Protein AF-0000000077470209 (afdb_homodimer)

pLDDT: mean 84.23, std 21.74, range [25.66, 98.94]

Sequence (524 aa):
MESKKHAYKPVSSFDDLSSSATDVNERSSDDYALESLHMRTRRLRWIKNPLLASIISLNVLVAALIVVALTRKPTDQQCSTQLSTYSPLLDSIEYIEYDFAAEFNSTNKYRGPPTPEREDAWYNLTYKHAVEIPADKIAELNRTEADNLKRVPEDVGTGYVAIIEVFHQLHCLNMIRMFTWYQAGKYPGIPDGLSDNELKNRMHVDHCLDALRIAIQCYGDVTPLFVRNGGHAGAKADFDTHHKCRNFDKIEAWIDENWTVSMESKKHAYKPVSSFDDLSSSATDVNERSSDDYALESLHMRTRRLRWIKNPLLASIISLNVLVAALIVVALTRKPTDQQCSTQLSTYSPLLDSIEYIEYDFAAEFNSTNKYRGPPTPEREDAWYNLTYKHAVEIPADKIAELNRTEADNLKRVPEDVGTGYVAIIEVFHQLHCLNMIRMFTWYQAGKYPGIPDGLSDNELKNRMHVDHCLDALRIAIQCYGDVTPLFVRNGGHAGAKADFDTHHKCRNFDKIEAWIDENWTVS

Structure (mmCIF, N/CA/C/O backbone):
data_AF-0000000077470209-model_v1
#
loop_
_entity.id
_entity.type
_entity.pdbx_description
1 polymer 'Cyclochlorotine biosynthesis protein O'
#
loop_
_atom_site.group_PDB
_atom_site.id
_atom_site.type_symbol
_atom_site.label_atom_id
_atom_site.label_alt_id
_atom_site.label_comp_id
_atom_site.label_asym_id
_atom_site.label_entity_i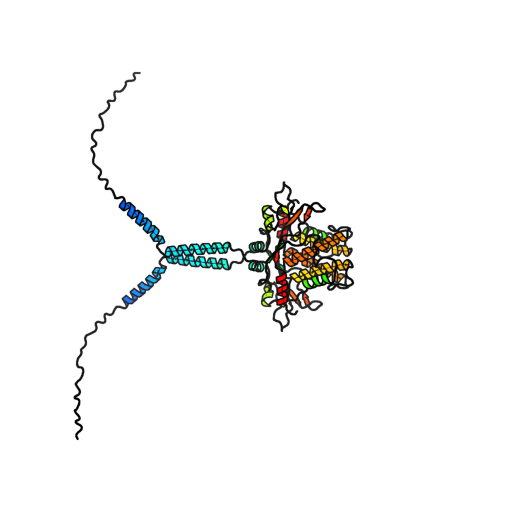d
_atom_site.label_seq_id
_atom_site.pdbx_PDB_ins_code
_atom_site.Cartn_x
_atom_site.Cartn_y
_atom_site.Cartn_z
_atom_site.occupancy
_atom_site.B_iso_or_equiv
_atom_site.auth_seq_id
_atom_site.auth_comp_id
_atom_site.auth_asym_id
_atom_site.auth_atom_id
_atom_site.pdbx_PDB_model_num
ATOM 1 N N . MET A 1 1 ? 64.562 112.438 -16 1 27.78 1 MET A N 1
ATOM 2 C CA . MET A 1 1 ? 63.656 113.25 -15.195 1 27.78 1 MET A CA 1
ATOM 3 C C . MET A 1 1 ? 63.094 112.5 -14.031 1 27.78 1 MET A C 1
ATOM 5 O O . MET A 1 1 ? 62.719 111.312 -14.203 1 27.78 1 MET A O 1
ATOM 9 N N . GLU A 1 2 ? 63.312 112.875 -12.734 1 27.08 2 GLU A N 1
ATOM 10 C CA . GLU A 1 2 ? 63.594 112.438 -11.359 1 27.08 2 GLU A CA 1
ATOM 11 C C . GLU A 1 2 ? 62.312 111.938 -10.703 1 27.08 2 GLU A C 1
ATOM 13 O O . GLU A 1 2 ? 61.25 112.5 -10.852 1 27.08 2 GLU A O 1
ATOM 18 N N . SER A 1 3 ? 62.344 110.562 -10.453 1 28.78 3 SER A N 1
ATOM 19 C CA . SER A 1 3 ? 61.531 109.438 -9.984 1 28.78 3 SER A CA 1
ATOM 20 C C . SER A 1 3 ? 61 109.688 -8.578 1 28.78 3 SER A C 1
ATOM 22 O O . SER A 1 3 ? 61.75 109.688 -7.605 1 28.78 3 SER A O 1
ATOM 24 N N . LYS A 1 4 ? 60.062 110.75 -8.531 1 29.86 4 LYS A N 1
ATOM 25 C CA . LYS A 1 4 ? 59.625 111.375 -7.281 1 29.86 4 LYS A CA 1
ATOM 26 C C . LYS A 1 4 ? 59.031 110.312 -6.32 1 29.86 4 LYS A C 1
ATOM 28 O O . LYS A 1 4 ? 58.031 109.688 -6.625 1 29.86 4 LYS A O 1
ATOM 33 N N . LYS A 1 5 ? 59.938 109.75 -5.527 1 31.31 5 LYS A N 1
ATOM 34 C CA . LYS A 1 5 ? 59.875 108.625 -4.574 1 31.31 5 LYS A CA 1
ATOM 35 C C . LYS A 1 5 ? 58.906 108.938 -3.443 1 31.31 5 LYS A C 1
ATOM 37 O O . LYS A 1 5 ? 59.25 109.625 -2.486 1 31.31 5 LYS A O 1
ATOM 42 N N . HIS A 1 6 ? 57.656 109.438 -3.852 1 29.64 6 HIS A N 1
ATOM 43 C CA . HIS A 1 6 ? 56.875 110 -2.75 1 29.64 6 HIS A CA 1
ATOM 44 C C . HIS A 1 6 ? 56.656 108.938 -1.657 1 29.64 6 HIS A C 1
ATOM 46 O O . HIS A 1 6 ? 56.25 107.812 -1.943 1 29.64 6 HIS A O 1
ATOM 52 N N . ALA A 1 7 ? 57.438 109 -0.637 1 27.88 7 ALA A N 1
ATOM 53 C CA . ALA A 1 7 ? 57.719 108.188 0.536 1 27.88 7 ALA A CA 1
ATOM 54 C C . ALA A 1 7 ? 56.438 108 1.387 1 27.88 7 ALA A C 1
ATOM 56 O O . ALA A 1 7 ? 55.781 109 1.717 1 27.88 7 ALA A O 1
ATOM 57 N N . TYR A 1 8 ? 55.688 106.875 1.164 1 28.45 8 TYR A N 1
ATOM 58 C CA . TYR A 1 8 ? 54.438 106.438 1.684 1 28.45 8 TYR A CA 1
ATOM 59 C C . TYR A 1 8 ? 54.469 106.312 3.203 1 28.45 8 TYR A C 1
ATOM 61 O O . TYR A 1 8 ? 55.344 105.625 3.756 1 28.45 8 TYR A O 1
ATOM 69 N N . LYS A 1 9 ? 54.25 107.438 3.896 1 30.89 9 LYS A N 1
ATOM 70 C CA . LYS A 1 9 ? 54.438 107.5 5.344 1 30.89 9 LYS A CA 1
ATOM 71 C C . LYS A 1 9 ? 53.594 106.438 6.062 1 30.89 9 LYS A C 1
ATOM 73 O O . LYS A 1 9 ? 52.406 106.312 5.762 1 30.89 9 LYS A O 1
ATOM 78 N N . PRO A 1 10 ? 54.281 105.5 6.742 1 29.73 10 PRO A N 1
ATOM 79 C CA . PRO A 1 10 ? 53.781 104.312 7.414 1 29.73 10 PRO A CA 1
ATOM 80 C C . PRO A 1 10 ? 52.812 104.625 8.547 1 29.73 10 PRO A C 1
ATOM 82 O O . PRO A 1 10 ? 53.094 105.438 9.406 1 29.73 10 PRO A O 1
ATOM 85 N N . VAL A 1 11 ? 51.5 104.875 8.289 1 33.47 11 VAL A N 1
ATOM 86 C CA . VAL A 1 11 ? 50.5 105.188 9.258 1 33.47 11 VAL A CA 1
ATOM 87 C C . VAL A 1 11 ? 50.531 104.25 10.445 1 33.47 11 VAL A C 1
ATOM 89 O O . VAL A 1 11 ? 50.531 103 10.273 1 33.47 11 VAL A O 1
ATOM 92 N N . SER A 1 12 ? 51.125 104.688 11.5 1 28.16 12 SER A N 1
ATOM 93 C CA . SER A 1 12 ? 51.469 104.062 12.773 1 28.16 12 SER A CA 1
ATOM 94 C C . SER A 1 12 ? 50.25 103.312 13.336 1 28.16 12 SER A C 1
ATOM 96 O O . SER A 1 12 ? 49.094 103.625 13.008 1 28.16 12 SER A O 1
ATOM 98 N N . SER A 1 13 ? 50.5 102.125 13.969 1 27.16 13 SER A N 1
ATOM 99 C CA . SER A 1 13 ? 49.938 100.875 14.508 1 27.16 13 SER A CA 1
ATOM 100 C C . SER A 1 13 ? 48.875 101.188 15.547 1 27.16 13 SER A C 1
ATOM 102 O O . SER A 1 13 ? 48.781 102.25 16.094 1 27.16 13 SER A O 1
ATOM 104 N N . PHE A 1 14 ? 48 100.062 15.844 1 28.38 14 PHE A N 1
ATOM 105 C CA . PHE A 1 14 ? 46.781 99.5 16.375 1 28.38 14 PHE A CA 1
ATOM 106 C C . PHE A 1 14 ? 46.781 99.562 17.891 1 28.38 14 PHE A C 1
ATOM 108 O O . PHE A 1 14 ? 47.531 98.812 18.547 1 28.38 14 PHE A O 1
ATOM 115 N N . ASP A 1 15 ? 46.812 100.75 18.422 1 25.84 15 ASP A N 1
ATOM 116 C CA . ASP A 1 15 ? 47 100.812 19.875 1 25.84 15 ASP A CA 1
ATOM 117 C C . ASP A 1 15 ? 46.094 99.812 20.578 1 25.84 15 ASP A C 1
ATOM 119 O O . ASP A 1 15 ? 45.188 99.25 19.953 1 25.84 15 ASP A O 1
ATOM 123 N N . ASP A 1 16 ? 45.469 100.188 21.75 1 27.14 16 ASP A N 1
ATOM 124 C CA . ASP A 1 16 ? 45.375 99.75 23.141 1 27.14 16 ASP A CA 1
ATOM 125 C C . ASP A 1 16 ? 44.062 99 23.375 1 27.14 16 ASP A C 1
ATOM 127 O O . ASP A 1 16 ? 43.094 99.562 23.875 1 27.14 16 ASP A O 1
ATOM 131 N N . LEU A 1 17 ? 43.406 98.375 22.453 1 27.88 17 LEU A N 1
ATOM 132 C CA . LEU A 1 17 ? 42.062 97.875 22.781 1 27.88 17 LEU A CA 1
ATOM 133 C C . LEU A 1 17 ? 42.094 97 23.984 1 27.88 17 LEU A C 1
ATOM 135 O O . LEU A 1 17 ? 42.656 95.875 23.922 1 27.88 17 LEU A O 1
ATOM 139 N N . SER A 1 18 ? 42.219 97.5 25.172 1 27.03 18 SER A N 1
ATOM 140 C CA . SER A 1 18 ? 42.312 96.812 26.453 1 27.03 18 SER A CA 1
ATOM 141 C C . SER A 1 18 ? 41.219 95.75 26.578 1 27.03 18 SER A C 1
ATOM 143 O O . SER A 1 18 ? 40.25 95.75 25.797 1 27.03 18 SER A O 1
ATOM 145 N N . SER A 1 19 ? 41.094 94.938 27.781 1 29.58 19 SER A N 1
ATOM 146 C CA . SER A 1 19 ? 40.906 93.688 28.438 1 29.58 19 SER A CA 1
ATOM 147 C C . SER A 1 19 ? 39.406 93.375 28.688 1 29.58 19 SER A C 1
ATOM 149 O O . SER A 1 19 ? 39.062 92.625 29.547 1 29.58 19 SER A O 1
ATOM 151 N N . SER A 1 20 ? 38.469 93.938 27.969 1 30.09 20 SER A N 1
ATOM 152 C CA . SER A 1 20 ? 37.188 93.625 28.562 1 30.09 20 SER A CA 1
ATOM 153 C C . SER A 1 20 ? 36.969 92.125 28.719 1 30.09 20 SER A C 1
ATOM 155 O O . SER A 1 20 ? 37.094 91.375 27.75 1 30.09 20 SER A O 1
ATOM 157 N N . ALA A 1 21 ? 37.062 91.562 29.984 1 32.59 21 ALA A N 1
ATOM 158 C CA . ALA A 1 21 ? 36.938 90.25 30.609 1 32.59 21 ALA A CA 1
ATOM 159 C C . ALA A 1 21 ? 35.562 89.625 30.297 1 32.59 21 ALA A C 1
ATOM 161 O O . ALA A 1 21 ? 34.531 90.25 30.516 1 32.59 21 ALA A O 1
ATOM 162 N N . THR A 1 22 ? 35.469 88.875 29.188 1 34.94 22 THR A N 1
ATOM 163 C CA . THR A 1 22 ? 34.375 88.062 28.75 1 34.94 22 THR A CA 1
ATOM 164 C C . THR A 1 22 ? 33.906 87.125 29.875 1 34.94 22 THR A C 1
ATOM 166 O O . THR A 1 22 ? 34.688 86.375 30.453 1 34.94 22 THR A O 1
ATOM 169 N N . ASP A 1 23 ? 32.875 87.5 30.641 1 33.97 23 ASP A N 1
ATOM 170 C CA . ASP A 1 23 ? 32.125 86.75 31.625 1 33.97 23 ASP A CA 1
ATOM 171 C C . ASP A 1 23 ? 31.641 85.438 31.031 1 33.97 23 ASP A C 1
ATOM 173 O O . ASP A 1 23 ? 30.75 85.438 30.172 1 33.97 23 ASP A O 1
ATOM 177 N N . VAL A 1 24 ? 32.531 84.562 30.531 1 39.88 24 VAL A N 1
ATOM 178 C CA . VAL A 1 24 ? 32.125 83.188 30.141 1 39.88 24 VAL A CA 1
ATOM 179 C C . VAL A 1 24 ? 31.328 82.562 31.25 1 39.88 24 VAL A C 1
ATOM 181 O O . VAL A 1 24 ? 31.812 82.375 32.375 1 39.88 24 VAL A O 1
ATOM 184 N N . ASN A 1 25 ? 30.062 82.938 31.328 1 39.28 25 ASN A N 1
ATOM 185 C CA . ASN A 1 25 ? 29.125 82.188 32.156 1 39.28 25 ASN A CA 1
ATOM 186 C C . ASN A 1 25 ? 29.344 80.688 32 1 39.28 25 ASN A C 1
ATOM 188 O O . ASN A 1 25 ? 29.25 80.125 30.891 1 39.28 25 ASN A O 1
ATOM 192 N N . GLU A 1 26 ? 30.203 80.062 32.781 1 42.53 26 GLU A N 1
ATOM 193 C CA . GLU A 1 26 ? 30.406 78.688 33.062 1 42.53 26 GLU A CA 1
ATOM 194 C C . GLU A 1 26 ? 29.062 77.938 33.219 1 42.53 26 GLU A C 1
ATOM 196 O O . GLU A 1 26 ? 28.391 78.062 34.219 1 42.53 26 GLU A O 1
ATOM 201 N N . ARG A 1 27 ? 28.281 77.875 32.125 1 50.88 27 ARG A N 1
ATOM 202 C CA . ARG A 1 27 ? 27.203 76.875 32.219 1 50.88 27 ARG A CA 1
ATOM 203 C C . ARG A 1 27 ? 27.688 75.562 32.781 1 50.88 27 ARG A C 1
ATOM 205 O O . ARG A 1 27 ? 28.641 75 32.281 1 50.88 27 ARG A O 1
ATOM 212 N N . SER A 1 28 ? 27.516 75.438 34.156 1 53.72 28 SER A N 1
ATOM 213 C CA . SER A 1 28 ? 28 74.312 35 1 53.72 28 SER A CA 1
ATOM 214 C C . SER A 1 28 ? 27.672 73 34.406 1 53.72 28 SER A C 1
ATOM 216 O O . SER A 1 28 ? 26.688 72.812 33.688 1 53.72 28 SER A O 1
ATOM 218 N N . SER A 1 29 ? 28.688 72.062 34.344 1 60.47 29 SER A N 1
ATOM 219 C CA . SER A 1 29 ? 28.734 70.625 34.062 1 60.47 29 SER A CA 1
ATOM 220 C C . SER A 1 29 ? 27.516 69.938 34.625 1 60.47 29 SER A C 1
ATOM 222 O O . SER A 1 29 ? 27.125 68.875 34.156 1 60.47 29 SER A O 1
ATOM 224 N N . ASP A 1 30 ? 26.828 70.562 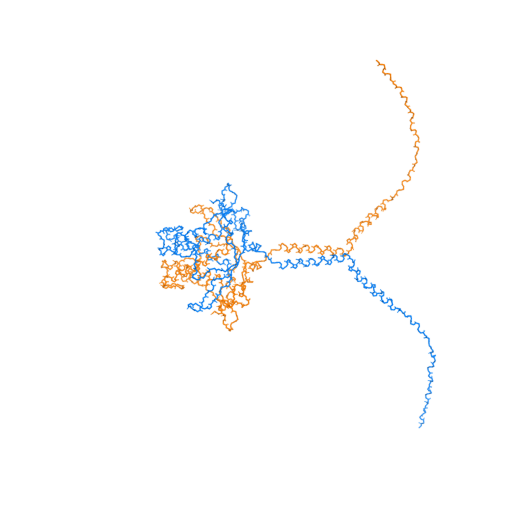35.625 1 62.28 30 ASP A N 1
A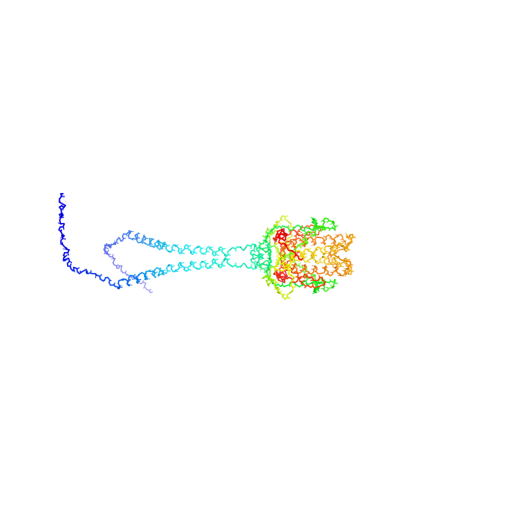TOM 225 C CA . ASP A 1 30 ? 25.719 69.875 36.281 1 62.28 30 ASP A CA 1
ATOM 226 C C . ASP A 1 30 ? 24.453 69.938 35.438 1 62.28 30 ASP A C 1
ATOM 228 O O . ASP A 1 30 ? 23.578 69.125 35.531 1 62.28 30 ASP A O 1
ATOM 232 N N . ASP A 1 31 ? 24.344 71 34.562 1 61.5 31 ASP A N 1
ATOM 233 C CA . ASP A 1 31 ? 23.156 71.125 33.719 1 61.5 31 ASP A CA 1
ATOM 234 C C . ASP A 1 31 ? 23.172 70.062 32.625 1 61.5 31 ASP A C 1
ATOM 236 O O . ASP A 1 31 ? 22.141 69.5 32.25 1 61.5 31 ASP A O 1
ATOM 240 N N . TYR A 1 32 ? 24.344 69.875 32.094 1 61.56 32 TYR A N 1
ATOM 241 C CA . TYR A 1 32 ? 24.453 68.812 31.078 1 61.56 32 TYR A CA 1
ATOM 242 C C . TYR A 1 32 ? 24.172 67.438 31.672 1 61.56 32 TYR A C 1
ATOM 244 O O . TYR A 1 32 ? 23.516 66.625 31.047 1 61.56 32 TYR A O 1
ATOM 252 N N . ALA A 1 33 ? 24.594 67.25 32.938 1 62.22 33 ALA A N 1
ATOM 253 C CA . ALA A 1 33 ? 24.359 66 33.625 1 62.22 33 ALA A CA 1
ATOM 254 C C . ALA A 1 33 ? 22.875 65.812 33.906 1 62.22 33 ALA A C 1
ATOM 256 O O . ALA A 1 33 ? 22.328 64.688 33.781 1 62.22 33 ALA A O 1
ATOM 257 N N . LEU A 1 34 ? 22.125 66.875 34.156 1 62.44 34 LEU A N 1
ATOM 258 C CA . LEU A 1 34 ? 20.688 66.812 34.469 1 62.44 34 LEU A CA 1
ATOM 259 C C . LEU A 1 34 ? 19.875 66.562 33.188 1 62.44 34 LEU A C 1
ATOM 261 O O . LEU A 1 34 ? 18.906 65.812 33.188 1 62.44 34 LEU A O 1
ATOM 265 N N . GLU A 1 35 ? 20.297 67.125 32.094 1 61.59 35 GLU A N 1
ATOM 266 C CA . GLU A 1 35 ? 19.609 66.938 30.828 1 61.59 35 GLU A CA 1
ATOM 267 C C . GLU A 1 35 ? 19.797 65.5 30.312 1 61.59 35 GLU A C 1
ATOM 269 O O . GLU A 1 35 ? 18.875 64.875 29.797 1 61.59 35 GLU A O 1
ATOM 274 N N . SER A 1 36 ? 21.047 65.062 30.5 1 62.12 36 SER A N 1
ATOM 275 C CA . SER A 1 36 ? 21.312 63.656 30.109 1 62.12 36 SER A CA 1
ATOM 276 C C . SER A 1 36 ? 20.531 62.688 30.984 1 62.12 36 SER A C 1
ATOM 278 O O . SER A 1 36 ? 20.016 61.688 30.5 1 62.12 36 SER A O 1
ATOM 280 N N . LEU A 1 37 ? 20.422 63.094 32.281 1 59.5 37 LEU A N 1
ATOM 281 C CA . LEU A 1 37 ? 19.641 62.281 33.188 1 59.5 37 LEU A CA 1
ATOM 282 C C . LEU A 1 37 ? 18.156 62.344 32.844 1 59.5 37 LEU A C 1
ATOM 284 O O . LEU A 1 37 ? 17.438 61.344 32.906 1 59.5 37 LEU A O 1
ATOM 288 N N . HIS A 1 38 ? 17.766 63.469 32.406 1 57.31 38 HIS A N 1
ATOM 289 C CA . HIS A 1 38 ? 16.375 63.656 32.031 1 57.31 38 HIS A CA 1
ATOM 290 C C . HIS A 1 38 ? 16.047 62.906 30.719 1 57.31 38 HIS A C 1
ATOM 292 O O . HIS A 1 38 ? 14.977 62.312 30.578 1 57.31 38 HIS A O 1
ATOM 298 N N . MET A 1 39 ? 17.016 62.969 29.797 1 54.59 39 MET A N 1
ATOM 299 C CA . MET A 1 39 ? 16.812 62.219 28.562 1 54.59 39 MET A CA 1
ATOM 300 C C . MET A 1 39 ? 16.812 60.688 28.828 1 54.59 39 MET A C 1
ATOM 302 O O . MET A 1 39 ? 16.031 59.969 28.234 1 54.59 39 MET A O 1
ATOM 306 N N . ARG A 1 40 ? 17.766 60.312 29.641 1 54.81 40 ARG A N 1
ATOM 307 C CA . ARG A 1 40 ? 17.766 58.906 30.016 1 54.81 40 ARG A CA 1
ATOM 308 C C . ARG A 1 40 ? 16.5 58.531 30.766 1 54.81 40 ARG A C 1
ATOM 310 O O . ARG A 1 40 ? 15.953 57.438 30.562 1 54.81 40 ARG A O 1
ATOM 317 N N . THR A 1 41 ? 16.047 59.469 31.609 1 56.44 41 THR A N 1
ATOM 318 C CA . THR A 1 41 ? 14.82 59.188 32.344 1 56.44 41 THR A CA 1
ATOM 319 C C . THR A 1 41 ? 13.602 59.25 31.438 1 56.44 41 THR A C 1
ATOM 321 O O . THR A 1 41 ? 12.633 58.5 31.625 1 56.44 41 THR A O 1
ATOM 324 N N . ARG A 1 42 ? 13.68 60.031 30.359 1 52.12 42 ARG A N 1
ATOM 325 C CA . ARG A 1 42 ? 12.578 60.094 29.422 1 52.12 42 ARG A CA 1
ATOM 326 C C . ARG A 1 42 ? 12.539 58.875 28.531 1 52.12 42 ARG A C 1
ATOM 328 O O . ARG A 1 42 ? 11.461 58.375 28.203 1 52.12 42 ARG A O 1
ATOM 335 N N . ARG A 1 43 ? 13.703 58.5 28.016 1 48.38 43 ARG A N 1
ATOM 336 C CA . ARG A 1 43 ? 13.734 57.281 27.219 1 48.38 43 ARG A CA 1
ATOM 337 C C . ARG A 1 43 ? 13.281 56.094 28.047 1 48.38 43 ARG A C 1
ATOM 339 O O . ARG A 1 43 ? 12.602 55.188 27.531 1 48.38 43 ARG A O 1
ATOM 346 N N . LEU A 1 44 ? 13.742 56.156 29.25 1 50.28 44 LEU A N 1
ATOM 347 C CA . LEU A 1 44 ? 13.281 55.094 30.125 1 50.28 44 LEU A CA 1
ATOM 348 C C . LEU A 1 44 ? 11.82 55.281 30.516 1 50.28 44 LEU A C 1
ATOM 350 O O . LEU A 1 44 ? 11.156 54.344 30.953 1 50.28 44 LEU A O 1
ATOM 354 N N . ARG A 1 45 ? 11.398 56.5 30.297 1 48.81 45 ARG A N 1
ATOM 355 C CA . ARG A 1 45 ? 10.008 56.75 30.656 1 48.81 45 ARG A CA 1
ATOM 356 C C . ARG A 1 45 ? 9.062 56.188 29.609 1 48.81 45 ARG A C 1
ATOM 358 O O . ARG A 1 45 ? 7.898 55.906 29.906 1 48.81 45 ARG A O 1
ATOM 365 N N . TRP A 1 46 ? 9.492 56.25 28.422 1 50.16 46 TRP A N 1
ATOM 366 C CA . TRP A 1 46 ? 8.57 55.719 27.422 1 50.16 46 TRP A CA 1
ATOM 367 C C . TRP A 1 46 ? 8.344 54.219 27.625 1 50.16 46 TRP A C 1
ATOM 369 O O . TRP A 1 46 ? 7.234 53.719 27.422 1 50.16 46 TRP A O 1
ATOM 379 N N . ILE A 1 47 ? 9.359 53.469 27.891 1 54.41 47 ILE A N 1
ATOM 380 C CA . ILE A 1 47 ? 9.125 52.062 28.234 1 54.41 47 ILE A CA 1
ATOM 381 C C . ILE A 1 47 ? 8.375 51.969 29.562 1 54.41 47 ILE A C 1
ATOM 383 O O . ILE A 1 47 ? 7.859 50.906 29.922 1 54.41 47 ILE A O 1
ATOM 387 N N . LYS A 1 48 ? 8.352 53.125 30.266 1 59.44 48 LYS A N 1
ATOM 388 C CA . LYS A 1 48 ? 7.691 53.188 31.562 1 59.44 48 LYS A CA 1
ATOM 389 C C . LYS A 1 48 ? 6.172 53.219 31.406 1 59.44 48 LYS A C 1
ATOM 391 O O . LYS A 1 48 ? 5.445 53.312 32.406 1 59.44 48 LYS A O 1
ATOM 396 N N . ASN A 1 49 ? 5.824 53.312 30.141 1 66.81 49 ASN A N 1
ATOM 397 C CA . ASN A 1 49 ? 4.375 53.188 30.031 1 66.81 49 ASN A CA 1
ATOM 398 C C . ASN A 1 49 ? 3.924 51.719 30.016 1 66.81 49 ASN A C 1
ATOM 400 O O . ASN A 1 49 ? 4.316 50.969 29.141 1 66.81 49 ASN A O 1
ATOM 404 N N . PRO A 1 50 ? 3.508 51.188 31.109 1 71.62 50 PRO A N 1
ATOM 405 C CA . PRO A 1 50 ? 3.027 49.812 31.203 1 71.62 50 PRO A CA 1
ATOM 406 C C . PRO A 1 50 ? 2.209 49.375 30 1 71.62 50 PRO A C 1
ATOM 408 O O . PRO A 1 50 ? 2.234 48.219 29.625 1 71.62 50 PRO A O 1
ATOM 411 N N . LEU A 1 51 ? 1.746 50.438 29.344 1 70.12 51 LEU A N 1
ATOM 412 C CA . LEU A 1 51 ? 0.949 50.094 28.172 1 70.12 51 LEU A CA 1
ATOM 413 C C . LEU A 1 51 ? 1.843 49.688 27 1 70.12 51 LEU A C 1
ATOM 415 O O . LEU A 1 51 ? 1.551 48.719 26.297 1 70.12 51 LEU A O 1
ATOM 419 N N . LEU A 1 52 ? 2.928 50.5 26.781 1 71.81 52 LEU A N 1
ATOM 420 C CA . LEU A 1 52 ? 3.857 50.156 25.703 1 71.81 52 LEU A CA 1
ATOM 421 C C . LEU A 1 52 ? 4.539 48.812 25.969 1 71.81 52 LEU A C 1
ATOM 423 O O . LEU A 1 52 ? 4.688 48 25.047 1 71.81 52 LEU A O 1
ATOM 427 N N . ALA A 1 53 ? 4.918 48.562 27.234 1 74.31 53 ALA A N 1
ATOM 428 C CA . ALA A 1 53 ? 5.527 47.281 27.609 1 74.31 53 ALA A CA 1
ATOM 429 C C . ALA A 1 53 ? 4.574 46.125 27.359 1 74.31 53 ALA A C 1
ATOM 431 O O . ALA A 1 53 ? 4.984 45.062 26.875 1 74.31 53 ALA A O 1
ATOM 432 N N . SER A 1 54 ? 3.281 46.312 27.609 1 74.31 54 SER A N 1
ATOM 433 C CA . SER A 1 54 ? 2.275 45.281 27.391 1 74.31 54 SER A CA 1
ATOM 434 C C . SER A 1 54 ? 2.08 45 25.906 1 74.31 54 SER A C 1
ATOM 436 O O . SER A 1 54 ? 1.935 43.844 25.5 1 74.31 54 SER A O 1
ATOM 438 N N . ILE A 1 55 ? 2.17 46.031 25.047 1 72.5 55 ILE A N 1
ATOM 439 C CA . ILE A 1 55 ? 1.998 45.875 23.609 1 72.5 55 ILE A CA 1
ATOM 440 C C . ILE A 1 55 ? 3.188 45.125 23.016 1 72.5 55 ILE A C 1
ATOM 442 O O . ILE A 1 55 ? 3.016 44.219 22.203 1 72.5 55 ILE A O 1
ATOM 446 N N . ILE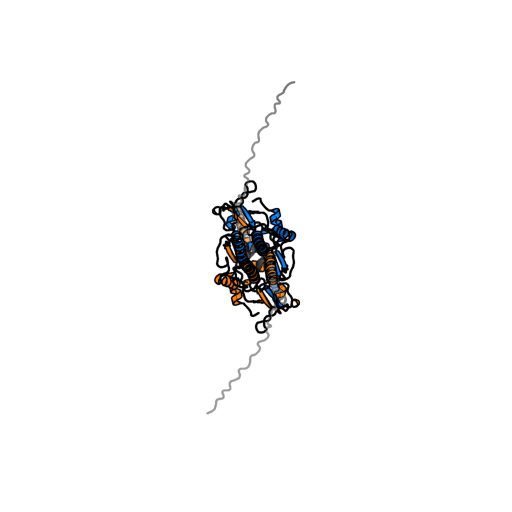 A 1 56 ? 4.359 45.469 23.516 1 75.25 56 ILE A N 1
ATOM 447 C CA . ILE A 1 56 ? 5.559 44.812 23.031 1 75.25 56 ILE A CA 1
ATOM 448 C C . ILE A 1 56 ? 5.527 43.312 23.438 1 75.25 56 ILE A C 1
ATOM 450 O O . ILE A 1 56 ? 5.82 42.438 22.641 1 75.25 56 ILE A O 1
ATOM 454 N N . SER A 1 57 ? 5.137 43.062 24.688 1 77.5 57 SER A N 1
ATOM 455 C CA . SER A 1 57 ? 5.051 41.688 25.172 1 77.5 57 SER A CA 1
ATOM 456 C C . SER A 1 57 ? 4.031 40.875 24.375 1 77.5 57 SER A C 1
ATOM 458 O O . SER A 1 57 ? 4.289 39.719 24.016 1 77.5 57 SER A O 1
ATOM 460 N N . LEU A 1 58 ? 2.955 41.469 24.016 1 75.31 58 LEU A N 1
ATOM 461 C CA . LEU A 1 58 ? 1.925 40.781 23.234 1 75.31 58 LEU A CA 1
ATOM 462 C C . LEU A 1 58 ? 2.42 40.5 21.828 1 75.31 58 LEU A C 1
ATOM 464 O O . LEU A 1 58 ? 2.15 39.438 21.266 1 75.31 58 LEU A O 1
ATOM 468 N N . ASN A 1 59 ? 3.15 41.438 21.25 1 76.69 59 ASN A N 1
ATOM 469 C CA . ASN A 1 59 ? 3.688 41.219 19.906 1 76.69 59 ASN A CA 1
ATOM 470 C C . ASN A 1 59 ? 4.715 40.094 19.875 1 76.69 59 ASN A C 1
ATOM 472 O O . ASN A 1 59 ? 4.754 39.312 18.938 1 76.69 59 ASN A O 1
ATOM 476 N N . VAL A 1 60 ? 5.508 40 20.906 1 78.62 60 VAL A N 1
ATOM 477 C CA . VAL A 1 60 ? 6.504 38.938 21 1 78.62 60 VAL A CA 1
ATOM 478 C C . VAL A 1 60 ? 5.805 37.594 21.156 1 78.62 60 VAL A C 1
ATOM 480 O O . VAL A 1 60 ? 6.188 36.625 20.531 1 78.62 60 VAL A O 1
ATOM 483 N N . LEU A 1 61 ? 4.793 37.594 21.938 1 77.81 61 LEU A N 1
ATOM 484 C CA . LEU A 1 61 ? 4.043 36.344 22.141 1 77.81 61 LEU A CA 1
ATOM 485 C C . LEU A 1 61 ? 3.359 35.906 20.844 1 77.81 61 LEU A C 1
ATOM 487 O O . LEU A 1 61 ? 3.373 34.719 20.516 1 77.81 61 LEU A O 1
ATOM 491 N N . VAL A 1 62 ? 2.805 36.844 20.125 1 75.75 62 VAL A N 1
ATOM 492 C CA . VAL A 1 62 ? 2.143 36.562 18.859 1 75.75 62 VAL A CA 1
ATOM 493 C C . VAL A 1 62 ? 3.168 36.031 17.844 1 75.75 62 VAL A C 1
ATOM 495 O O . VAL A 1 62 ? 2.92 35.062 17.141 1 75.75 62 VAL A O 1
ATOM 498 N N . ALA A 1 63 ? 4.297 36.656 17.844 1 76.5 63 ALA A N 1
ATOM 499 C CA . ALA A 1 63 ? 5.355 36.219 16.953 1 76.5 63 ALA A CA 1
ATOM 500 C C . ALA A 1 63 ? 5.816 34.812 17.281 1 76.5 63 ALA A C 1
ATOM 502 O O . ALA A 1 63 ? 6.023 34 16.391 1 76.5 63 ALA A O 1
ATOM 503 N N . ALA A 1 64 ? 5.895 34.5 18.531 1 79 64 ALA A N 1
ATOM 504 C CA . ALA A 1 64 ? 6.305 33.188 18.969 1 79 64 ALA A CA 1
ATOM 505 C C . ALA A 1 64 ? 5.27 32.125 18.578 1 79 64 ALA A C 1
ATOM 507 O O . ALA A 1 64 ? 5.625 31.047 18.109 1 79 64 ALA A O 1
ATOM 508 N N . LEU A 1 65 ? 4.086 32.5 18.703 1 75.5 65 LEU A N 1
ATOM 509 C CA . LEU A 1 65 ? 3.014 31.578 18.359 1 75.5 65 LEU A CA 1
ATOM 510 C C . LEU A 1 65 ? 2.977 31.328 16.859 1 75.5 65 LEU A C 1
ATOM 512 O O . LEU A 1 65 ? 2.713 30.203 16.406 1 75.5 65 LEU A O 1
ATOM 516 N N . ILE A 1 66 ? 3.23 32.344 16.109 1 74 66 ILE A N 1
ATOM 517 C CA . ILE A 1 66 ? 3.295 32.219 14.664 1 74 66 ILE A CA 1
ATOM 518 C C . ILE A 1 66 ? 4.441 31.281 14.273 1 74 66 ILE A C 1
ATOM 520 O O . ILE A 1 66 ? 4.277 30.406 13.422 1 74 66 ILE A O 1
ATOM 524 N N . VAL A 1 67 ? 5.496 31.438 14.969 1 74.81 67 VAL A N 1
ATOM 525 C CA . VAL A 1 67 ? 6.656 30.594 14.688 1 74.81 67 VAL A CA 1
ATOM 526 C C . VAL A 1 67 ? 6.344 29.141 15.039 1 74.81 67 VAL A C 1
ATOM 528 O O . VAL A 1 67 ? 6.656 28.234 14.273 1 74.81 67 VAL A O 1
ATOM 531 N N . VAL A 1 68 ? 5.699 28.984 16.125 1 75.12 68 VAL A N 1
ATOM 532 C CA . VAL A 1 68 ? 5.348 27.625 16.547 1 75.12 68 VAL A CA 1
ATOM 533 C C . VAL A 1 68 ? 4.367 27.016 15.555 1 75.12 68 VAL A C 1
ATOM 535 O O . VAL A 1 68 ? 4.512 25.844 15.172 1 75.12 68 VAL A O 1
ATOM 538 N N . ALA A 1 69 ? 3.424 27.781 15.078 1 71.94 69 ALA A N 1
ATOM 539 C CA . ALA A 1 69 ? 2.42 27.297 14.133 1 71.94 69 ALA A CA 1
ATOM 540 C C . ALA A 1 69 ? 3.053 26.953 12.789 1 71.94 69 ALA A C 1
ATOM 542 O O . ALA A 1 69 ? 2.662 25.969 12.148 1 71.94 69 ALA A O 1
ATOM 543 N N . LEU A 1 70 ? 4.035 27.703 12.484 1 71.81 70 LEU A N 1
ATOM 544 C CA . LEU A 1 70 ? 4.652 27.516 11.18 1 71.81 70 LEU A CA 1
ATOM 545 C C . LEU A 1 70 ? 5.656 26.375 11.211 1 71.81 70 LEU A C 1
ATOM 547 O O . LEU A 1 70 ? 5.957 25.766 10.18 1 71.81 70 LEU A O 1
ATOM 551 N N . THR A 1 71 ? 6.039 26.078 12.406 1 76 71 THR A N 1
ATOM 552 C CA . THR A 1 71 ? 7.086 25.062 12.453 1 76 71 THR A CA 1
ATOM 553 C C . THR A 1 71 ? 6.539 23.75 13 1 76 71 THR A C 1
ATOM 555 O O . THR A 1 71 ? 7.242 22.734 13.016 1 76 71 THR A O 1
ATOM 558 N N . ARG A 1 72 ? 5.293 23.906 13.359 1 78.44 72 ARG A N 1
ATOM 559 C CA . ARG A 1 72 ? 4.746 22.688 13.953 1 78.44 72 ARG A CA 1
ATOM 560 C C . ARG A 1 72 ? 4.527 21.609 12.891 1 78.44 72 ARG A C 1
ATOM 562 O O . ARG A 1 72 ? 3.988 21.891 11.82 1 78.44 72 ARG A O 1
ATOM 569 N N . LYS A 1 73 ? 5.105 20.422 13.125 1 87.19 73 LYS A N 1
ATOM 570 C CA . LYS A 1 73 ? 4.895 19.25 12.273 1 87.19 73 LYS A CA 1
ATOM 571 C C . LYS A 1 73 ? 3.512 18.641 12.5 1 87.19 73 LYS A C 1
ATOM 573 O O . LYS A 1 73 ? 3.031 18.594 13.633 1 87.19 73 LYS A O 1
ATOM 578 N N . PRO A 1 74 ? 2.891 18.297 11.406 1 91.81 74 PRO A N 1
ATOM 579 C CA . PRO A 1 74 ? 1.599 17.625 11.594 1 91.81 74 PRO A CA 1
ATOM 580 C C . PRO A 1 74 ? 1.727 16.281 12.289 1 91.81 74 PRO A C 1
ATOM 582 O O . PRO A 1 74 ? 2.789 15.656 12.25 1 91.81 74 PRO A O 1
ATOM 585 N N . THR A 1 75 ? 0.669 15.914 12.984 1 92.81 75 THR A N 1
ATOM 586 C CA . THR A 1 75 ? 0.654 14.609 13.648 1 92.81 75 THR A CA 1
ATOM 587 C C . THR A 1 75 ? 0.384 13.492 12.641 1 92.81 75 THR A C 1
ATOM 589 O O . THR A 1 75 ? -0.136 13.75 11.555 1 92.81 75 THR A O 1
ATOM 592 N N . ASP A 1 76 ? 0.739 12.289 13.016 1 96.69 76 ASP A N 1
ATOM 593 C CA . ASP A 1 76 ? 0.454 11.125 12.172 1 96.69 76 ASP A CA 1
ATOM 594 C C . ASP A 1 76 ? -1.042 11 11.898 1 96.69 76 ASP A C 1
ATOM 596 O O . ASP A 1 76 ? -1.445 10.664 10.781 1 96.69 76 ASP A O 1
ATOM 600 N N . GLN A 1 77 ? -1.819 11.305 12.891 1 94.94 77 GLN A N 1
ATOM 601 C CA . GLN A 1 77 ? -3.268 11.195 12.75 1 94.94 77 GLN A CA 1
ATOM 602 C C . GLN A 1 77 ? -3.803 12.211 11.742 1 94.94 77 GLN A C 1
ATOM 604 O O . GLN A 1 77 ? -4.641 11.875 10.906 1 94.94 77 GLN A O 1
ATOM 609 N N . GLN A 1 78 ? -3.32 13.406 11.852 1 93.75 78 GLN A N 1
ATOM 610 C CA . GLN A 1 78 ? -3.719 14.43 10.891 1 93.75 78 GLN A CA 1
ATOM 611 C C . GLN A 1 78 ? -3.322 14.031 9.469 1 93.75 78 GLN A C 1
ATOM 613 O O . GLN A 1 78 ? -4.105 14.195 8.531 1 93.75 78 GLN A O 1
ATOM 618 N N . CYS A 1 79 ? -2.158 13.523 9.391 1 96.94 79 CYS A N 1
ATOM 619 C CA . CYS A 1 79 ? -1.645 13.164 8.078 1 96.94 79 CYS A CA 1
ATOM 620 C C . CYS A 1 79 ? -2.348 11.922 7.539 1 96.94 79 CYS A C 1
ATOM 622 O O . CYS A 1 79 ? -2.572 11.805 6.332 1 96.94 79 CYS A O 1
ATOM 624 N N . SER A 1 80 ? -2.672 10.938 8.43 1 97.25 80 SER A N 1
ATOM 625 C CA . SER A 1 80 ? -3.445 9.773 8.008 1 97.25 80 SER A CA 1
ATOM 626 C C . SER A 1 80 ? -4.785 10.188 7.414 1 97.25 80 SER A C 1
ATOM 628 O O . SER A 1 80 ? -5.203 9.664 6.379 1 97.25 80 SER A O 1
ATOM 630 N N . THR A 1 81 ? -5.418 11.117 8.016 1 96.31 81 THR A N 1
ATOM 631 C CA . THR A 1 81 ? -6.703 11.617 7.543 1 96.31 81 THR A CA 1
ATOM 632 C C . THR A 1 81 ? -6.535 12.391 6.238 1 96.31 81 THR A C 1
ATOM 634 O O . THR A 1 81 ? -7.332 12.234 5.309 1 96.31 81 THR A O 1
ATOM 637 N N . GLN A 1 82 ? -5.496 13.219 6.211 1 96.44 82 GLN A N 1
ATOM 638 C CA . GLN A 1 82 ? -5.258 14.062 5.047 1 96.44 82 GLN A CA 1
ATOM 639 C C . GLN A 1 82 ? -4.98 13.227 3.805 1 96.44 82 GLN A C 1
ATOM 641 O O . GLN A 1 82 ? -5.379 13.594 2.697 1 96.44 82 GLN A O 1
ATOM 646 N N . LEU A 1 83 ? -4.332 12.062 3.973 1 98.06 83 LEU A N 1
ATOM 647 C CA . LEU A 1 83 ? -3.861 11.289 2.826 1 98.06 83 LEU A CA 1
ATOM 648 C C . LEU A 1 83 ? -4.762 10.086 2.572 1 98.06 83 LEU A C 1
ATOM 650 O O . LEU A 1 83 ? -4.383 9.164 1.85 1 98.06 83 LEU A O 1
ATOM 654 N N . SER A 1 84 ? -5.941 10.016 3.168 1 98 84 SER A N 1
ATOM 655 C CA . SER A 1 84 ? -6.867 8.898 2.988 1 98 84 SER A CA 1
ATOM 656 C C . SER A 1 84 ? -8.281 9.398 2.691 1 98 84 SER A C 1
ATOM 658 O O . SER A 1 84 ? -8.617 10.547 3.004 1 98 84 SER A O 1
ATOM 660 N N . THR A 1 85 ? -9.078 8.57 2.021 1 98.06 85 THR A N 1
ATOM 661 C CA . THR A 1 85 ? -10.523 8.781 2.025 1 98.06 85 THR A CA 1
ATOM 662 C C . THR A 1 85 ? -11.125 8.375 3.365 1 98.06 85 THR A C 1
ATOM 664 O O . THR A 1 85 ? -10.438 7.805 4.215 1 98.06 85 THR A O 1
ATOM 667 N N . TYR A 1 86 ? -12.359 8.648 3.5 1 97.88 86 TYR A N 1
ATOM 668 C CA . TYR A 1 86 ? -13 8.375 4.781 1 97.88 86 TYR A CA 1
ATOM 669 C C . TYR A 1 86 ? -12.891 6.898 5.145 1 97.88 86 TYR A C 1
ATOM 671 O O . TYR A 1 86 ? -13.062 6.031 4.285 1 97.88 86 TYR A O 1
ATOM 679 N N . SER A 1 87 ? -12.734 6.648 6.371 1 98.5 87 SER A N 1
ATOM 680 C CA . SER A 1 87 ? -12.844 5.352 7.035 1 98.5 87 SER A CA 1
ATOM 681 C C . SER A 1 87 ? -13.156 5.516 8.516 1 98.5 87 SER A C 1
ATOM 683 O O . SER A 1 87 ? -12.641 6.426 9.172 1 98.5 87 SER A O 1
ATOM 685 N N . PRO A 1 88 ? -13.984 4.637 9.078 1 97.38 88 PRO A N 1
ATOM 686 C CA . PRO A 1 88 ? -14.242 4.711 10.516 1 97.38 88 PRO A CA 1
ATOM 687 C C . PRO A 1 88 ? -13.008 4.375 11.352 1 97.38 88 PRO A C 1
ATOM 689 O O . PRO A 1 88 ? -13 4.613 12.562 1 97.38 88 PRO A O 1
ATOM 692 N N . LEU A 1 89 ? -11.945 3.887 10.719 1 97.44 89 LEU A N 1
ATOM 693 C CA . LEU A 1 89 ? -10.75 3.445 11.422 1 97.44 89 LEU A CA 1
ATOM 694 C C . LEU A 1 89 ? -9.727 4.574 11.523 1 97.44 89 LEU A C 1
ATOM 696 O O . LEU A 1 89 ? -8.727 4.457 12.234 1 97.44 89 LEU A O 1
ATOM 700 N N . LEU A 1 90 ? -9.883 5.629 10.883 1 97.25 90 LEU A N 1
ATOM 701 C CA . LEU A 1 90 ? -8.82 6.617 10.695 1 97.25 90 LEU A CA 1
ATOM 702 C C . LEU A 1 90 ? -8.344 7.16 12.039 1 97.25 90 LEU A C 1
ATOM 704 O O . LEU A 1 90 ? -7.145 7.391 12.227 1 97.25 90 LEU A O 1
ATOM 708 N N . ASP A 1 91 ? -9.242 7.309 12.977 1 94.31 91 ASP A N 1
ATOM 709 C CA . ASP A 1 91 ? -8.867 7.879 14.273 1 94.31 91 ASP A CA 1
ATOM 710 C C . ASP A 1 91 ? -8.086 6.867 15.109 1 94.31 91 ASP A C 1
ATOM 712 O O . ASP A 1 91 ? -7.453 7.234 16.094 1 94.31 91 ASP A O 1
ATOM 716 N N . SER A 1 92 ? -8.133 5.66 14.711 1 95.5 92 SER A N 1
ATOM 717 C CA . SER A 1 92 ? -7.496 4.613 15.5 1 95.5 92 SER A CA 1
ATOM 718 C C . SER A 1 92 ? -6.176 4.172 14.875 1 95.5 92 SER A C 1
ATOM 720 O O . SER A 1 92 ? -5.508 3.273 15.391 1 95.5 92 SER A O 1
ATOM 722 N N . ILE A 1 93 ? -5.781 4.781 13.781 1 97.81 93 ILE A N 1
ATOM 723 C CA . ILE A 1 93 ? -4.562 4.375 13.086 1 97.81 93 ILE A CA 1
ATOM 724 C C . ILE A 1 93 ? -3.34 4.879 13.852 1 97.81 93 ILE A C 1
ATOM 726 O O . ILE A 1 93 ? -3.281 6.051 14.234 1 97.81 93 ILE A O 1
ATOM 730 N N . GLU A 1 94 ? -2.473 4.039 14.141 1 98.19 94 GLU A N 1
ATOM 731 C CA . GLU A 1 94 ? -1.152 4.336 14.688 1 98.19 94 GLU A CA 1
ATOM 732 C C . GLU A 1 94 ? -0.049 3.918 13.719 1 98.19 94 GLU A C 1
ATOM 734 O O . GLU A 1 94 ? -0.201 2.941 12.977 1 98.19 94 GLU A O 1
ATOM 739 N N . TYR A 1 95 ? 1.041 4.656 13.766 1 98.5 95 TYR A N 1
ATOM 740 C CA . TYR A 1 95 ? 2.17 4.332 12.898 1 98.5 95 TYR A CA 1
ATOM 741 C C . TYR A 1 95 ? 3.348 3.805 13.711 1 98.5 95 TYR A C 1
ATOM 743 O O . TYR A 1 95 ? 3.6 4.273 14.82 1 98.5 95 TYR A O 1
ATOM 751 N N . ILE A 1 96 ? 4.023 2.889 13.125 1 98.56 96 ILE A N 1
ATOM 752 C CA . ILE A 1 96 ? 5.223 2.291 13.703 1 98.56 96 ILE A CA 1
ATOM 753 C C . ILE A 1 96 ? 6.309 2.182 12.633 1 98.56 96 ILE A C 1
ATOM 755 O O . ILE A 1 96 ? 6.012 2.16 11.438 1 98.56 96 ILE A O 1
ATOM 759 N N . GLU A 1 97 ? 7.547 2.135 13.055 1 98.19 97 GLU A N 1
ATOM 760 C CA . GLU A 1 97 ? 8.672 1.978 12.141 1 98.19 97 GLU A CA 1
ATOM 761 C C . GLU A 1 97 ? 9.43 0.681 12.414 1 98.19 97 GLU A C 1
ATOM 763 O O . GLU A 1 97 ? 9.688 0.337 13.57 1 98.19 97 GLU A O 1
ATOM 768 N N . TYR A 1 98 ? 9.75 -0.034 11.375 1 98.44 98 TYR A N 1
ATOM 769 C CA . TYR A 1 98 ? 10.531 -1.259 11.508 1 98.44 98 TYR A CA 1
ATOM 770 C C . TYR A 1 98 ? 11.102 -1.687 10.164 1 98.44 98 TYR A C 1
ATOM 772 O O . TYR A 1 98 ? 10.727 -1.152 9.125 1 98.44 98 TYR A O 1
ATOM 780 N N . ASP A 1 99 ? 12.07 -2.578 10.234 1 98.31 99 ASP A N 1
ATOM 781 C CA . ASP A 1 99 ? 12.594 -3.217 9.023 1 98.31 99 ASP A CA 1
ATOM 782 C C . ASP A 1 99 ? 11.719 -4.395 8.609 1 98.31 99 ASP A C 1
ATOM 784 O O . ASP A 1 99 ? 11.312 -5.207 9.445 1 98.31 99 ASP A O 1
ATOM 788 N N . PHE A 1 100 ? 11.461 -4.41 7.297 1 97.94 100 PHE A N 1
ATOM 789 C CA . PHE A 1 100 ? 10.781 -5.602 6.801 1 97.94 100 PHE A CA 1
ATOM 790 C C . PHE A 1 100 ? 11.625 -6.848 7.047 1 97.94 100 PHE A C 1
ATOM 792 O O . PHE A 1 100 ? 12.859 -6.797 6.984 1 97.94 100 PHE A O 1
ATOM 799 N N . ALA A 1 101 ? 11.062 -7.949 7.469 1 95.44 101 ALA A N 1
ATOM 800 C CA . ALA A 1 101 ? 11.727 -9.25 7.508 1 95.44 101 ALA A CA 1
ATOM 801 C C . ALA A 1 101 ? 11.461 -10.039 6.23 1 95.44 101 ALA A C 1
ATOM 803 O O . ALA A 1 101 ? 10.844 -11.109 6.273 1 95.44 101 ALA A O 1
ATOM 804 N N . ALA A 1 102 ? 11.984 -9.508 5.113 1 95.31 102 ALA A N 1
ATOM 805 C CA . ALA A 1 102 ? 11.578 -10.023 3.805 1 95.31 102 ALA A CA 1
ATOM 806 C C . ALA A 1 102 ? 12.773 -10.602 3.053 1 95.31 102 ALA A C 1
ATOM 808 O O . ALA A 1 102 ? 12.781 -10.641 1.82 1 95.31 102 ALA A O 1
ATOM 809 N N . GLU A 1 103 ? 13.773 -11.07 3.797 1 93.25 103 GLU A N 1
ATOM 810 C CA . GLU A 1 103 ? 14.914 -11.68 3.127 1 93.25 103 GLU A CA 1
ATOM 811 C C . GLU A 1 103 ? 14.469 -12.82 2.217 1 93.25 103 GLU A C 1
ATOM 813 O O . GLU A 1 103 ? 13.469 -13.484 2.486 1 93.25 103 GLU A O 1
ATOM 818 N N . PHE A 1 104 ? 15.289 -13.078 1.263 1 90.19 104 PHE A N 1
ATOM 819 C CA . PHE A 1 104 ? 14.93 -14.031 0.217 1 90.19 104 PHE A CA 1
ATOM 820 C C . PHE A 1 104 ? 14.656 -15.406 0.809 1 90.19 104 PHE A C 1
ATOM 822 O O . PHE A 1 104 ? 13.734 -16.094 0.377 1 90.19 104 PHE A O 1
ATOM 829 N N . ASN A 1 105 ? 15.391 -15.773 1.822 1 88.25 105 ASN A N 1
ATOM 830 C CA . ASN A 1 105 ? 15.258 -17.094 2.418 1 88.25 105 ASN A CA 1
ATOM 831 C C . ASN A 1 105 ? 14.57 -17.031 3.779 1 88.25 105 ASN A C 1
ATOM 833 O O . ASN A 1 105 ? 14.68 -17.969 4.578 1 88.25 105 ASN A O 1
ATOM 837 N N . SER A 1 106 ? 13.93 -15.93 4.059 1 91 106 SER A N 1
ATOM 838 C CA . SER A 1 106 ? 13.242 -15.797 5.34 1 91 106 SER A CA 1
ATOM 839 C C . SER A 1 106 ? 12.164 -16.859 5.5 1 91 106 SER A C 1
ATOM 841 O O . SER A 1 106 ? 11.641 -17.391 4.508 1 91 106 SER A O 1
ATOM 843 N N . THR A 1 107 ? 11.93 -17.234 6.789 1 93.62 107 THR A N 1
ATOM 844 C CA . THR A 1 107 ? 10.867 -18.188 7.102 1 93.62 107 THR A CA 1
ATOM 845 C C . THR A 1 107 ? 9.93 -17.625 8.156 1 93.62 107 THR A C 1
ATOM 847 O O . THR A 1 107 ? 10.352 -16.875 9.039 1 93.62 107 THR A O 1
ATOM 850 N N . ASN A 1 108 ? 8.68 -17.891 8 1 97.44 108 ASN A N 1
ATOM 851 C CA . ASN A 1 108 ? 7.637 -17.531 8.953 1 97.44 108 ASN A CA 1
ATOM 852 C C . ASN A 1 108 ? 6.398 -18.391 8.789 1 97.44 108 ASN A C 1
ATOM 854 O O . ASN A 1 108 ? 6.383 -19.312 7.969 1 97.44 108 ASN A O 1
ATOM 858 N N . LYS A 1 109 ? 5.371 -18.188 9.531 1 98 109 LYS A N 1
ATOM 859 C CA . LYS A 1 109 ? 4.207 -19.062 9.578 1 98 109 LYS A CA 1
ATOM 860 C C . LYS A 1 109 ? 3.387 -18.953 8.297 1 98 109 LYS A C 1
ATOM 862 O O . LYS A 1 109 ? 2.502 -19.781 8.047 1 98 109 LYS A O 1
ATOM 867 N N . TYR A 1 110 ? 3.643 -18.031 7.426 1 98.25 110 TYR A N 1
ATOM 868 C CA . TYR A 1 110 ? 2.838 -17.812 6.23 1 98.25 110 TYR A CA 1
ATOM 869 C C . TYR A 1 110 ? 3.521 -18.391 4.996 1 98.25 110 TYR A C 1
ATOM 871 O O . TYR A 1 110 ? 2.904 -18.5 3.934 1 98.25 110 TYR A O 1
ATOM 879 N N . ARG A 1 111 ? 4.73 -18.766 5.078 1 97.25 111 ARG A N 1
ATOM 880 C CA . ARG A 1 111 ? 5.539 -19.125 3.918 1 97.25 111 ARG A CA 1
ATOM 881 C C . ARG A 1 111 ? 5.746 -20.641 3.844 1 97.25 111 ARG A C 1
ATOM 883 O O . ARG A 1 111 ? 6.039 -21.281 4.855 1 97.25 111 ARG A O 1
ATOM 890 N N . GLY A 1 112 ? 5.562 -21.219 2.65 1 96.19 112 GLY A N 1
ATOM 891 C CA . GLY A 1 112 ? 5.809 -22.641 2.439 1 96.19 112 GLY A CA 1
ATOM 892 C C . GLY A 1 112 ? 4.59 -23.391 1.935 1 96.19 112 GLY A C 1
ATOM 893 O O . GLY A 1 112 ? 3.547 -22.781 1.681 1 96.19 112 GLY A O 1
ATOM 894 N N . PRO A 1 113 ? 4.762 -24.672 1.724 1 96.94 113 PRO A N 1
ATOM 895 C CA . PRO A 1 113 ? 3.631 -25.484 1.259 1 96.94 113 PRO A CA 1
ATOM 896 C C . PRO A 1 113 ? 2.461 -25.469 2.24 1 96.94 113 PRO A C 1
ATOM 898 O O . PRO A 1 113 ? 2.648 -25.203 3.43 1 96.94 113 PRO A O 1
ATOM 901 N N . PRO A 1 114 ? 1.3 -25.844 1.707 1 97.56 114 PRO A N 1
ATOM 902 C CA . PRO A 1 114 ? 0.131 -25.844 2.592 1 97.56 114 PRO A CA 1
ATOM 903 C C . PRO A 1 114 ? 0.246 -26.891 3.709 1 97.56 114 PRO A C 1
ATOM 905 O O . PRO A 1 114 ? 0.646 -28.031 3.461 1 97.56 114 PRO A O 1
ATOM 908 N N . THR A 1 115 ? 0.061 -26.547 4.84 1 97.19 115 THR A N 1
ATOM 909 C CA . THR A 1 115 ? -0.151 -27.344 6.043 1 97.19 115 THR A CA 1
ATOM 910 C C . THR A 1 115 ? -1.368 -26.844 6.816 1 97.19 115 THR A C 1
ATOM 912 O O . THR A 1 115 ? -1.8 -25.703 6.637 1 97.19 115 THR A O 1
ATOM 915 N N . PRO A 1 116 ? -2 -27.688 7.625 1 96.75 116 PRO A N 1
ATOM 916 C CA . PRO A 1 116 ? -3.137 -27.188 8.414 1 96.75 116 PRO A CA 1
ATOM 917 C C . PRO A 1 116 ? -2.809 -25.938 9.203 1 96.75 116 PRO A C 1
ATOM 919 O O . PRO A 1 116 ? -3.627 -25.016 9.266 1 96.75 116 PRO A O 1
ATOM 922 N N . GLU A 1 117 ? -1.646 -25.875 9.781 1 98 117 GLU A N 1
ATOM 923 C CA . GLU A 1 117 ? -1.231 -24.719 10.57 1 98 117 GLU A CA 1
ATOM 924 C C . GLU A 1 117 ? -1.103 -23.469 9.703 1 98 117 GLU A C 1
ATOM 926 O O . GLU A 1 117 ? -1.529 -22.375 10.102 1 98 117 GLU A O 1
ATOM 931 N N . ARG A 1 118 ? -0.513 -23.594 8.57 1 98 118 ARG A N 1
ATOM 932 C CA . ARG A 1 118 ? -0.325 -22.469 7.656 1 98 118 ARG A CA 1
ATOM 933 C C . ARG A 1 118 ? -1.659 -22 7.094 1 98 118 ARG A C 1
ATOM 935 O O . ARG A 1 118 ? -1.895 -20.797 6.969 1 98 118 ARG A O 1
ATOM 942 N N . GLU A 1 119 ? -2.535 -22.906 6.742 1 97.5 119 GLU A N 1
ATOM 943 C CA . GLU A 1 119 ? -3.861 -22.547 6.25 1 97.5 119 GLU A CA 1
ATOM 944 C C . GLU A 1 119 ? -4.656 -21.797 7.312 1 97.5 119 GLU A C 1
ATOM 946 O O . GLU A 1 119 ? -5.367 -20.844 7 1 97.5 119 GLU A O 1
ATOM 951 N N . ASP A 1 120 ? -4.504 -22.219 8.547 1 97.75 120 ASP A N 1
ATOM 952 C CA . ASP A 1 120 ? -5.156 -21.516 9.648 1 97.75 120 ASP A CA 1
ATOM 953 C C . ASP A 1 120 ? -4.602 -20.109 9.805 1 97.75 120 ASP A C 1
ATOM 955 O O . ASP A 1 120 ? -5.352 -19.172 10.078 1 97.75 120 ASP A O 1
ATOM 959 N N . ALA A 1 121 ? -3.297 -19.984 9.664 1 98.44 121 ALA A N 1
ATOM 960 C CA . ALA A 1 121 ? -2.668 -18.672 9.773 1 98.44 121 ALA A CA 1
ATOM 961 C C . ALA A 1 121 ? -3.211 -17.703 8.711 1 98.44 121 ALA A C 1
ATOM 963 O O . ALA A 1 121 ? -3.557 -16.562 9.016 1 98.44 121 ALA A O 1
ATOM 964 N N . TRP A 1 122 ? -3.289 -18.188 7.492 1 98.31 122 TRP A N 1
ATOM 965 C CA . TRP A 1 122 ? -3.799 -17.359 6.41 1 98.31 122 TRP A CA 1
ATOM 966 C C . TRP A 1 122 ? -5.289 -17.078 6.59 1 98.31 122 TRP A C 1
ATOM 968 O O . TRP A 1 122 ? -5.762 -15.977 6.312 1 98.31 122 TRP A O 1
ATOM 978 N N . TYR A 1 123 ? -6.047 -18.062 7.02 1 97.19 123 TYR A N 1
ATOM 979 C CA . TYR A 1 123 ? -7.469 -17.875 7.285 1 97.19 123 TYR A CA 1
ATOM 980 C C . TYR A 1 123 ? -7.691 -16.75 8.305 1 97.19 123 TYR A C 1
ATOM 982 O O . TYR A 1 123 ? -8.492 -15.852 8.07 1 97.19 123 TYR A O 1
ATOM 990 N N . ASN A 1 124 ? -6.961 -16.766 9.367 1 97 124 ASN A N 1
ATOM 991 C CA . ASN A 1 124 ? -7.09 -15.766 10.43 1 97 124 ASN A CA 1
ATOM 992 C C . ASN A 1 124 ? -6.656 -14.383 9.945 1 97 124 ASN A C 1
ATOM 994 O O . ASN A 1 124 ? -7.191 -13.375 10.398 1 97 124 ASN A O 1
ATOM 998 N N . LEU A 1 125 ? -5.746 -14.375 9.039 1 97.94 125 LEU A N 1
ATOM 999 C CA . LEU A 1 125 ? -5.211 -13.125 8.508 1 97.94 125 LEU A CA 1
ATOM 1000 C C . LEU A 1 125 ? -6.203 -12.469 7.559 1 97.94 125 LEU A C 1
ATOM 1002 O O . LEU A 1 125 ? -6.289 -11.242 7.496 1 97.94 125 LEU A O 1
ATOM 1006 N N . THR A 1 126 ? -7 -13.211 6.812 1 96.81 126 THR A N 1
ATOM 1007 C CA . THR A 1 126 ? -7.734 -12.688 5.668 1 96.81 126 THR A CA 1
ATOM 1008 C C . THR A 1 126 ? -9.227 -12.594 5.98 1 96.81 126 THR A C 1
ATOM 1010 O O . THR A 1 126 ? -9.922 -11.719 5.453 1 96.81 126 THR A O 1
ATOM 1013 N N . TYR A 1 127 ? -9.75 -13.469 6.746 1 93.5 127 TYR A N 1
ATOM 1014 C CA . TYR A 1 127 ? -11.188 -13.523 6.988 1 93.5 127 TYR A CA 1
ATOM 1015 C C . TYR A 1 127 ? -11.57 -12.656 8.18 1 93.5 127 TYR A C 1
ATOM 1017 O O . TYR A 1 127 ? -11.273 -13 9.328 1 93.5 127 TYR A O 1
ATOM 1025 N N . LYS A 1 128 ? -12.172 -11.586 7.867 1 95.06 128 LYS A N 1
ATOM 1026 C CA . LYS A 1 128 ? -12.648 -10.656 8.891 1 95.06 128 LYS A CA 1
ATOM 1027 C C . LYS A 1 128 ? -14.109 -10.281 8.648 1 95.06 128 LYS A C 1
ATOM 1029 O O . LYS A 1 128 ? -14.609 -10.414 7.531 1 95.06 128 LYS A O 1
ATOM 1034 N N . HIS A 1 129 ? -14.703 -9.82 9.68 1 93.81 129 HIS A N 1
ATOM 1035 C CA . HIS A 1 129 ? -16.109 -9.414 9.609 1 93.81 129 HIS A CA 1
ATOM 1036 C C . HIS A 1 129 ? -16.25 -8.07 8.898 1 93.81 129 HIS A C 1
ATOM 1038 O O . HIS A 1 129 ? -15.297 -7.285 8.852 1 93.81 129 HIS A O 1
ATOM 1044 N N . ALA A 1 130 ? -17.422 -7.887 8.438 1 96.56 130 ALA A N 1
ATOM 1045 C CA . ALA A 1 130 ? -17.766 -6.598 7.848 1 96.56 130 ALA A CA 1
ATOM 1046 C C . ALA A 1 130 ? -18.016 -5.547 8.93 1 96.56 130 ALA A C 1
ATOM 1048 O O . ALA A 1 130 ? -18.141 -5.875 10.109 1 96.56 130 ALA A O 1
ATOM 1049 N N . VAL A 1 131 ? -18.031 -4.301 8.484 1 97.38 131 VAL A N 1
ATOM 1050 C CA . VAL A 1 131 ? -18.328 -3.18 9.375 1 97.38 131 VAL A CA 1
ATOM 1051 C C . VAL A 1 131 ? -19.469 -2.342 8.797 1 97.38 131 VAL A C 1
ATOM 1053 O O . VAL A 1 131 ? -19.828 -2.504 7.625 1 97.38 131 VAL A O 1
ATOM 1056 N N . GLU A 1 132 ? -20.031 -1.528 9.68 1 97.56 132 GLU A N 1
ATOM 1057 C CA . GLU A 1 132 ? -21.078 -0.611 9.25 1 97.56 132 GLU A CA 1
ATOM 1058 C C . GLU A 1 132 ? -20.516 0.768 8.93 1 97.56 132 GLU A C 1
ATOM 1060 O O . GLU A 1 132 ? -19.781 1.347 9.734 1 97.56 132 GLU A O 1
ATOM 1065 N N . ILE A 1 133 ? -20.828 1.266 7.754 1 98.06 133 ILE A N 1
ATOM 1066 C CA . ILE A 1 133 ? -20.5 2.633 7.363 1 98.06 133 ILE A CA 1
ATOM 1067 C C . ILE A 1 133 ? -21.75 3.51 7.473 1 98.06 133 ILE A C 1
ATOM 1069 O O . ILE A 1 133 ? -22.766 3.213 6.863 1 98.06 133 ILE A O 1
ATOM 1073 N N . PRO A 1 134 ? -21.641 4.57 8.242 1 97.5 134 PRO A N 1
ATOM 1074 C CA . PRO A 1 134 ? -22.812 5.441 8.367 1 97.5 134 PRO A CA 1
ATOM 1075 C C . PRO A 1 134 ? -23.281 5.988 7.027 1 97.5 134 PRO A C 1
ATOM 1077 O O . PRO A 1 134 ? -22.469 6.316 6.164 1 97.5 134 PRO A O 1
ATOM 1080 N N . ALA A 1 135 ? -24.562 6.137 6.926 1 97.38 135 ALA A N 1
ATOM 1081 C CA . ALA A 1 135 ? -25.203 6.539 5.668 1 97.38 135 ALA A CA 1
ATOM 1082 C C . ALA A 1 135 ? -24.703 7.914 5.227 1 97.38 135 ALA A C 1
ATOM 1084 O O . ALA A 1 135 ? -24.578 8.18 4.031 1 97.38 135 ALA A O 1
ATOM 1085 N N . ASP A 1 136 ? -24.406 8.75 6.109 1 97.44 136 ASP A N 1
ATOM 1086 C CA . ASP A 1 136 ? -24.031 10.125 5.773 1 97.44 136 ASP A CA 1
ATOM 1087 C C . ASP A 1 136 ? -22.578 10.203 5.324 1 97.44 136 ASP A C 1
ATOM 1089 O O . ASP A 1 136 ? -22.094 11.266 4.938 1 97.44 136 ASP A O 1
ATOM 1093 N N . LYS A 1 137 ? -21.906 9.094 5.281 1 98.06 137 LYS A N 1
ATOM 1094 C CA . LYS A 1 137 ? -20.484 9.117 4.941 1 98.06 137 LYS A CA 1
ATOM 1095 C C . LYS A 1 137 ? -20.25 8.562 3.545 1 98.06 137 LYS A C 1
ATOM 1097 O O . LYS A 1 137 ? -19.141 8.672 3.01 1 98.06 137 LYS A O 1
ATOM 1102 N N . ILE A 1 138 ? -21.203 7.941 2.881 1 98.06 138 ILE A N 1
ATOM 1103 C CA . ILE A 1 138 ? -20.953 7.227 1.634 1 98.06 138 ILE A CA 1
ATOM 1104 C C . ILE A 1 138 ? -20.594 8.219 0.532 1 98.06 138 ILE A C 1
ATOM 1106 O O . ILE A 1 138 ? -19.875 7.883 -0.404 1 98.06 138 ILE A O 1
ATOM 1110 N N . ALA A 1 139 ? -21.047 9.531 0.638 1 97.88 139 ALA A N 1
ATOM 1111 C CA . ALA A 1 139 ? -20.703 10.547 -0.356 1 97.88 139 ALA A CA 1
ATOM 1112 C C . ALA A 1 139 ? -19.203 10.82 -0.376 1 97.88 139 ALA A C 1
ATOM 1114 O O . ALA A 1 139 ? -18.625 11.078 -1.435 1 97.88 139 ALA A O 1
ATOM 1115 N N . GLU A 1 140 ? -18.578 10.766 0.777 1 97.5 140 GLU A N 1
ATOM 1116 C CA . GLU A 1 140 ? -17.141 10.961 0.878 1 97.5 140 GLU A CA 1
ATOM 1117 C C . GLU A 1 140 ? -16.375 9.844 0.179 1 97.5 140 GLU A C 1
ATOM 1119 O O . GLU A 1 140 ? -15.188 9.977 -0.094 1 97.5 140 GLU A O 1
ATOM 1124 N N . LEU A 1 141 ? -17.047 8.805 -0.08 1 98.38 141 LEU A N 1
ATOM 1125 C CA . LEU A 1 141 ? -16.453 7.648 -0.747 1 98.38 141 LEU A CA 1
ATOM 1126 C C . LEU A 1 141 ? -16.938 7.539 -2.186 1 98.38 141 LEU A C 1
ATOM 1128 O O . LEU A 1 141 ? -16.875 6.465 -2.787 1 98.38 141 LEU A O 1
ATOM 1132 N N . ASN A 1 142 ? -17.453 8.656 -2.652 1 98.31 142 ASN A N 1
ATOM 1133 C CA . ASN A 1 142 ? -17.922 8.789 -4.023 1 98.31 142 ASN A CA 1
ATOM 1134 C C . ASN A 1 142 ? -19.031 7.789 -4.328 1 98.31 142 ASN A C 1
ATOM 1136 O O . ASN A 1 142 ? -19.062 7.191 -5.402 1 98.31 142 ASN A O 1
ATOM 1140 N N . ARG A 1 143 ? -19.891 7.547 -3.314 1 98.25 143 ARG A N 1
ATOM 1141 C CA . ARG A 1 143 ? -21.062 6.684 -3.473 1 98.25 143 ARG A CA 1
ATOM 1142 C C . ARG A 1 143 ? -22.344 7.445 -3.162 1 98.25 143 ARG A C 1
ATOM 1144 O O . ARG A 1 143 ? -22.328 8.453 -2.455 1 98.25 143 ARG A O 1
ATOM 1151 N N . THR A 1 144 ? -23.453 6.945 -3.729 1 97 144 THR A N 1
ATOM 1152 C CA . THR A 1 144 ? -24.797 7.473 -3.492 1 97 144 THR A CA 1
ATOM 1153 C C . THR A 1 144 ? -25.797 6.344 -3.291 1 97 144 THR A C 1
ATOM 1155 O O . THR A 1 144 ? -25.453 5.168 -3.445 1 97 144 THR A O 1
ATOM 1158 N N . GLU A 1 145 ? -27 6.699 -2.975 1 93.12 145 GLU A N 1
ATOM 1159 C CA . GLU A 1 145 ? -28.062 5.715 -2.812 1 93.12 145 GLU A CA 1
ATOM 1160 C C . GLU A 1 145 ? -28.344 4.977 -4.121 1 93.12 145 GLU A C 1
ATOM 1162 O O . GLU A 1 145 ? -28.766 3.824 -4.109 1 93.12 145 GLU A O 1
ATOM 1167 N N . ALA A 1 146 ? -28.031 5.59 -5.164 1 95.31 146 ALA A N 1
ATOM 1168 C CA . ALA A 1 146 ? -28.266 5.008 -6.48 1 95.31 146 ALA A CA 1
ATOM 1169 C C . ALA A 1 146 ? -27.344 3.824 -6.738 1 95.31 146 ALA A C 1
ATOM 1171 O O . ALA A 1 146 ? -27.578 3.035 -7.656 1 95.31 146 ALA A O 1
ATOM 1172 N N . ASP A 1 147 ? -26.344 3.627 -5.922 1 96.12 147 ASP A N 1
ATOM 1173 C CA . ASP A 1 147 ? -25.359 2.566 -6.109 1 96.12 147 ASP A CA 1
ATOM 1174 C C . ASP A 1 147 ? -25.859 1.241 -5.543 1 96.12 147 ASP A C 1
ATOM 1176 O O . ASP A 1 147 ? -25.156 0.23 -5.594 1 96.12 147 ASP A O 1
ATOM 1180 N N . ASN A 1 148 ? -27.047 1.201 -5.004 1 96.44 148 ASN A N 1
ATOM 1181 C CA . ASN A 1 148 ? -27.719 0.005 -4.5 1 96.44 148 ASN A CA 1
ATOM 1182 C C . ASN A 1 148 ? -26.844 -0.746 -3.5 1 96.44 148 ASN A C 1
ATOM 1184 O O . ASN A 1 148 ? -26.656 -1.958 -3.617 1 96.44 148 ASN A O 1
ATOM 1188 N N . LEU A 1 149 ? -26.266 -0.026 -2.572 1 97.75 149 LEU A N 1
ATOM 1189 C CA . LEU A 1 149 ? -25.422 -0.612 -1.532 1 97.75 149 LEU A CA 1
ATOM 1190 C C . LEU A 1 149 ? -26.266 -1.394 -0.529 1 97.75 149 LEU A C 1
ATOM 1192 O O . LEU A 1 149 ? -27.375 -0.973 -0.181 1 97.75 149 LEU A O 1
ATOM 1196 N N . LYS A 1 150 ? -25.734 -2.467 -0.066 1 97.19 150 LYS A N 1
ATOM 1197 C CA . LYS A 1 150 ? -26.422 -3.291 0.923 1 97.19 150 LYS A CA 1
ATOM 1198 C C . LYS A 1 150 ? -26.438 -2.615 2.291 1 97.19 150 LYS A C 1
ATOM 1200 O O . LYS A 1 150 ? -25.391 -2.184 2.783 1 97.19 150 LYS A O 1
ATOM 1205 N N . ARG A 1 151 ? -27.578 -2.604 2.904 1 96.44 151 ARG A N 1
ATOM 1206 C CA . ARG A 1 151 ? -27.734 -2.035 4.242 1 96.44 151 ARG A CA 1
ATOM 1207 C C . ARG A 1 151 ? -27.531 -3.1 5.312 1 96.44 151 ARG A C 1
ATOM 1209 O O . ARG A 1 151 ? -27.766 -4.285 5.07 1 96.44 151 ARG A O 1
ATOM 1216 N N . VAL A 1 152 ? -27.031 -2.613 6.461 1 96 152 VAL A N 1
ATOM 1217 C CA . VAL A 1 152 ? -27.031 -3.523 7.602 1 96 152 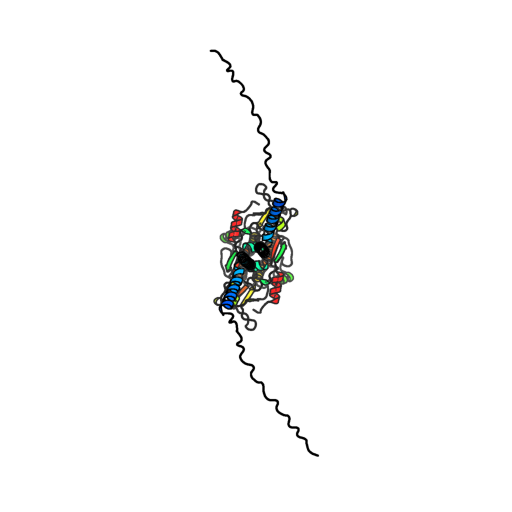VAL A CA 1
ATOM 1218 C C . VAL A 1 152 ? -28.469 -3.846 8.016 1 96 152 VAL A C 1
ATOM 1220 O O . VAL A 1 152 ? -29.391 -3.121 7.664 1 96 152 VAL A O 1
ATOM 1223 N N . PRO A 1 153 ? -28.609 -5.004 8.734 1 94.19 153 PRO A N 1
ATOM 1224 C CA . PRO A 1 153 ? -29.953 -5.301 9.234 1 94.19 153 PRO A CA 1
ATOM 1225 C C . PRO A 1 153 ? -30.531 -4.164 10.078 1 94.19 153 PRO A C 1
ATOM 1227 O O . PRO A 1 153 ? -29.781 -3.461 10.766 1 94.19 153 PRO A O 1
ATOM 1230 N N . GLU A 1 154 ? -31.844 -4.07 10.031 1 93.25 154 GLU A N 1
ATOM 1231 C CA . GLU A 1 154 ? -32.562 -2.967 10.672 1 93.25 154 GLU A CA 1
ATOM 1232 C C . GLU A 1 154 ? -32.281 -2.941 12.18 1 93.25 154 GLU A C 1
ATOM 1234 O O . GLU A 1 154 ? -32.219 -1.871 12.789 1 93.25 154 GLU A O 1
ATOM 1239 N N . ASP A 1 155 ? -32.125 -4.066 12.703 1 93.31 155 ASP A N 1
ATOM 1240 C CA . ASP A 1 155 ? -31.906 -4.156 14.148 1 93.31 155 ASP A CA 1
ATOM 1241 C C . ASP A 1 155 ? -30.484 -3.789 14.531 1 93.31 155 ASP A C 1
ATOM 1243 O O . ASP A 1 155 ? -30.172 -3.623 15.711 1 93.31 155 ASP A O 1
ATOM 1247 N N . VAL A 1 156 ? -29.641 -3.629 13.539 1 91.75 156 VAL A N 1
ATOM 1248 C CA . VAL A 1 156 ? -28.25 -3.297 13.781 1 91.75 156 VAL A CA 1
ATOM 1249 C C . VAL A 1 156 ? -28.031 -1.794 13.609 1 91.75 156 VAL A C 1
ATOM 1251 O O . VAL A 1 156 ? -27.391 -1.149 14.445 1 91.75 156 VAL A O 1
ATOM 1254 N N . GLY A 1 157 ? -28.531 -1.297 12.523 1 93.31 157 GLY A N 1
ATOM 1255 C CA . GLY A 1 157 ? -28.344 0.121 12.266 1 93.31 157 GLY A CA 1
ATOM 1256 C C . GLY A 1 157 ? -28.953 0.573 10.953 1 93.31 157 GLY A C 1
ATOM 1257 O O . GLY A 1 157 ? -29.828 -0.104 10.406 1 93.31 157 GLY A O 1
ATOM 1258 N N . THR A 1 158 ? -28.531 1.82 10.547 1 95.38 158 THR A N 1
ATOM 1259 C CA . THR A 1 158 ? -29.078 2.402 9.336 1 95.38 158 THR A CA 1
ATOM 1260 C C . THR A 1 158 ? -28 2.568 8.266 1 95.38 158 THR A C 1
ATOM 1262 O O . THR A 1 158 ? -28.266 3.131 7.203 1 95.38 158 THR A O 1
ATOM 1265 N N . GLY A 1 159 ? -26.875 2.039 8.555 1 97.31 159 GLY A N 1
ATOM 1266 C CA . GLY A 1 159 ? -25.75 2.244 7.66 1 97.31 159 GLY A CA 1
ATOM 1267 C C . GLY A 1 159 ? -25.594 1.143 6.629 1 97.31 159 GLY A C 1
ATOM 1268 O O . GLY A 1 159 ? -26.562 0.434 6.324 1 97.31 159 GLY A O 1
ATOM 1269 N N . TYR A 1 160 ? -24.438 1.152 6.016 1 97.88 160 TYR A N 1
ATOM 1270 C CA . TYR A 1 160 ? -24.172 0.223 4.926 1 97.88 160 TYR A CA 1
ATOM 1271 C C . TYR A 1 160 ? -23.078 -0.768 5.312 1 97.88 160 TYR A C 1
ATOM 1273 O O . TYR A 1 160 ? -22.203 -0.451 6.117 1 97.88 160 TYR A O 1
ATOM 1281 N N . VAL A 1 161 ? -23.125 -1.98 4.656 1 97.56 161 VAL A N 1
ATOM 1282 C CA . VAL A 1 161 ? -22.172 -3.051 4.914 1 97.56 161 VAL A CA 1
ATOM 1283 C C . VAL A 1 161 ? -20.906 -2.826 4.086 1 97.56 161 VAL A C 1
ATOM 1285 O O . VAL A 1 161 ? -20.984 -2.602 2.877 1 97.56 161 VAL A O 1
ATOM 1288 N N . ALA A 1 162 ? -19.75 -2.898 4.75 1 98 162 ALA A N 1
ATOM 1289 C CA . ALA A 1 162 ? -18.484 -2.799 4.02 1 98 162 ALA A CA 1
ATOM 1290 C C . ALA A 1 162 ? -17.422 -3.691 4.648 1 98 162 ALA A C 1
ATOM 1292 O O . ALA A 1 162 ? -17.438 -3.945 5.855 1 98 162 ALA A O 1
ATOM 1293 N N . ILE A 1 163 ? -16.578 -4.172 3.809 1 97.19 163 ILE A N 1
ATOM 1294 C CA . ILE A 1 163 ? -15.328 -4.785 4.254 1 97.19 163 ILE A CA 1
ATOM 1295 C C . ILE A 1 163 ? -14.188 -3.781 4.133 1 97.19 163 ILE A C 1
ATOM 1297 O O . ILE A 1 163 ? -14.312 -2.77 3.438 1 97.19 163 ILE A O 1
ATOM 1301 N N . ILE A 1 164 ? -13.141 -4.023 4.875 1 98.19 164 ILE A N 1
ATOM 1302 C CA . ILE A 1 164 ? -12 -3.113 4.832 1 98.19 164 ILE A CA 1
ATOM 1303 C C . ILE A 1 164 ? -10.977 -3.619 3.818 1 98.19 164 ILE A C 1
ATOM 1305 O O . ILE A 1 164 ? -10.633 -4.801 3.814 1 98.19 164 ILE A O 1
ATOM 1309 N N . GLU A 1 165 ? -10.445 -2.783 3.025 1 98.56 165 GLU A N 1
ATOM 1310 C CA . GLU A 1 165 ? -9.703 -3.076 1.804 1 98.56 165 GLU A CA 1
ATOM 1311 C C . GLU A 1 165 ? -8.477 -3.932 2.096 1 98.56 165 GLU A C 1
ATOM 1313 O O . GLU A 1 165 ? -8.109 -4.797 1.295 1 98.56 165 GLU A O 1
ATOM 1318 N N . VAL A 1 166 ? -7.77 -3.688 3.191 1 98.75 166 VAL A N 1
ATOM 1319 C CA . VAL A 1 166 ? -6.551 -4.438 3.473 1 98.75 166 VAL A CA 1
ATOM 1320 C C . VAL A 1 166 ? -6.863 -5.93 3.539 1 98.75 166 VAL A C 1
ATOM 1322 O O . VAL A 1 166 ? -6.066 -6.762 3.096 1 98.75 166 VAL A O 1
ATOM 1325 N N . PHE A 1 167 ? -7.992 -6.285 3.996 1 98.38 167 PHE A N 1
ATOM 1326 C CA . PHE A 1 167 ? -8.336 -7.695 4.137 1 98.38 167 PHE A CA 1
ATOM 1327 C C . PHE A 1 167 ? -8.758 -8.289 2.799 1 98.38 167 PHE A C 1
ATOM 1329 O O . PHE A 1 167 ? -8.516 -9.469 2.531 1 98.38 167 PHE A O 1
ATOM 1336 N N . HIS A 1 168 ? -9.398 -7.492 1.979 1 98.38 168 HIS A N 1
ATOM 1337 C CA . HIS A 1 168 ? -9.617 -7.934 0.606 1 98.38 168 HIS A CA 1
ATOM 1338 C C . HIS A 1 168 ? -8.297 -8.203 -0.107 1 98.38 168 HIS A C 1
ATOM 1340 O O . HIS A 1 168 ? -8.148 -9.219 -0.788 1 98.38 168 HIS A O 1
ATOM 1346 N N . GLN A 1 169 ? -7.371 -7.297 0.021 1 98.81 169 GLN A N 1
ATOM 1347 C CA . GLN A 1 169 ? -6.062 -7.441 -0.613 1 98.81 169 GLN A CA 1
ATOM 1348 C C . GLN A 1 169 ? -5.34 -8.688 -0.106 1 98.81 169 GLN A C 1
ATOM 1350 O O . GLN A 1 169 ? -4.754 -9.43 -0.892 1 98.81 169 GLN A O 1
ATOM 1355 N N . LEU A 1 170 ? -5.402 -8.906 1.171 1 98.88 170 LEU A N 1
ATOM 1356 C CA . LEU A 1 170 ? -4.801 -10.102 1.747 1 98.88 170 LEU A CA 1
ATOM 1357 C C . LEU A 1 170 ? -5.527 -11.359 1.275 1 98.88 170 LEU A C 1
ATOM 1359 O O . LEU A 1 170 ? -4.898 -12.391 1.038 1 98.88 170 LEU A O 1
ATOM 1363 N N . HIS A 1 171 ? -6.828 -11.312 1.19 1 98.31 171 HIS A N 1
ATOM 1364 C CA . HIS A 1 171 ? -7.602 -12.406 0.616 1 98.31 171 HIS A CA 1
ATOM 1365 C C . HIS A 1 171 ? -7.137 -12.734 -0.798 1 98.31 171 HIS A C 1
ATOM 1367 O O . HIS A 1 171 ? -6.914 -13.898 -1.132 1 98.31 171 HIS A O 1
ATOM 1373 N N . CYS A 1 172 ? -7.02 -11.68 -1.592 1 98.56 172 CYS A N 1
ATOM 1374 C CA . CYS A 1 172 ? -6.547 -11.867 -2.959 1 98.56 172 CYS A CA 1
ATOM 1375 C C . CYS A 1 172 ? -5.188 -12.547 -2.98 1 98.56 172 CYS A C 1
ATOM 1377 O O . CYS A 1 172 ? -4.965 -13.477 -3.758 1 98.56 172 CYS A O 1
ATOM 1379 N N . LEU A 1 173 ? -4.285 -12.086 -2.15 1 98.88 173 LEU A N 1
ATOM 1380 C CA . LEU A 1 173 ? -2.951 -12.672 -2.1 1 98.88 173 LEU A CA 1
ATOM 1381 C C . LEU A 1 173 ? -3.021 -14.141 -1.697 1 98.88 173 LEU A C 1
ATOM 1383 O O . LEU A 1 173 ? -2.33 -14.984 -2.277 1 98.88 173 LEU A O 1
ATOM 1387 N N . ASN A 1 174 ? -3.82 -14.422 -0.741 1 98.69 174 ASN A N 1
ATOM 1388 C CA . ASN A 1 174 ? -3.99 -15.797 -0.296 1 98.69 174 ASN A CA 1
ATOM 1389 C C . ASN A 1 174 ? -4.574 -16.672 -1.399 1 98.69 174 ASN A C 1
ATOM 1391 O O . ASN A 1 174 ? -4.184 -17.844 -1.547 1 98.69 174 ASN A O 1
ATOM 1395 N N . MET A 1 175 ? -5.562 -16.141 -2.133 1 98.25 175 MET A N 1
ATOM 1396 C CA . MET A 1 175 ? -6.148 -16.891 -3.242 1 98.25 175 MET A CA 1
ATOM 1397 C C . MET A 1 175 ? -5.086 -17.266 -4.273 1 98.25 175 MET A C 1
ATOM 1399 O O . MET A 1 175 ? -5.059 -18.391 -4.77 1 98.25 175 MET A O 1
ATOM 1403 N N . ILE A 1 176 ? -4.234 -16.344 -4.547 1 98.69 176 ILE A N 1
ATOM 1404 C CA . ILE A 1 176 ? -3.148 -16.578 -5.488 1 98.69 176 ILE A CA 1
ATOM 1405 C C . ILE A 1 176 ? -2.207 -17.641 -4.926 1 98.69 176 ILE A C 1
ATOM 1407 O O . ILE A 1 176 ? -1.812 -18.578 -5.637 1 98.69 176 ILE A O 1
ATOM 1411 N N . ARG A 1 177 ? -1.829 -17.484 -3.664 1 98.69 177 ARG A N 1
ATOM 1412 C CA . ARG A 1 177 ? -0.974 -18.469 -2.998 1 98.69 177 ARG A CA 1
ATOM 1413 C C . ARG A 1 177 ? -1.56 -19.875 -3.107 1 98.69 177 ARG A C 1
ATOM 1415 O O . ARG A 1 177 ? -0.886 -20.797 -3.564 1 98.69 177 ARG A O 1
ATOM 1422 N N . MET A 1 178 ? -2.791 -20.031 -2.713 1 98.19 178 MET A N 1
ATOM 1423 C CA . MET A 1 178 ? -3.451 -21.328 -2.74 1 98.19 178 MET A CA 1
ATOM 1424 C C . MET A 1 178 ? -3.494 -21.891 -4.16 1 98.19 178 MET A C 1
ATOM 1426 O O . MET A 1 178 ? -3.248 -23.078 -4.371 1 98.19 178 MET A O 1
ATOM 1430 N N . PHE A 1 179 ? -3.803 -21.031 -5.078 1 98.38 179 PHE A N 1
ATOM 1431 C CA . PHE A 1 179 ? -3.91 -21.438 -6.473 1 98.38 179 PHE A CA 1
ATOM 1432 C C . PHE A 1 179 ? -2.586 -22.016 -6.977 1 98.38 179 PHE A C 1
ATOM 1434 O O . PHE A 1 179 ? -2.562 -23.031 -7.656 1 98.38 179 PHE A O 1
ATOM 1441 N N . THR A 1 180 ? -1.461 -21.359 -6.633 1 98.25 180 THR A N 1
ATOM 1442 C CA . THR A 1 180 ? -0.157 -21.812 -7.102 1 98.25 180 THR A CA 1
ATOM 1443 C C . THR A 1 180 ? 0.185 -23.172 -6.504 1 98.25 180 THR A C 1
ATOM 1445 O O . THR A 1 180 ? 0.767 -24.031 -7.18 1 98.25 180 THR A O 1
ATOM 1448 N N . TRP A 1 181 ? -0.12 -23.422 -5.285 1 97.81 181 TRP A N 1
ATOM 1449 C CA . TRP A 1 181 ? 0.138 -24.703 -4.652 1 97.81 181 TRP A CA 1
ATOM 1450 C C . TRP A 1 181 ? -0.833 -25.766 -5.16 1 97.81 181 TRP A C 1
ATOM 1452 O O . TRP A 1 181 ? -0.474 -26.938 -5.277 1 97.81 181 TRP A O 1
ATOM 1462 N N . TYR A 1 182 ? -2.061 -25.312 -5.406 1 97.31 182 TYR A N 1
ATOM 1463 C CA . TYR A 1 182 ? -3.045 -26.219 -5.992 1 97.31 182 TYR A CA 1
ATOM 1464 C C . TYR A 1 182 ? -2.59 -26.703 -7.359 1 97.31 182 TYR A C 1
ATOM 1466 O O . TYR A 1 182 ? -2.637 -27.906 -7.645 1 97.31 182 TYR A O 1
ATOM 1474 N N . GLN A 1 183 ? -2.156 -25.828 -8.18 1 96 183 GLN A N 1
ATOM 1475 C CA . GLN A 1 183 ? -1.629 -26.188 -9.5 1 96 183 GLN A CA 1
ATOM 1476 C C . GLN A 1 183 ? -0.442 -27.125 -9.375 1 96 183 GLN A C 1
ATOM 1478 O O . GLN A 1 183 ? -0.207 -27.953 -10.258 1 96 183 GLN A O 1
ATOM 1483 N N . ALA A 1 184 ? 0.278 -27.078 -8.273 1 95.56 184 ALA A N 1
ATOM 1484 C CA . ALA A 1 184 ? 1.454 -27.906 -8.039 1 95.56 184 ALA A CA 1
ATOM 1485 C C . ALA A 1 184 ? 1.062 -29.25 -7.426 1 95.56 184 ALA A C 1
ATOM 1487 O O . ALA A 1 184 ? 1.927 -30.078 -7.117 1 95.56 184 ALA A O 1
ATOM 1488 N N . GLY A 1 185 ? -0.217 -29.438 -7.148 1 95.25 185 GLY A N 1
ATOM 1489 C CA . GLY A 1 185 ? -0.698 -30.703 -6.633 1 95.25 185 GLY A CA 1
ATOM 1490 C C . GLY A 1 185 ? -0.419 -30.906 -5.156 1 95.25 185 GLY A C 1
ATOM 1491 O O . GLY A 1 185 ? -0.284 -32.031 -4.684 1 95.25 185 GLY A O 1
ATOM 1492 N N . LYS A 1 186 ? -0.297 -29.797 -4.473 1 96.19 186 LYS A N 1
ATOM 1493 C CA . LYS A 1 186 ? 0.138 -29.906 -3.082 1 96.19 186 LYS A CA 1
ATOM 1494 C C . LYS A 1 186 ? -1.057 -29.922 -2.133 1 96.19 186 LYS A C 1
ATOM 1496 O O . LYS A 1 186 ? -0.886 -30 -0.914 1 96.19 186 LYS A O 1
ATOM 1501 N N . TYR A 1 187 ? -2.264 -29.828 -2.684 1 96.19 187 TYR A N 1
ATOM 1502 C CA . TYR A 1 187 ? -3.475 -29.938 -1.878 1 96.19 187 TYR A CA 1
ATOM 1503 C C . TYR A 1 187 ? -4.129 -31.297 -2.066 1 96.19 187 TYR A C 1
ATOM 1505 O O . TYR A 1 187 ? -4.188 -31.828 -3.184 1 96.19 187 TYR A O 1
ATOM 1513 N N . PRO A 1 188 ? -4.578 -31.984 -1.019 1 93 188 PRO A N 1
ATOM 1514 C CA . PRO A 1 188 ? -5.27 -33.281 -1.157 1 93 188 PRO A CA 1
ATOM 1515 C C . PRO A 1 188 ? -6.617 -33.156 -1.862 1 93 188 PRO A C 1
ATOM 1517 O O . PRO A 1 188 ? -7.121 -34.125 -2.42 1 93 188 PRO A O 1
ATOM 1520 N N . GLY A 1 189 ? -7.227 -32.062 -1.934 1 92.94 189 GLY A N 1
ATOM 1521 C CA . GLY A 1 189 ? -8.484 -31.703 -2.568 1 92.94 189 GLY A CA 1
ATOM 1522 C C . GLY A 1 189 ? -8.562 -30.25 -2.975 1 92.94 189 GLY A C 1
ATOM 1523 O O . GLY A 1 189 ? -7.535 -29.578 -3.088 1 92.94 189 GLY A O 1
ATOM 1524 N N . ILE A 1 190 ? -9.695 -29.844 -3.344 1 93.94 190 ILE A N 1
ATOM 1525 C CA . ILE A 1 190 ? -9.883 -28.453 -3.725 1 93.94 190 ILE A CA 1
ATOM 1526 C C . ILE A 1 190 ? -9.836 -27.562 -2.48 1 93.94 190 ILE A C 1
ATOM 1528 O O . ILE A 1 190 ? -10.656 -27.719 -1.57 1 93.94 190 ILE A O 1
ATOM 1532 N N . PRO A 1 191 ? -8.914 -26.734 -2.438 1 93.56 191 PRO A N 1
ATOM 1533 C CA . PRO A 1 191 ? -8.859 -25.859 -1.264 1 93.56 191 PRO A CA 1
ATOM 1534 C C . PRO A 1 191 ? -10.062 -24.922 -1.169 1 93.56 191 PRO A C 1
ATOM 1536 O O . PRO A 1 191 ? -10.695 -24.625 -2.184 1 93.56 191 PRO A O 1
ATOM 1539 N N . ASP A 1 192 ? -10.258 -24.375 0.089 1 89.31 192 ASP A N 1
ATOM 1540 C CA . ASP A 1 192 ? -11.352 -23.438 0.323 1 89.31 192 ASP A CA 1
ATOM 1541 C C . ASP A 1 192 ? -11.164 -22.156 -0.49 1 89.31 192 ASP A C 1
ATOM 1543 O O . ASP A 1 192 ? -10.086 -21.562 -0.479 1 89.31 192 ASP A O 1
ATOM 1547 N N . GLY A 1 193 ? -12.195 -21.797 -1.207 1 88.62 193 GLY A N 1
ATOM 1548 C CA . GLY A 1 193 ? -12.133 -20.594 -2.023 1 88.62 193 GLY A CA 1
ATOM 1549 C C . GLY A 1 193 ? -11.969 -20.891 -3.504 1 88.62 193 GLY A C 1
ATOM 1550 O O . GLY A 1 193 ? -12.227 -20.031 -4.344 1 88.62 193 GLY A O 1
ATOM 1551 N N . LEU A 1 194 ? -11.43 -22.062 -3.775 1 93.94 194 LEU A N 1
ATOM 1552 C CA . LEU A 1 194 ? -11.344 -22.5 -5.164 1 93.94 194 LEU A CA 1
ATOM 1553 C C . LEU A 1 194 ? -12.453 -23.484 -5.5 1 93.94 194 LEU A C 1
ATOM 1555 O O . LEU A 1 194 ? -13.195 -23.922 -4.613 1 93.94 194 LEU A O 1
ATOM 1559 N N . SER A 1 195 ? -12.641 -23.703 -6.77 1 93.44 195 SER A N 1
ATOM 1560 C CA . SER A 1 195 ? -13.695 -24.609 -7.223 1 93.44 195 SER A CA 1
ATOM 1561 C C . SER A 1 195 ? -13.156 -25.641 -8.203 1 93.44 195 SER A C 1
ATOM 1563 O O . SER A 1 195 ? -11.961 -25.641 -8.516 1 93.44 195 SER A O 1
ATOM 1565 N N . ASP A 1 196 ? -14.031 -26.609 -8.57 1 93 196 ASP A N 1
ATOM 1566 C CA . ASP A 1 196 ? -13.641 -27.641 -9.523 1 93 196 ASP A CA 1
ATOM 1567 C C . ASP A 1 196 ? -13.672 -27.094 -10.953 1 93 196 ASP A C 1
ATOM 1569 O O . ASP A 1 196 ? -13.328 -27.812 -11.898 1 93 196 ASP A O 1
ATOM 1573 N N . ASN A 1 197 ? -13.992 -25.906 -11.039 1 94.75 197 ASN A N 1
ATOM 1574 C CA . ASN A 1 197 ? -14.008 -25.219 -12.328 1 94.75 197 ASN A CA 1
ATOM 1575 C C . ASN A 1 197 ? -12.75 -24.391 -12.539 1 94.75 197 ASN A C 1
ATOM 1577 O O . ASN A 1 197 ? -12.586 -23.344 -11.906 1 94.75 197 ASN A O 1
ATOM 1581 N N . GLU A 1 198 ? -11.969 -24.797 -13.461 1 93.25 198 GLU A N 1
ATOM 1582 C CA . GLU A 1 198 ? -10.672 -24.172 -13.695 1 93.25 198 GLU A CA 1
ATOM 1583 C C . GLU A 1 198 ? -10.844 -22.734 -14.18 1 93.25 198 GLU A C 1
ATOM 1585 O O . GLU A 1 198 ? -10.047 -21.859 -13.82 1 93.25 198 GLU A O 1
ATOM 1590 N N . LEU A 1 199 ? -11.812 -22.5 -14.992 1 94.19 199 LEU A N 1
ATOM 1591 C CA . LEU A 1 199 ? -12.062 -21.156 -15.523 1 94.19 199 LEU A CA 1
ATOM 1592 C C . LEU A 1 199 ? -12.461 -20.203 -14.406 1 94.19 199 LEU A C 1
ATOM 1594 O O . LEU A 1 199 ? -12.016 -19.047 -14.383 1 94.19 199 LEU A O 1
ATOM 1598 N N . LYS A 1 200 ? -13.297 -20.672 -13.523 1 94.62 200 LYS A N 1
ATOM 1599 C CA . LYS A 1 200 ? -13.711 -19.859 -12.391 1 94.62 200 LYS A CA 1
ATOM 1600 C C . LYS A 1 200 ? -12.516 -19.5 -11.508 1 94.62 200 LYS A C 1
ATOM 1602 O O . LYS A 1 200 ? -12.383 -18.359 -11.07 1 94.62 200 LYS A O 1
ATOM 1607 N N . ASN A 1 201 ? -11.68 -20.5 -11.258 1 96.94 201 ASN A N 1
ATOM 1608 C CA . ASN A 1 201 ? -10.477 -20.25 -10.469 1 96.94 201 ASN A CA 1
ATOM 1609 C C . ASN A 1 201 ? -9.57 -19.219 -11.133 1 96.94 201 ASN A C 1
ATOM 1611 O O . ASN A 1 201 ? -9.078 -18.297 -10.477 1 96.94 201 ASN A O 1
ATOM 1615 N N . ARG A 1 202 ? -9.422 -19.375 -12.445 1 96.69 202 ARG A N 1
ATOM 1616 C CA . ARG A 1 202 ? -8.57 -18.453 -13.203 1 96.69 202 ARG A CA 1
ATOM 1617 C C . ARG A 1 202 ? -9.125 -17.031 -13.164 1 96.69 202 ARG A C 1
ATOM 1619 O O . ARG A 1 202 ? -8.367 -16.078 -12.969 1 96.69 202 ARG A O 1
ATOM 1626 N N . MET A 1 203 ? -10.391 -16.891 -13.328 1 95.31 203 MET A N 1
ATOM 1627 C CA . MET A 1 203 ? -11.023 -15.578 -13.297 1 95.31 203 MET A CA 1
ATOM 1628 C C . MET A 1 203 ? -10.812 -14.898 -11.945 1 95.31 203 MET A C 1
ATOM 1630 O O . MET A 1 203 ? -10.523 -13.703 -11.883 1 95.31 203 MET A O 1
ATOM 1634 N N . HIS A 1 204 ? -10.969 -15.688 -10.891 1 96.56 204 HIS A N 1
ATOM 1635 C CA . HIS A 1 204 ? -10.758 -15.156 -9.547 1 96.56 204 HIS A CA 1
ATOM 1636 C C . HIS A 1 204 ? -9.312 -14.711 -9.352 1 96.56 204 HIS A C 1
ATOM 1638 O O . HIS A 1 204 ? -9.055 -13.602 -8.867 1 96.56 204 HIS A O 1
ATOM 1644 N N . VAL A 1 205 ? -8.406 -15.531 -9.758 1 98 205 VAL A N 1
ATOM 1645 C CA . VAL A 1 205 ? -6.988 -15.242 -9.594 1 98 205 VAL A CA 1
ATOM 1646 C C . VAL A 1 205 ? -6.605 -14.023 -10.43 1 98 205 VAL A C 1
ATOM 1648 O O . VAL A 1 205 ? -5.848 -13.164 -9.977 1 98 205 VAL A O 1
ATOM 1651 N N . ASP A 1 206 ? -7.156 -13.93 -11.625 1 97.81 206 ASP A N 1
ATOM 1652 C CA . ASP A 1 206 ? -6.867 -12.773 -12.469 1 97.81 206 ASP A CA 1
ATOM 1653 C C . ASP A 1 206 ? -7.422 -11.492 -11.852 1 97.81 206 ASP A C 1
ATOM 1655 O O . ASP A 1 206 ? -6.797 -10.43 -11.945 1 97.81 206 ASP A O 1
ATOM 1659 N N . HIS A 1 207 ? -8.617 -11.57 -11.312 1 97.62 207 HIS A N 1
ATOM 1660 C CA . HIS A 1 207 ? -9.141 -10.438 -10.547 1 97.62 207 HIS A CA 1
ATOM 1661 C C . HIS A 1 207 ? -8.164 -10.023 -9.453 1 97.62 207 HIS A C 1
ATOM 1663 O O . HIS A 1 207 ? -7.875 -8.836 -9.289 1 97.62 207 HIS A O 1
ATOM 1669 N N . CYS A 1 208 ? -7.676 -11.023 -8.688 1 98.44 208 CYS A N 1
ATOM 1670 C CA . CYS A 1 208 ? -6.777 -10.758 -7.566 1 98.44 208 CYS A CA 1
ATOM 1671 C C . CYS A 1 208 ? -5.484 -10.102 -8.039 1 98.44 208 CYS A C 1
ATOM 1673 O O . CYS A 1 208 ? -5.02 -9.133 -7.445 1 98.44 208 CYS A O 1
ATOM 1675 N N . LEU A 1 209 ? -4.914 -10.625 -9.141 1 98.69 209 LEU A N 1
ATOM 1676 C CA . LEU A 1 209 ? -3.686 -10.07 -9.688 1 98.69 209 LEU A CA 1
ATOM 1677 C C . LEU A 1 209 ? -3.885 -8.609 -10.086 1 98.69 209 LEU A C 1
ATOM 1679 O O . LEU A 1 209 ? -3.057 -7.754 -9.766 1 98.69 209 LEU A O 1
ATOM 1683 N N . ASP A 1 210 ? -4.961 -8.344 -10.695 1 98.5 210 ASP A N 1
ATOM 1684 C CA . ASP A 1 210 ? -5.23 -6.992 -11.164 1 98.5 210 ASP A CA 1
ATOM 1685 C C . ASP A 1 210 ? -5.523 -6.051 -10 1 98.5 210 ASP A C 1
ATOM 1687 O O . ASP A 1 210 ? -5.035 -4.918 -9.977 1 98.5 210 ASP A O 1
ATOM 1691 N N . ALA A 1 211 ? -6.344 -6.473 -9.078 1 98.56 211 ALA A N 1
ATOM 1692 C CA . ALA A 1 211 ? -6.668 -5.66 -7.91 1 98.56 211 ALA A CA 1
ATOM 1693 C C . ALA A 1 211 ? -5.41 -5.301 -7.129 1 98.56 211 ALA A C 1
ATOM 1695 O O . ALA A 1 211 ? -5.246 -4.156 -6.695 1 98.56 211 ALA A O 1
ATOM 1696 N N . LEU A 1 212 ? -4.504 -6.281 -6.984 1 98.88 212 LEU A N 1
ATOM 1697 C CA . LEU A 1 212 ? -3.264 -6.027 -6.258 1 98.88 212 LEU A CA 1
ATOM 1698 C C . LEU A 1 212 ? -2.359 -5.086 -7.047 1 98.88 212 LEU A C 1
ATOM 1700 O O . LEU A 1 212 ? -1.675 -4.242 -6.461 1 98.88 212 LEU A O 1
ATOM 1704 N N . ARG A 1 213 ? -2.316 -5.238 -8.383 1 98.94 213 ARG A N 1
ATOM 1705 C CA . ARG A 1 213 ? -1.548 -4.316 -9.211 1 98.94 213 ARG A CA 1
ATOM 1706 C C . ARG A 1 213 ? -2.004 -2.875 -9 1 98.94 213 ARG A C 1
ATOM 1708 O O . ARG A 1 213 ? -1.183 -1.984 -8.773 1 98.94 213 ARG A O 1
ATOM 1715 N N . ILE A 1 214 ? -3.283 -2.656 -9 1 98.75 214 ILE A N 1
ATOM 1716 C CA . ILE A 1 214 ? -3.871 -1.334 -8.82 1 98.75 214 ILE A CA 1
ATOM 1717 C C . ILE A 1 214 ? -3.523 -0.793 -7.438 1 98.75 214 ILE A C 1
ATOM 1719 O O . ILE A 1 214 ? -3.129 0.367 -7.297 1 98.75 214 ILE A O 1
ATOM 1723 N N . ALA A 1 215 ? -3.666 -1.645 -6.43 1 98.88 215 ALA A N 1
ATOM 1724 C CA . ALA A 1 215 ? -3.381 -1.232 -5.059 1 98.88 215 ALA A CA 1
ATOM 1725 C C . ALA A 1 215 ? -1.915 -0.842 -4.895 1 98.88 215 ALA A C 1
ATOM 1727 O O . ALA A 1 215 ? -1.604 0.18 -4.277 1 98.88 215 ALA A O 1
ATOM 1728 N N . ILE A 1 216 ? -0.972 -1.672 -5.445 1 98.88 216 ILE A N 1
ATOM 1729 C CA . ILE A 1 216 ? 0.46 -1.41 -5.348 1 98.88 216 ILE A CA 1
ATOM 1730 C C . ILE A 1 216 ? 0.787 -0.078 -6.02 1 98.88 216 ILE A C 1
ATOM 1732 O O . ILE A 1 216 ? 1.542 0.73 -5.473 1 98.88 216 ILE A O 1
ATOM 1736 N N . GLN A 1 217 ? 0.204 0.208 -7.145 1 98.81 217 GLN A N 1
ATOM 1737 C CA . GLN A 1 217 ? 0.419 1.468 -7.852 1 98.81 217 GLN A CA 1
ATOM 1738 C C . GLN A 1 217 ? -0.159 2.643 -7.066 1 98.81 217 GLN A C 1
ATOM 1740 O O . GLN A 1 217 ? 0.418 3.732 -7.055 1 98.81 217 GLN A O 1
ATOM 1745 N N . CYS A 1 218 ? -1.319 2.436 -6.438 1 98.81 218 CYS A N 1
ATOM 1746 C CA . CYS A 1 218 ? -1.956 3.475 -5.641 1 98.81 218 CYS A CA 1
ATOM 1747 C C . CYS A 1 218 ? -1.085 3.857 -4.449 1 98.81 218 CYS A C 1
ATOM 1749 O O . CYS A 1 218 ? -0.905 5.043 -4.16 1 98.81 218 CYS A O 1
ATOM 1751 N N . TYR A 1 219 ? -0.583 2.84 -3.734 1 98.31 219 TYR A N 1
ATOM 1752 C CA . TYR A 1 219 ? 0.242 3.111 -2.562 1 98.31 219 TYR A CA 1
ATOM 1753 C C . TYR A 1 219 ? 1.551 3.781 -2.961 1 98.31 219 TYR A C 1
ATOM 1755 O O . TYR A 1 219 ? 2.004 4.715 -2.297 1 98.31 219 TYR A O 1
ATOM 1763 N N . GLY A 1 220 ? 2.143 3.336 -4.055 1 98.56 220 GLY A N 1
ATOM 1764 C CA . GLY A 1 220 ? 3.352 3.951 -4.574 1 98.56 220 GLY A CA 1
ATOM 1765 C C . GLY A 1 220 ? 4.469 4.035 -3.551 1 98.56 220 GLY A C 1
ATOM 1766 O O . GLY A 1 220 ? 4.98 5.121 -3.273 1 98.56 220 GLY A O 1
ATOM 1767 N N . ASP A 1 221 ? 4.852 2.898 -2.994 1 98.75 221 ASP A N 1
ATOM 1768 C CA . ASP A 1 221 ? 5.902 2.842 -1.981 1 98.75 221 ASP A CA 1
ATOM 1769 C C . ASP A 1 221 ? 7.238 3.322 -2.547 1 98.75 221 ASP A C 1
ATOM 1771 O O . ASP A 1 221 ? 7.879 2.615 -3.328 1 98.75 221 ASP A O 1
ATOM 1775 N N . VAL A 1 222 ? 7.746 4.469 -2.066 1 98.69 222 VAL A N 1
ATOM 1776 C CA . VAL A 1 222 ? 8.938 5.059 -2.672 1 98.69 222 VAL A CA 1
ATOM 1777 C C . VAL A 1 222 ? 10.148 4.809 -1.776 1 98.69 222 VAL A C 1
ATOM 1779 O O . VAL A 1 222 ? 11.172 5.492 -1.896 1 98.69 222 VAL A O 1
ATOM 1782 N N . THR A 1 223 ? 10.047 3.898 -0.859 1 98.69 223 THR A N 1
ATOM 1783 C CA . THR A 1 223 ? 11.164 3.551 0.019 1 98.69 223 THR A CA 1
ATOM 1784 C C . THR A 1 223 ? 12.32 2.969 -0.782 1 98.69 223 THR A C 1
ATOM 1786 O O . THR A 1 223 ? 12.117 2.113 -1.646 1 98.69 223 THR A O 1
ATOM 1789 N N . PRO A 1 224 ? 13.531 3.396 -0.516 1 98.44 224 PRO A N 1
ATOM 1790 C CA . PRO A 1 224 ? 14.695 2.803 -1.185 1 98.44 224 PRO A CA 1
ATOM 1791 C C . PRO A 1 224 ? 14.961 1.369 -0.732 1 98.44 224 PRO A C 1
ATOM 1793 O O . PRO A 1 224 ? 14.898 1.074 0.464 1 98.44 224 PRO A O 1
ATOM 1796 N N . LEU A 1 225 ? 15.18 0.553 -1.667 1 98.19 225 LEU A N 1
ATOM 1797 C CA . LEU A 1 225 ? 15.656 -0.813 -1.482 1 98.19 225 LEU A CA 1
ATOM 1798 C C . LEU A 1 225 ? 17.094 -0.957 -1.963 1 98.19 225 LEU A C 1
ATOM 1800 O O . LEU A 1 225 ? 17.344 -1 -3.168 1 98.19 225 LEU A O 1
ATOM 1804 N N . PHE A 1 226 ? 18.031 -1.07 -1.032 1 98.12 226 PHE A N 1
ATOM 1805 C CA . PHE A 1 226 ? 19.453 -1.017 -1.353 1 98.12 226 PHE A CA 1
ATOM 1806 C C . PHE A 1 226 ? 19.906 -2.33 -1.97 1 98.12 226 PHE A C 1
ATOM 1808 O O . PHE A 1 226 ? 19.25 -3.361 -1.816 1 98.12 226 PHE A O 1
ATOM 1815 N N . VAL A 1 227 ? 20.984 -2.23 -2.689 1 97.12 227 VAL A N 1
ATOM 1816 C CA . VAL A 1 227 ? 21.75 -3.389 -3.139 1 97.12 227 VAL A CA 1
ATOM 1817 C C . VAL A 1 227 ? 22.969 -3.578 -2.242 1 97.12 227 VAL A C 1
ATOM 1819 O O . VAL A 1 227 ? 23.688 -2.615 -1.94 1 97.12 227 VAL A O 1
ATOM 1822 N N . ARG A 1 228 ? 23.203 -4.754 -1.795 1 96.25 228 ARG A N 1
ATOM 1823 C CA . ARG A 1 228 ? 24.359 -5.098 -0.972 1 96.25 228 ARG A CA 1
ATOM 1824 C C . ARG A 1 228 ? 25.406 -5.848 -1.788 1 96.25 228 ARG A C 1
ATOM 1826 O O . ARG A 1 228 ? 25.062 -6.609 -2.697 1 96.25 228 ARG A O 1
ATOM 1833 N N . ASN A 1 229 ? 26.594 -5.586 -1.39 1 95.38 229 ASN A N 1
ATOM 1834 C CA . ASN A 1 229 ? 27.656 -6.402 -1.96 1 95.38 229 ASN A CA 1
ATOM 1835 C C . ASN A 1 229 ? 27.656 -7.809 -1.365 1 95.38 229 ASN A C 1
ATOM 1837 O O . ASN A 1 229 ? 27.328 -7.992 -0.191 1 95.38 229 ASN A O 1
ATOM 1841 N N . GLY A 1 230 ? 27.938 -8.695 -2.299 1 88.75 230 GLY A N 1
ATOM 1842 C CA . GLY A 1 230 ? 28.047 -10.07 -1.841 1 88.75 230 GLY A CA 1
ATOM 1843 C C . GLY A 1 230 ? 26.953 -10.969 -2.383 1 88.75 230 GLY A C 1
ATOM 1844 O O . GLY A 1 230 ? 26.297 -10.625 -3.363 1 88.75 230 GLY A O 1
ATOM 1845 N N . GLY A 1 231 ? 26.906 -12.219 -1.831 1 81.25 231 GLY A N 1
ATOM 1846 C CA . GLY A 1 231 ? 25.969 -13.211 -2.33 1 81.25 231 GLY A CA 1
ATOM 1847 C C . GLY A 1 231 ? 26.531 -14.031 -3.479 1 81.25 231 GLY A C 1
ATOM 1848 O O . GLY A 1 231 ? 27.656 -13.812 -3.916 1 81.25 231 GLY A O 1
ATOM 1849 N N . HIS A 1 232 ? 25.688 -14.906 -3.967 1 81.5 232 HIS A N 1
ATOM 1850 C CA . HIS A 1 232 ? 26.109 -15.859 -4.984 1 81.5 232 HIS A CA 1
ATOM 1851 C C . HIS A 1 232 ? 26.453 -15.156 -6.293 1 81.5 232 HIS A C 1
ATOM 1853 O O . HIS A 1 232 ? 27.406 -15.539 -6.98 1 81.5 232 HIS A O 1
ATOM 1859 N N . ALA A 1 233 ? 25.781 -14.055 -6.586 1 81.88 233 ALA A N 1
ATOM 1860 C CA . ALA A 1 233 ? 25.969 -13.336 -7.844 1 81.88 233 ALA A CA 1
ATOM 1861 C C . ALA A 1 233 ? 26.812 -12.086 -7.637 1 81.88 233 ALA A C 1
ATOM 1863 O O . ALA A 1 233 ? 26.906 -11.227 -8.523 1 81.88 233 ALA A O 1
ATOM 1864 N N . GLY A 1 234 ? 27.375 -11.875 -6.414 1 89.06 234 GLY A N 1
ATOM 1865 C CA . GLY A 1 234 ? 28.203 -10.727 -6.129 1 89.06 234 GLY A CA 1
ATOM 1866 C C . GLY A 1 234 ? 27.422 -9.547 -5.578 1 89.06 234 GLY A C 1
ATOM 1867 O O . GLY A 1 234 ? 28.016 -8.594 -5.047 1 89.06 234 GLY A O 1
ATOM 1868 N N . ALA A 1 235 ? 26.141 -9.594 -5.828 1 92 235 ALA A N 1
ATOM 1869 C CA . ALA A 1 235 ? 25.25 -8.57 -5.293 1 92 235 ALA A CA 1
ATOM 1870 C C . ALA A 1 235 ? 23.875 -9.148 -4.973 1 92 235 ALA A C 1
ATOM 1872 O O . ALA A 1 235 ? 23.438 -10.102 -5.617 1 92 235 ALA A O 1
ATOM 1873 N N . LYS A 1 236 ? 23.281 -8.57 -3.932 1 93.5 236 LYS A N 1
ATOM 1874 C CA . LYS A 1 236 ? 21.938 -9.016 -3.551 1 93.5 236 LYS A CA 1
ATOM 1875 C C . LYS A 1 236 ? 21.094 -7.84 -3.076 1 93.5 236 LYS A C 1
ATOM 1877 O O . LYS A 1 236 ? 21.609 -6.883 -2.5 1 93.5 236 LYS A O 1
ATOM 1882 N N . ALA A 1 237 ? 19.891 -7.98 -3.295 1 94.94 237 ALA A N 1
ATOM 1883 C CA . ALA A 1 237 ? 18.969 -6.941 -2.842 1 94.94 237 ALA A CA 1
ATOM 1884 C C . ALA A 1 237 ? 18.797 -6.984 -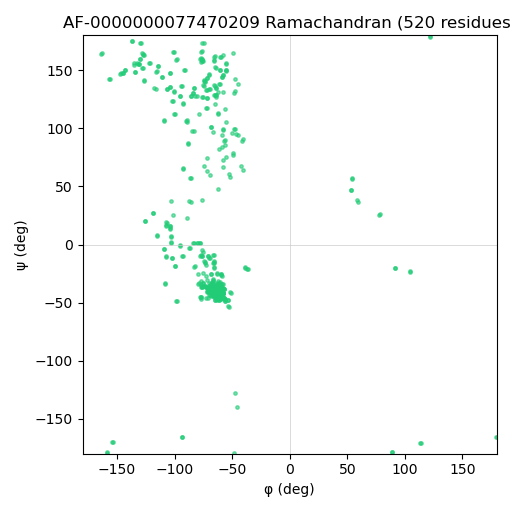1.326 1 94.94 237 ALA A C 1
ATOM 1886 O O . ALA A 1 237 ? 18.734 -8.062 -0.731 1 94.94 237 ALA A O 1
ATOM 1887 N N . ASP A 1 238 ? 18.719 -5.816 -0.693 1 96.62 238 ASP A N 1
ATOM 1888 C CA . ASP A 1 238 ? 18.406 -5.684 0.725 1 96.62 238 ASP A CA 1
ATOM 1889 C C . ASP A 1 238 ? 16.906 -5.59 0.944 1 96.62 238 ASP A C 1
ATOM 1891 O O . ASP A 1 238 ? 16.359 -4.496 1.125 1 96.62 238 ASP A O 1
ATOM 1895 N N . PHE A 1 239 ? 16.297 -6.719 1.049 1 97.38 239 PHE A N 1
ATOM 1896 C CA . PHE A 1 239 ? 14.836 -6.777 1.099 1 97.38 239 PHE A CA 1
ATOM 1897 C C . PHE A 1 239 ? 14.328 -6.352 2.469 1 97.38 239 PHE A C 1
ATOM 1899 O O . PHE A 1 239 ? 13.125 -6.145 2.65 1 97.38 239 PHE A O 1
ATOM 1906 N N . ASP A 1 240 ? 15.211 -6.203 3.438 1 97.12 240 ASP A N 1
ATOM 1907 C CA . ASP A 1 240 ? 14.812 -5.793 4.781 1 97.12 240 ASP A CA 1
ATOM 1908 C C . ASP A 1 240 ? 14.742 -4.27 4.891 1 97.12 240 ASP A C 1
ATOM 1910 O O . ASP A 1 240 ? 15.336 -3.682 5.797 1 97.12 240 ASP A O 1
ATOM 1914 N N . THR A 1 241 ? 13.938 -3.713 4.047 1 98.12 241 THR A N 1
ATOM 1915 C CA . THR A 1 241 ? 13.844 -2.26 3.957 1 98.12 241 THR A CA 1
ATOM 1916 C C . THR A 1 241 ? 13.172 -1.685 5.199 1 98.12 241 THR A C 1
ATOM 1918 O O . THR A 1 241 ? 12.266 -2.305 5.766 1 98.12 241 THR A O 1
ATOM 1921 N N . HIS A 1 242 ? 13.609 -0.496 5.602 1 98.44 242 HIS A N 1
ATOM 1922 C CA . HIS A 1 242 ? 13.047 0.214 6.742 1 98.44 242 HIS A CA 1
ATOM 1923 C C . HIS A 1 242 ? 11.828 1.03 6.332 1 98.44 242 HIS A C 1
ATOM 1925 O O . HIS A 1 242 ? 11.883 1.809 5.379 1 98.44 242 HIS A O 1
ATOM 1931 N N . HIS A 1 243 ? 10.727 0.819 7.059 1 98.69 243 HIS A N 1
ATOM 1932 C CA . HIS A 1 243 ? 9.477 1.461 6.676 1 98.69 243 HIS A CA 1
ATOM 1933 C C . HIS A 1 243 ? 8.781 2.076 7.883 1 98.69 243 HIS A C 1
ATOM 1935 O O . HIS A 1 243 ? 8.992 1.635 9.016 1 98.69 243 HIS A O 1
ATOM 1941 N N . LYS A 1 244 ? 8.094 3.133 7.637 1 98.56 244 LYS A N 1
ATOM 1942 C CA . LYS A 1 244 ? 7.023 3.594 8.516 1 98.56 244 LYS A CA 1
ATOM 1943 C C . LYS A 1 244 ? 5.672 3.047 8.078 1 98.56 244 LYS A C 1
ATOM 1945 O O . LYS A 1 244 ? 5.242 3.283 6.945 1 98.56 244 LYS A O 1
ATOM 1950 N N . CYS A 1 245 ? 5.016 2.303 8.977 1 98.75 245 CYS A N 1
ATOM 1951 C CA . CYS A 1 245 ? 3.838 1.528 8.602 1 98.75 245 CYS A CA 1
ATOM 1952 C C . CYS A 1 245 ? 2.668 1.83 9.531 1 98.75 245 CYS A C 1
ATOM 1954 O O . CYS A 1 245 ? 2.869 2.244 10.672 1 98.75 245 CYS A O 1
ATOM 1956 N N . ARG A 1 246 ? 1.466 1.661 8.961 1 98.75 246 ARG A N 1
ATOM 1957 C CA . ARG A 1 246 ? 0.318 1.572 9.859 1 98.75 246 ARG A CA 1
ATOM 1958 C C . ARG A 1 246 ? 0.397 0.322 10.727 1 98.75 246 ARG A C 1
ATOM 1960 O O . ARG A 1 246 ? 0.767 -0.751 10.242 1 98.75 246 ARG A O 1
ATOM 1967 N N . ASN A 1 247 ? 0.095 0.484 11.984 1 98.75 247 ASN A N 1
ATOM 1968 C CA . ASN A 1 247 ? 0.099 -0.652 12.898 1 98.75 247 ASN A CA 1
ATOM 1969 C C . ASN A 1 247 ? -1.028 -1.63 12.586 1 98.75 247 ASN A C 1
ATOM 1971 O O . ASN A 1 247 ? -2.172 -1.416 12.992 1 98.75 247 ASN A O 1
ATOM 1975 N N . PHE A 1 248 ? -0.737 -2.686 11.938 1 98.69 248 PHE A N 1
ATOM 1976 C CA . PHE A 1 248 ? -1.722 -3.637 11.438 1 98.69 248 PHE A CA 1
ATOM 1977 C C . PHE A 1 248 ? -2.469 -4.301 12.586 1 98.69 248 PHE A C 1
ATOM 1979 O O . PHE A 1 248 ? -3.668 -4.57 12.484 1 98.69 248 PHE A O 1
ATOM 1986 N N . ASP A 1 249 ? -1.771 -4.609 13.664 1 97.94 249 ASP A N 1
ATOM 1987 C CA . ASP A 1 249 ? -2.406 -5.23 14.82 1 97.94 249 ASP A CA 1
ATOM 1988 C C . ASP A 1 249 ? -3.553 -4.371 15.344 1 97.94 249 ASP A C 1
ATOM 1990 O O . ASP A 1 249 ? -4.582 -4.895 15.773 1 97.94 249 ASP A O 1
ATOM 1994 N N . LYS A 1 250 ? -3.352 -3.104 15.32 1 98.06 250 LYS A N 1
ATOM 1995 C CA . LYS A 1 250 ? -4.391 -2.191 15.789 1 98.06 250 LYS A CA 1
ATOM 1996 C C . LYS A 1 250 ? -5.582 -2.176 14.828 1 98.06 250 LYS A C 1
ATOM 1998 O O . LYS A 1 250 ? -6.727 -2.023 15.258 1 98.06 250 LYS A O 1
ATOM 2003 N N . ILE A 1 251 ? -5.344 -2.289 13.57 1 98.12 251 ILE A N 1
ATOM 2004 C CA . ILE A 1 251 ? -6.41 -2.365 12.578 1 98.12 251 ILE A CA 1
ATOM 2005 C C . ILE A 1 251 ? -7.25 -3.619 12.812 1 98.12 251 ILE A C 1
ATOM 2007 O O . ILE A 1 251 ? -8.477 -3.553 12.859 1 98.12 251 ILE A O 1
ATOM 2011 N N . GLU A 1 252 ? -6.566 -4.77 13.016 1 97.31 252 GLU A N 1
ATOM 2012 C CA . GLU A 1 252 ? -7.266 -6.023 13.273 1 97.31 252 GLU A CA 1
ATOM 2013 C C . GLU A 1 252 ? -8.094 -5.938 14.555 1 97.31 252 GLU A C 1
ATOM 2015 O O . GLU A 1 252 ? -9.242 -6.379 14.586 1 97.31 252 GLU A O 1
ATOM 2020 N N . ALA A 1 253 ? -7.488 -5.371 15.562 1 96.75 253 ALA A N 1
ATOM 2021 C CA . ALA A 1 253 ? -8.18 -5.242 16.844 1 96.75 253 ALA A CA 1
ATOM 2022 C C . ALA A 1 253 ? -9.43 -4.379 16.703 1 96.75 253 ALA A C 1
ATOM 2024 O O . ALA A 1 253 ? -10.453 -4.664 17.328 1 96.75 253 ALA A O 1
ATOM 2025 N N . TRP A 1 254 ? -9.297 -3.344 15.992 1 97.44 254 TRP A N 1
ATOM 2026 C CA . TRP A 1 254 ? -10.438 -2.463 15.789 1 97.44 254 TRP A CA 1
ATOM 2027 C C . TRP A 1 254 ? -11.602 -3.219 15.156 1 97.44 254 TRP A C 1
ATOM 2029 O O . TRP A 1 254 ? -12.75 -3.062 15.57 1 97.44 254 TRP A O 1
ATOM 2039 N N . ILE A 1 255 ? -11.344 -4.016 14.133 1 96.06 255 ILE A N 1
ATOM 2040 C CA . ILE A 1 255 ? -12.391 -4.766 13.453 1 96.06 255 ILE A CA 1
ATOM 2041 C C . ILE A 1 255 ? -13.062 -5.73 14.422 1 96.06 255 ILE A C 1
ATOM 2043 O O . ILE A 1 255 ? -14.281 -5.891 14.414 1 96.06 255 ILE A O 1
ATOM 2047 N N . ASP A 1 256 ? -12.297 -6.391 15.227 1 92.75 256 ASP A N 1
ATOM 2048 C CA . ASP A 1 256 ? -12.812 -7.355 16.188 1 92.75 256 ASP A CA 1
ATOM 2049 C C . ASP A 1 256 ? -13.781 -6.688 17.172 1 92.75 256 ASP A C 1
ATOM 2051 O O . ASP A 1 256 ? -14.695 -7.332 17.672 1 92.75 256 ASP A O 1
ATOM 2055 N N . GLU A 1 257 ? -13.648 -5.418 17.375 1 93.81 257 GLU A N 1
ATOM 2056 C CA . GLU A 1 257 ? -14.445 -4.707 18.375 1 93.81 257 GLU A CA 1
ATOM 2057 C C . GLU A 1 257 ? -15.617 -3.977 17.719 1 93.81 257 GLU A C 1
ATOM 2059 O O . GLU A 1 257 ? -16.578 -3.588 18.391 1 93.81 257 GLU A O 1
ATOM 2064 N N . ASN A 1 258 ? -15.516 -3.779 16.406 1 91.5 258 ASN A N 1
ATOM 2065 C CA . ASN A 1 258 ? -16.484 -2.895 15.781 1 91.5 258 ASN A CA 1
ATOM 2066 C C . ASN A 1 258 ? -17.188 -3.58 14.609 1 91.5 258 ASN A C 1
ATOM 2068 O O . ASN A 1 258 ? -17.797 -2.914 13.766 1 91.5 258 ASN A O 1
ATOM 2072 N N . TRP A 1 259 ? -17.188 -4.867 14.547 1 88.44 259 TRP A N 1
ATOM 2073 C CA . TRP A 1 259 ? -17.75 -5.586 13.406 1 88.44 259 TRP A CA 1
ATOM 2074 C C . TRP A 1 259 ? -19.281 -5.582 13.453 1 88.44 259 TRP A C 1
ATOM 2076 O O . TRP A 1 259 ? -19.875 -5.227 14.477 1 88.44 259 TRP A O 1
ATOM 2086 N N . THR A 1 260 ? -19.875 -5.805 12.352 1 85.75 260 THR A N 1
ATOM 2087 C CA . THR A 1 260 ? -21.328 -5.934 12.234 1 85.75 260 THR A CA 1
ATOM 2088 C C . THR A 1 260 ? -21.688 -7.219 11.492 1 85.75 260 THR A C 1
ATOM 2090 O O . THR A 1 260 ? -20.828 -7.852 10.875 1 85.75 260 THR A O 1
ATOM 2093 N N . VAL A 1 261 ? -22.938 -7.578 11.609 1 78.62 261 VAL A N 1
ATOM 2094 C CA . VAL A 1 261 ? -23.438 -8.734 10.883 1 78.62 261 VAL A CA 1
ATOM 2095 C C . VAL A 1 261 ? -23.781 -8.336 9.445 1 78.62 261 VAL A C 1
ATOM 2097 O O . VAL A 1 261 ? -24.25 -7.23 9.203 1 78.62 261 VAL A O 1
ATOM 2100 N N . SER A 1 262 ? -23.25 -9.078 8.492 1 69.44 262 SER A N 1
ATOM 2101 C CA . SER A 1 262 ? -23.547 -8.797 7.09 1 69.44 262 SER A CA 1
ATOM 2102 C C . SER A 1 262 ? -24.641 -9.711 6.559 1 69.44 262 SER A C 1
ATOM 2104 O O . SER A 1 262 ? -24.844 -10.812 7.07 1 69.44 262 SER A O 1
ATOM 2106 N N . MET B 1 1 ? -72.812 41.156 82.062 1 26.72 1 MET B N 1
ATOM 2107 C CA . MET B 1 1 ? -71.812 42.188 82.375 1 26.72 1 MET B CA 1
ATOM 2108 C C . MET B 1 1 ? -71.688 43.188 81.25 1 26.72 1 MET B C 1
ATOM 2110 O O . MET B 1 1 ? -71.562 42.812 80.062 1 26.72 1 MET B O 1
ATOM 2114 N N . GLU B 1 2 ? -71.875 44.562 81.438 1 26.77 2 GLU B N 1
ATOM 2115 C CA . GLU B 1 2 ? -72.375 45.844 80.938 1 26.77 2 GLU B CA 1
ATOM 2116 C C . GLU B 1 2 ? -71.312 46.562 80.125 1 26.77 2 GLU B C 1
ATOM 2118 O O . GLU B 1 2 ? -70.188 46.781 80.562 1 26.77 2 GLU B O 1
ATOM 2123 N N . SER B 1 3 ? -71.375 46.625 78.75 1 28.86 3 SER B N 1
ATOM 2124 C CA . SER B 1 3 ? -70.625 46.812 77.5 1 28.86 3 SER B CA 1
ATOM 2125 C C . SER B 1 3 ? -70.25 48.312 77.25 1 28.86 3 SER B C 1
ATOM 2127 O O . SER B 1 3 ? -70.062 48.719 76.125 1 28.86 3 SER B O 1
ATOM 2129 N N . LYS B 1 4 ? -69.875 49.062 78.438 1 28.58 4 LYS B N 1
ATOM 2130 C CA . LYS B 1 4 ? -70 50.5 78.312 1 28.58 4 LYS B CA 1
ATOM 2131 C C . LYS B 1 4 ? -69.062 51.062 77.312 1 28.58 4 LYS B C 1
ATOM 2133 O O . LYS B 1 4 ? -67.875 50.719 77.312 1 28.58 4 LYS B O 1
ATOM 2138 N N . LYS B 1 5 ? -69.562 51.719 76.312 1 33.78 5 LYS B N 1
ATOM 2139 C CA . LYS B 1 5 ? -69.312 52.312 75 1 33.78 5 LYS B CA 1
ATOM 2140 C C . LYS B 1 5 ? -68.5 53.594 75.125 1 33.78 5 LYS B C 1
ATOM 2142 O O . LYS B 1 5 ? -69 54.594 75.625 1 33.78 5 LYS B O 1
ATOM 2147 N N . HIS B 1 6 ? -67.188 53.406 75.562 1 27.98 6 HIS B N 1
ATOM 2148 C CA . HIS B 1 6 ? -66.312 54.5 76.062 1 27.98 6 HIS B CA 1
ATOM 2149 C C . HIS B 1 6 ? -66.188 55.562 74.938 1 27.98 6 HIS B C 1
ATOM 2151 O O . HIS B 1 6 ? -66.125 55.25 73.75 1 27.98 6 HIS B O 1
ATOM 2157 N N . ALA B 1 7 ? -66.375 56.812 75.25 1 27.86 7 ALA B N 1
ATOM 2158 C CA . ALA B 1 7 ? -66.75 58.125 74.688 1 27.86 7 ALA B CA 1
ATOM 2159 C C . ALA B 1 7 ? -65.5 58.812 74.125 1 27.86 7 ALA B C 1
ATOM 2161 O O . ALA B 1 7 ? -65.562 60 73.75 1 27.86 7 ALA B O 1
ATOM 2162 N N . TYR B 1 8 ? -64.5 58.125 73.5 1 29.61 8 TYR B N 1
ATOM 2163 C CA . TYR B 1 8 ? -63.219 58.75 73.375 1 29.61 8 TYR B CA 1
ATOM 2164 C C . TYR B 1 8 ? -63.281 59.969 72.438 1 29.61 8 TYR B C 1
ATOM 2166 O O . TYR B 1 8 ? -63.75 59.844 71.312 1 29.61 8 TYR B O 1
ATOM 2174 N N . LYS B 1 9 ? -63.406 61.125 73 1 30.42 9 LYS B N 1
ATOM 2175 C CA . LYS B 1 9 ? -63.688 62.375 72.312 1 30.42 9 LYS B CA 1
ATOM 2176 C C . LYS B 1 9 ? -62.562 62.75 71.312 1 30.42 9 LYS B C 1
ATOM 2178 O O . LYS B 1 9 ? -61.375 62.594 71.688 1 30.42 9 LYS B O 1
ATOM 2183 N N . PRO B 1 10 ? -62.906 63.094 70.062 1 30 10 PRO B N 1
ATOM 2184 C CA . PRO B 1 10 ? -62.156 63.25 68.812 1 30 10 PRO B CA 1
ATOM 2185 C C . PRO B 1 10 ? -61.25 64.5 68.812 1 30 10 PRO B C 1
ATOM 2187 O O . PRO B 1 10 ? -61.719 65.625 69.062 1 30 10 PRO B O 1
ATOM 2190 N N . VAL B 1 11 ? -60.125 64.438 69.562 1 33.16 11 VAL B N 1
ATOM 2191 C CA . VAL B 1 11 ? -59.219 65.562 69.688 1 33.16 11 VAL B CA 1
ATOM 2192 C C . VAL B 1 11 ? -58.969 66.188 68.312 1 33.16 11 VAL B C 1
ATOM 2194 O O . VAL B 1 11 ? -58.906 65.5 67.312 1 33.16 11 VAL B O 1
ATOM 2197 N N . SER B 1 12 ? -58.969 67.5 68.312 1 28.84 12 SER B N 1
ATOM 2198 C CA . SER B 1 12 ? -59.062 68.625 67.438 1 28.84 12 SER B CA 1
ATOM 2199 C C . SER B 1 12 ? -57.844 68.625 66.5 1 28.84 12 SER B C 1
ATOM 2201 O O . SER B 1 12 ? -56.719 68.312 66.938 1 28.84 12 SER B O 1
ATOM 2203 N N . SER B 1 13 ? -58.031 68.688 65.188 1 26.69 13 SER B N 1
ATOM 2204 C CA . SER B 1 13 ? -57.375 68.625 63.875 1 26.69 13 SER B CA 1
ATOM 2205 C C . SER B 1 13 ? -56.25 69.625 63.75 1 26.69 13 SER B C 1
ATOM 2207 O O . SER B 1 13 ? -56.219 70.625 64.438 1 26.69 13 SER B O 1
ATOM 2209 N N . PHE B 1 14 ? -55.156 69.25 62.906 1 27.53 14 PHE B N 1
ATOM 2210 C CA . PHE B 1 14 ? -53.781 69.375 62.406 1 27.53 14 PHE B CA 1
ATOM 2211 C C . PHE B 1 14 ? -53.625 70.688 61.625 1 27.53 14 PHE B C 1
ATOM 2213 O O . PHE B 1 14 ? -54.062 70.75 60.469 1 27.53 14 PHE B O 1
ATOM 2220 N N . ASP B 1 15 ? -53.875 71.812 62.344 1 25.66 15 ASP B N 1
ATOM 2221 C CA . ASP B 1 15 ? -53.938 73.062 61.531 1 25.66 15 ASP B CA 1
ATOM 2222 C C . ASP B 1 15 ? -52.75 73.125 60.594 1 25.66 15 ASP B C 1
ATOM 2224 O O . ASP B 1 15 ? -52.312 72.125 60.031 1 25.66 15 ASP B O 1
ATOM 2228 N N . ASP B 1 16 ? -51.969 74.312 60.625 1 27.52 16 ASP B N 1
ATOM 2229 C CA . ASP B 1 16 ? -51.594 75.375 59.688 1 27.52 16 ASP B CA 1
ATOM 2230 C C . ASP B 1 16 ? -50.156 75.188 59.188 1 27.52 16 ASP B C 1
ATOM 2232 O O . ASP B 1 16 ? -49.188 75.625 59.812 1 27.52 16 ASP B O 1
ATOM 2236 N N . LEU B 1 17 ? -49.656 74 58.938 1 27.7 17 LEU B N 1
ATOM 2237 C CA . LEU B 1 17 ? -48.25 73.875 58.562 1 27.7 17 LEU B CA 1
ATOM 2238 C C . LEU B 1 17 ? -47.906 74.688 57.312 1 27.7 17 LEU B C 1
ATOM 2240 O O . LEU B 1 17 ? -48.375 74.375 56.219 1 27.7 17 LEU B O 1
ATOM 2244 N N . SER B 1 18 ? -47.844 76 57.438 1 27.47 18 SER B N 1
ATOM 2245 C CA . SER B 1 18 ? -47.562 76.938 56.344 1 27.47 18 SER B CA 1
ATOM 2246 C C . SER B 1 18 ? -46.344 76.5 55.562 1 27.47 18 SER B C 1
ATOM 2248 O O . SER B 1 18 ? -45.5 75.75 56.062 1 27.47 18 SER B O 1
ATOM 2250 N N . SER B 1 19 ? -46.094 77.125 54.219 1 29.34 19 SER B N 1
ATOM 2251 C CA . SER B 1 19 ? -45.562 76.938 52.875 1 29.34 19 SER B CA 1
ATOM 2252 C C . SER B 1 19 ? -44.062 77.25 52.812 1 29.34 19 SER B C 1
ATOM 2254 O O . SER B 1 19 ? -43.594 78 52 1 29.34 19 SER B O 1
ATOM 2256 N N . SER B 1 20 ? -43.25 76.938 53.781 1 30.23 20 SER B N 1
ATOM 2257 C CA . SER B 1 20 ? -41.875 77.375 53.531 1 30.23 20 SER B CA 1
ATOM 2258 C C . SER B 1 20 ? -41.375 76.75 52.219 1 30.23 20 SER B C 1
ATOM 2260 O O . SER B 1 20 ? -41.312 75.562 52.094 1 30.23 20 SER B O 1
ATOM 2262 N N . ALA B 1 21 ? -41.406 77.5 51.062 1 32.66 21 ALA B N 1
ATOM 2263 C CA . ALA B 1 21 ? -41 77.312 49.688 1 32.66 21 ALA B CA 1
ATOM 2264 C C . ALA B 1 21 ? -39.5 76.938 49.625 1 32.66 21 ALA B C 1
ATOM 2266 O O . ALA B 1 21 ? -38.688 77.75 50.125 1 32.66 21 ALA B O 1
ATOM 2267 N N . THR B 1 22 ? -39.125 75.688 49.75 1 34.78 22 THR B N 1
ATOM 2268 C CA . THR B 1 22 ? -37.844 75.062 49.562 1 34.78 22 THR B CA 1
ATOM 2269 C C . THR B 1 22 ? -37.219 75.5 48.219 1 34.78 22 THR B C 1
ATOM 2271 O O . THR B 1 22 ? -37.875 75.375 47.188 1 34.78 22 THR B O 1
ATOM 2274 N N . ASP B 1 23 ? -36.312 76.438 48.188 1 33.84 23 ASP B N 1
ATOM 2275 C CA . ASP B 1 23 ? -35.469 76.875 47.094 1 33.84 23 ASP B CA 1
ATOM 2276 C C . ASP B 1 23 ? -34.719 75.75 46.469 1 33.84 23 ASP B C 1
ATOM 2278 O O . ASP B 1 23 ? -33.844 75.125 47.094 1 33.84 23 ASP B O 1
ATOM 2282 N N . VAL B 1 24 ? -35.406 74.688 45.875 1 39.5 24 VAL B N 1
ATOM 2283 C CA . VAL B 1 24 ? -34.781 73.625 45.062 1 39.5 24 VAL B CA 1
ATOM 2284 C C . VAL B 1 24 ? -33.875 74.25 44 1 39.5 24 VAL B C 1
ATOM 2286 O O . VAL B 1 24 ? -34.344 75 43.125 1 39.5 24 VAL B O 1
ATOM 2289 N N . ASN B 1 25 ? -32.719 74.688 44.406 1 39.47 25 ASN B N 1
ATOM 2290 C CA . ASN B 1 25 ? -31.672 75.062 43.438 1 39.47 25 ASN B CA 1
ATOM 2291 C C . ASN B 1 25 ? -31.625 74.062 42.281 1 39.47 25 ASN B C 1
ATOM 2293 O O . ASN B 1 25 ? -31.453 72.875 42.531 1 39.47 25 ASN B O 1
ATOM 2297 N N . GLU B 1 26 ? -32.344 74.25 41.188 1 41.53 26 GLU B N 1
ATOM 2298 C CA . GLU B 1 26 ? -32.312 73.625 39.875 1 41.53 26 GLU B CA 1
ATOM 2299 C C . GLU B 1 26 ? -30.891 73.438 39.375 1 41.53 26 GLU B C 1
ATOM 2301 O O . GLU B 1 26 ? -30.203 74.375 39 1 41.53 26 GLU B O 1
ATOM 2306 N N . ARG B 1 27 ? -30.109 72.562 40.031 1 51.09 27 ARG B N 1
ATOM 2307 C CA . ARG B 1 27 ? -28.906 72.125 39.344 1 51.09 27 ARG B CA 1
ATOM 2308 C C . ARG B 1 27 ? -29.203 71.75 37.906 1 51.09 27 ARG B C 1
ATOM 2310 O O . ARG B 1 27 ? -30.094 70.938 37.625 1 51.09 27 ARG B O 1
ATOM 2317 N N . SER B 1 28 ? -29 72.75 36.938 1 52.94 28 SER B N 1
ATOM 2318 C CA . SER B 1 28 ? -29.344 72.812 35.531 1 52.94 28 SER B CA 1
ATOM 2319 C C . SER B 1 28 ? -28.891 71.5 34.812 1 52.94 28 SER B C 1
ATOM 2321 O O . SER B 1 28 ? -27.906 70.875 35.25 1 52.94 28 SER B O 1
ATOM 2323 N N . SER B 1 29 ? -29.797 70.875 34.031 1 59.75 29 SER B N 1
ATOM 2324 C CA . SER B 1 29 ? -29.719 69.75 33.062 1 59.75 29 SER B CA 1
ATOM 2325 C C . SER B 1 29 ? -28.438 69.812 32.25 1 59.75 29 SER B C 1
ATOM 2327 O O . SER B 1 29 ? -27.969 68.812 31.734 1 59.75 29 SER B O 1
ATOM 2329 N N . ASP B 1 30 ? -27.797 71.062 32.219 1 61.69 30 ASP B N 1
ATOM 2330 C CA . ASP B 1 30 ? -26.625 71.25 31.391 1 61.69 30 ASP B CA 1
ATOM 2331 C C . ASP B 1 30 ? -25.375 70.625 32.062 1 61.69 30 ASP B C 1
ATOM 2333 O O . ASP B 1 30 ? -24.453 70.188 31.359 1 61.69 30 ASP B O 1
ATOM 2337 N N . ASP B 1 31 ? -25.359 70.625 33.406 1 61.31 31 ASP B N 1
ATOM 2338 C CA . ASP B 1 31 ? -24.188 70.062 34.062 1 61.31 31 ASP B CA 1
ATOM 2339 C C . ASP B 1 31 ? -24.156 68.5 33.938 1 61.31 31 ASP B C 1
ATOM 2341 O O . ASP B 1 31 ? -23.078 67.938 33.75 1 61.31 31 ASP B O 1
ATOM 2345 N N . TYR B 1 32 ? -25.328 67.938 34 1 60.97 32 TYR B N 1
ATOM 2346 C CA . TYR B 1 32 ? -25.375 66.5 33.781 1 60.97 32 TYR B CA 1
ATOM 2347 C C . TYR B 1 32 ? -25.016 66.125 32.344 1 60.97 32 TYR B C 1
ATOM 2349 O O . TYR B 1 32 ? -24.312 65.125 32.125 1 60.97 32 TYR B O 1
ATOM 2357 N N . ALA B 1 33 ? -25.391 67 31.422 1 62.47 33 ALA B N 1
ATOM 2358 C CA . ALA B 1 33 ? -25.078 66.75 30.031 1 62.47 33 ALA B CA 1
ATOM 2359 C C . ALA B 1 33 ? -23.578 66.938 29.766 1 62.47 33 ALA B C 1
ATOM 2361 O O . ALA B 1 33 ? -22.969 66.188 29.031 1 62.47 33 ALA B O 1
ATOM 2362 N N . LEU B 1 34 ? -22.891 67.812 30.484 1 62.31 34 LEU B N 1
ATOM 2363 C CA . LEU B 1 34 ? -21.469 68.062 30.328 1 62.31 34 LEU B CA 1
ATOM 2364 C C . LEU B 1 34 ? -20.641 66.938 30.984 1 62.31 34 LEU B C 1
ATOM 2366 O O . LEU B 1 34 ? -19.641 66.5 30.438 1 62.31 34 LEU B O 1
ATOM 2370 N N . GLU B 1 35 ? -21.109 66.438 32.094 1 61.28 35 GLU B N 1
ATOM 2371 C CA . GLU B 1 35 ? -20.422 65.312 32.75 1 61.28 35 GLU B CA 1
ATOM 2372 C C . GLU B 1 35 ? -20.547 64.062 31.938 1 61.28 35 GLU B C 1
ATOM 2374 O O . GLU B 1 35 ? -19.594 63.281 31.828 1 61.28 35 GLU B O 1
ATOM 2379 N N . SER B 1 36 ? -21.75 63.875 31.391 1 61.69 36 SER B N 1
ATOM 2380 C CA . SER B 1 36 ? -21.953 62.719 30.531 1 61.69 36 SER B CA 1
ATOM 2381 C C . SER B 1 36 ? -21.109 62.844 29.266 1 61.69 36 SER B C 1
ATOM 2383 O O . SER B 1 36 ? -20.562 61.844 28.797 1 61.69 36 SER B O 1
ATOM 2385 N N . LEU B 1 37 ? -21.016 64.125 28.797 1 59.56 37 LEU B N 1
ATOM 2386 C CA . LEU B 1 37 ? -20.188 64.312 27.625 1 59.56 37 LEU B CA 1
ATOM 2387 C C . LEU B 1 37 ? -18.703 64.125 27.953 1 59.56 37 LEU B C 1
ATOM 2389 O O . LEU B 1 37 ? -17.938 63.594 27.156 1 59.56 37 LEU B O 1
ATOM 2393 N N . HIS B 1 38 ? -18.391 64.5 29.141 1 57.5 38 HIS B N 1
ATOM 2394 C CA . HIS B 1 38 ? -17 64.312 29.578 1 57.5 38 HIS B CA 1
ATOM 2395 C C . HIS B 1 38 ? -16.656 62.844 29.812 1 57.5 38 HIS B C 1
ATOM 2397 O O . HIS B 1 38 ? -15.562 62.406 29.484 1 57.5 38 HIS B O 1
ATOM 2403 N N . MET B 1 39 ? -17.656 62.156 30.375 1 54.78 39 MET B N 1
ATOM 2404 C CA . MET B 1 39 ? -17.422 60.719 30.562 1 54.78 39 MET B CA 1
ATOM 2405 C C . MET B 1 39 ? -17.359 60 29.219 1 54.78 39 MET B C 1
ATOM 2407 O O . MET B 1 39 ? -16.562 59.062 29.047 1 54.78 39 MET B O 1
ATOM 2411 N N . ARG B 1 40 ? -18.297 60.375 28.375 1 54.69 40 ARG B N 1
ATOM 2412 C CA . ARG B 1 40 ? -18.25 59.781 27.047 1 54.69 40 ARG B CA 1
ATOM 2413 C C . ARG B 1 40 ? -16.953 60.188 26.328 1 54.69 40 ARG B C 1
ATOM 2415 O O . ARG B 1 40 ? -16.359 59.344 25.625 1 54.69 40 ARG B O 1
ATOM 2422 N N . THR B 1 41 ? -16.516 61.438 26.578 1 56.97 41 THR B N 1
ATOM 2423 C CA . THR B 1 41 ? -15.289 61.844 25.938 1 56.97 41 THR B CA 1
ATOM 2424 C C . THR B 1 41 ? -14.078 61.219 26.609 1 56.97 41 THR B C 1
ATOM 2426 O O . THR B 1 41 ? -13.078 60.906 25.938 1 56.97 41 THR B O 1
ATOM 2429 N N . ARG B 1 42 ? -14.203 60.844 27.875 1 52.28 42 ARG B N 1
ATOM 2430 C CA . ARG B 1 42 ? -13.117 60.156 28.562 1 52.28 42 ARG B CA 1
ATOM 2431 C C . ARG B 1 42 ? -13.031 58.688 28.141 1 52.28 42 ARG B C 1
ATOM 2433 O O . ARG B 1 42 ? -1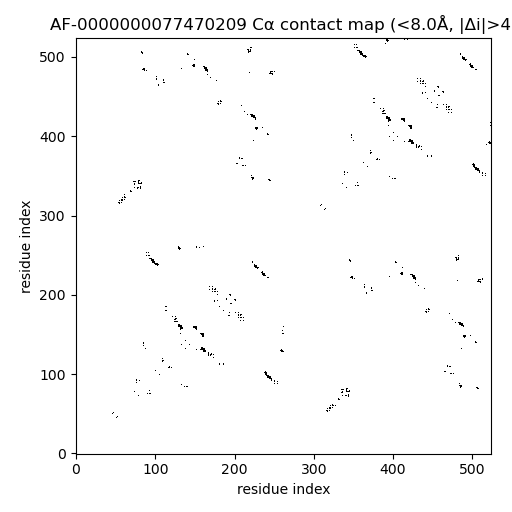1.938 58.156 28 1 52.28 42 ARG B O 1
ATOM 2440 N N . ARG B 1 43 ? -14.195 58.062 28.141 1 48.66 43 ARG B N 1
ATOM 2441 C CA . ARG B 1 43 ? -14.188 56.688 27.688 1 48.66 43 ARG B CA 1
ATOM 2442 C C . ARG B 1 43 ? -13.688 56.594 26.25 1 48.66 43 ARG B C 1
ATOM 2444 O O . ARG B 1 43 ? -12.977 55.656 25.891 1 48.66 43 ARG B O 1
ATOM 2451 N N . LEU B 1 44 ? -14.141 57.562 25.547 1 50.28 44 LEU B N 1
ATOM 2452 C CA . LEU B 1 44 ? -13.633 57.594 24.188 1 50.28 44 LEU B CA 1
ATOM 2453 C C . LEU B 1 44 ? -12.18 58.062 24.156 1 50.28 44 LEU B C 1
ATOM 2455 O O . LEU B 1 44 ? -11.469 57.812 23.172 1 50.28 44 LEU B O 1
ATOM 2459 N N . ARG B 1 45 ? -11.805 58.625 25.25 1 49.16 45 ARG B N 1
ATOM 2460 C CA . ARG B 1 45 ? -10.422 59.094 25.297 1 49.16 45 ARG B CA 1
ATOM 2461 C C . ARG B 1 45 ? -9.461 57.938 25.484 1 49.16 45 ARG B C 1
ATOM 2463 O O . ARG B 1 45 ? -8.281 58.031 25.125 1 49.16 45 ARG B O 1
ATOM 2470 N N . TRP B 1 46 ? -9.906 57.031 26.25 1 50.28 46 TRP B N 1
ATOM 2471 C CA . TRP B 1 46 ? -8.977 55.906 26.453 1 50.28 46 TRP B CA 1
ATOM 2472 C C . TRP B 1 46 ? -8.68 55.188 25.141 1 50.28 46 TRP B C 1
ATOM 2474 O O . TRP B 1 46 ? -7.555 54.75 24.922 1 50.28 46 TRP B O 1
ATOM 2484 N N . ILE B 1 47 ? -9.664 54.938 24.328 1 54.75 47 ILE B N 1
ATOM 2485 C CA . ILE B 1 47 ? -9.383 54.406 23 1 54.75 47 ILE B CA 1
ATOM 2486 C C . ILE B 1 47 ? -8.625 55.438 22.172 1 54.75 47 ILE B C 1
ATOM 2488 O O . ILE B 1 47 ? -8.086 55.125 21.109 1 54.75 47 ILE B O 1
ATOM 2492 N N . LYS B 1 48 ? -8.648 56.688 22.688 1 59.09 48 LYS B N 1
ATOM 2493 C CA . LYS B 1 48 ? -7.988 57.75 21.969 1 59.09 48 LYS B CA 1
ATOM 2494 C C . LYS B 1 48 ? -6.473 57.688 22.125 1 59.09 48 LYS B C 1
ATOM 2496 O O . LYS B 1 48 ? -5.75 58.531 21.609 1 59.09 48 LYS B O 1
ATOM 2501 N N . ASN B 1 49 ? -6.133 56.719 22.969 1 67.38 49 ASN B N 1
ATOM 2502 C CA . ASN B 1 49 ? -4.68 56.594 22.969 1 67.38 49 ASN B CA 1
ATOM 2503 C C . ASN B 1 49 ? -4.195 55.688 21.828 1 67.38 49 ASN B C 1
ATOM 2505 O O . ASN B 1 49 ? -4.57 54.531 21.75 1 67.38 49 ASN B O 1
ATOM 2509 N N . PRO B 1 50 ? -3.787 56.219 20.734 1 72 50 PRO B N 1
ATOM 2510 C CA . PRO B 1 50 ? -3.279 55.469 19.594 1 72 50 PRO B CA 1
ATOM 2511 C C . PRO B 1 50 ? -2.439 54.25 20 1 72 50 PRO B C 1
ATOM 2513 O O . PRO B 1 50 ? -2.439 53.219 19.312 1 72 50 PRO B O 1
ATOM 2516 N N . LEU B 1 51 ? -1.996 54.406 21.219 1 70.38 51 LEU B N 1
ATOM 2517 C CA . LEU B 1 51 ? -1.182 53.281 21.703 1 70.38 51 LEU B CA 1
ATOM 2518 C C . LEU B 1 51 ? -2.059 52.094 22.094 1 70.38 51 LEU B C 1
ATOM 2520 O O . LEU B 1 51 ? -1.745 50.969 21.766 1 70.38 51 LEU B O 1
ATOM 2524 N N . LEU B 1 52 ? -3.146 52.406 22.828 1 72.06 52 LEU B N 1
ATOM 2525 C CA . LEU B 1 52 ? -4.059 51.344 23.234 1 72.06 52 LEU B CA 1
ATOM 2526 C C . LEU B 1 52 ? -4.727 50.719 22.016 1 72.06 52 LEU B C 1
ATOM 2528 O O . LEU B 1 52 ? -4.859 49.5 21.953 1 72.06 52 LEU B O 1
ATOM 2532 N N . ALA B 1 53 ? -5.113 51.531 21.031 1 74.69 53 ALA B N 1
ATOM 2533 C CA . ALA B 1 53 ? -5.707 51.031 19.797 1 74.69 53 ALA B CA 1
ATOM 2534 C C . ALA B 1 53 ? -4.734 50.156 19.047 1 74.69 53 ALA B C 1
ATOM 2536 O O . ALA B 1 53 ? -5.125 49.094 18.516 1 74.69 53 ALA B O 1
ATOM 2537 N N . SER B 1 54 ? -3.441 50.469 19.031 1 74.44 54 SER B N 1
ATOM 2538 C CA . SER B 1 54 ? -2.42 49.656 18.375 1 74.44 54 SER B CA 1
ATOM 2539 C C . SER B 1 54 ? -2.213 48.344 19.078 1 74.44 54 SER B C 1
ATOM 2541 O O . SER B 1 54 ? -2.049 47.281 18.438 1 74.44 54 SER B O 1
ATOM 2543 N N . ILE B 1 55 ? -2.314 48.281 20.406 1 72.56 55 ILE B N 1
ATOM 2544 C CA . ILE B 1 55 ? -2.131 47.062 21.188 1 72.56 55 ILE B CA 1
ATOM 2545 C C . ILE B 1 55 ? -3.307 46.125 20.953 1 72.56 55 ILE B C 1
ATOM 2547 O O . ILE B 1 55 ? -3.113 44.906 20.766 1 72.56 55 ILE B O 1
ATOM 2551 N N . ILE B 1 56 ? -4.48 46.719 20.906 1 75.5 56 ILE B N 1
ATOM 2552 C CA . ILE B 1 56 ? -5.672 45.906 20.672 1 75.5 56 ILE B CA 1
ATOM 2553 C C . ILE B 1 56 ? -5.621 45.312 19.25 1 75.5 56 ILE B C 1
ATOM 2555 O O . ILE B 1 56 ? -5.895 44.125 19.062 1 75.5 56 ILE B O 1
ATOM 2559 N N . SER B 1 57 ? -5.23 46.125 18.266 1 77.75 57 SER B N 1
ATOM 2560 C CA . SER B 1 57 ? -5.129 45.656 16.891 1 77.75 57 SER B CA 1
ATOM 2561 C C . SER B 1 57 ? -4.098 44.531 16.766 1 77.75 57 SER B C 1
ATOM 2563 O O . SER B 1 57 ? -4.34 43.531 16.078 1 77.75 57 SER B O 1
ATOM 2565 N N . LEU B 1 58 ? -3.029 44.625 17.453 1 75.44 58 LEU B N 1
ATOM 2566 C CA . LEU B 1 58 ? -1.984 43.625 17.422 1 75.44 58 LEU B CA 1
ATOM 2567 C C . LEU B 1 58 ? -2.465 42.312 18.078 1 75.44 58 LEU B C 1
ATOM 2569 O O . LEU B 1 58 ? -2.178 41.219 17.578 1 75.44 58 LEU B O 1
ATOM 2573 N N . ASN B 1 59 ? -3.207 42.438 19.156 1 76.62 59 ASN B N 1
ATOM 2574 C CA . ASN B 1 59 ? -3.732 41.25 19.828 1 76.62 59 ASN B CA 1
ATOM 2575 C C . ASN B 1 59 ? -4.746 40.531 18.953 1 76.62 59 ASN B C 1
ATOM 2577 O O . ASN B 1 59 ? -4.766 39.281 18.922 1 76.62 59 ASN B O 1
ATOM 2581 N N . VAL B 1 60 ? -5.535 41.25 18.25 1 78.69 60 VAL B N 1
ATOM 2582 C CA . VAL B 1 60 ? -6.52 40.656 17.344 1 78.69 60 VAL B CA 1
ATOM 2583 C C . VAL B 1 60 ? -5.809 39.938 16.188 1 78.69 60 VAL B C 1
ATOM 2585 O O . VAL B 1 60 ? -6.176 38.844 15.812 1 78.69 60 VAL B O 1
ATOM 2588 N N . LEU B 1 61 ? -4.801 40.562 15.711 1 77.88 61 LEU B N 1
ATOM 2589 C CA . LEU B 1 61 ? -4.039 39.938 14.617 1 77.88 61 LEU B CA 1
ATOM 2590 C C . LEU B 1 61 ? -3.34 38.688 15.07 1 77.88 61 LEU B C 1
ATOM 2592 O O . LEU B 1 61 ? -3.336 37.688 14.352 1 77.88 61 LEU B O 1
ATOM 2596 N N . VAL B 1 62 ? -2.783 38.719 16.281 1 75.81 62 VAL B N 1
ATOM 2597 C CA . VAL B 1 62 ? -2.107 37.562 16.828 1 75.81 62 VAL B CA 1
ATOM 2598 C C . VAL B 1 62 ? -3.117 36.438 17.062 1 75.81 62 VAL B C 1
ATOM 2600 O O . VAL B 1 62 ? -2.852 35.281 16.75 1 75.81 62 VAL B O 1
ATOM 2603 N N . ALA B 1 63 ? -4.266 36.812 17.516 1 76.5 63 ALA B N 1
ATOM 2604 C CA . ALA B 1 63 ? -5.312 35.812 17.734 1 76.5 63 ALA B CA 1
ATOM 2605 C C . ALA B 1 63 ? -5.762 35.188 16.422 1 76.5 63 ALA B C 1
ATOM 2607 O O . ALA B 1 63 ? -5.953 33.969 16.344 1 76.5 63 ALA B O 1
ATOM 2608 N N . ALA B 1 64 ? -5.848 35.969 15.414 1 79.12 64 ALA B N 1
ATOM 2609 C CA . ALA B 1 64 ? -6.246 35.469 14.094 1 79.12 64 ALA B CA 1
ATOM 2610 C C . ALA B 1 64 ? -5.195 34.531 13.523 1 79.12 64 ALA B C 1
ATOM 2612 O O . ALA B 1 64 ? -5.531 33.469 12.969 1 79.12 64 ALA B O 1
ATOM 2613 N N . LEU B 1 65 ? -4.016 34.875 13.742 1 75.38 65 LEU B N 1
ATOM 2614 C CA . LEU B 1 65 ? -2.93 34.031 13.234 1 75.38 65 LEU B CA 1
ATOM 2615 C C . LEU B 1 65 ? -2.877 32.719 13.977 1 75.38 65 LEU B C 1
ATOM 2617 O O . LEU B 1 65 ? -2.598 31.672 13.375 1 75.38 65 LEU B O 1
ATOM 2621 N N . ILE B 1 66 ? -3.135 32.75 15.219 1 73.88 66 ILE B N 1
ATOM 2622 C CA . ILE B 1 66 ? -3.182 31.531 16.016 1 73.88 66 ILE B CA 1
ATOM 2623 C C . ILE B 1 66 ? -4.312 30.641 15.523 1 73.88 66 ILE B C 1
ATOM 2625 O O . ILE B 1 66 ? -4.133 29.422 15.383 1 73.88 66 ILE B O 1
ATOM 2629 N N . VAL B 1 67 ? -5.383 31.25 15.219 1 74.81 67 VAL B N 1
ATOM 2630 C CA . VAL B 1 67 ? -6.527 30.484 14.734 1 74.81 67 VAL B CA 1
ATOM 2631 C C . VAL B 1 67 ? -6.199 29.859 13.383 1 74.81 67 VAL B C 1
ATOM 2633 O O . VAL B 1 67 ? -6.488 28.688 13.141 1 74.81 67 VAL B O 1
ATOM 2636 N N . VAL B 1 68 ? -5.562 30.625 12.578 1 75.12 68 VAL B N 1
ATOM 2637 C CA . VAL B 1 68 ? -5.199 30.109 11.258 1 75.12 68 VAL B CA 1
ATOM 2638 C C . VAL B 1 68 ? -4.199 28.969 11.398 1 75.12 68 VAL B C 1
ATOM 2640 O O . VAL B 1 68 ? -4.324 27.938 10.727 1 75.12 68 VAL B O 1
ATOM 2643 N N . ALA B 1 69 ? -3.256 29.109 12.297 1 72 69 ALA B N 1
ATOM 2644 C CA . ALA B 1 69 ? -2.234 28.094 12.508 1 72 69 ALA B CA 1
ATOM 2645 C C . ALA B 1 69 ? -2.846 26.812 13.062 1 72 69 ALA B C 1
ATOM 2647 O O . ALA B 1 69 ? -2.436 25.703 12.695 1 72 69 ALA B O 1
ATOM 2648 N N . LEU B 1 70 ? -3.846 27 13.844 1 71.75 70 LEU B N 1
ATOM 2649 C CA . LEU B 1 70 ? -4.441 25.844 14.508 1 71.75 70 LEU B CA 1
ATOM 2650 C C . LEU B 1 70 ? -5.434 25.141 13.586 1 71.75 70 LEU B C 1
ATOM 2652 O O . LEU B 1 70 ? -5.715 23.953 13.758 1 71.75 70 LEU B O 1
ATOM 2656 N N . THR B 1 71 ? -5.824 25.891 12.625 1 75.94 71 THR B N 1
ATOM 2657 C CA . THR B 1 71 ? -6.863 25.281 11.797 1 75.94 71 THR B CA 1
ATOM 2658 C C . THR B 1 71 ? -6.305 24.906 10.43 1 75.94 71 THR B C 1
ATOM 2660 O O . THR B 1 71 ? -6.992 24.266 9.625 1 75.94 71 THR B O 1
ATOM 2663 N N . ARG B 1 72 ? -5.055 25.297 10.328 1 78.38 72 ARG B N 1
ATOM 2664 C CA . ARG B 1 72 ? -4.5 25.016 9.008 1 78.38 72 ARG B CA 1
ATOM 2665 C C . ARG B 1 72 ? -4.27 23.516 8.828 1 78.38 72 ARG B C 1
ATOM 2667 O O . ARG B 1 72 ? -3.729 22.859 9.711 1 78.38 72 ARG B O 1
ATOM 2674 N N . LYS B 1 73 ? -4.832 22.938 7.746 1 87.06 73 LYS B N 1
ATOM 2675 C CA . LYS B 1 73 ? -4.609 21.547 7.367 1 87.06 73 LYS B CA 1
ATOM 2676 C C . LYS B 1 73 ? -3.227 21.359 6.754 1 87.06 73 LYS B C 1
ATOM 2678 O O . LYS B 1 73 ? -2.752 22.219 6.004 1 87.06 73 LYS B O 1
ATOM 2683 N N . PRO B 1 74 ? -2.598 20.297 7.164 1 91.88 74 PRO B N 1
ATOM 2684 C CA . PRO B 1 74 ? -1.302 20.047 6.527 1 91.88 74 PRO B CA 1
ATOM 2685 C C . PRO B 1 74 ? -1.423 19.75 5.035 1 91.88 74 PRO B C 1
ATOM 2687 O O . PRO B 1 74 ? -2.48 19.312 4.574 1 91.88 74 PRO B O 1
ATOM 2690 N N . THR B 1 75 ? -0.364 20.062 4.316 1 92.81 75 THR B N 1
ATOM 2691 C CA . THR B 1 75 ? -0.344 19.766 2.891 1 92.81 75 THR B CA 1
ATOM 2692 C C . THR B 1 75 ? -0.067 18.281 2.652 1 92.81 75 THR B C 1
ATOM 2694 O O . THR B 1 75 ? 0.453 17.594 3.533 1 92.81 75 THR B O 1
ATOM 2697 N N . ASP B 1 76 ? -0.42 17.812 1.474 1 96.69 76 ASP B N 1
ATOM 2698 C CA . ASP B 1 76 ? -0.128 16.438 1.095 1 96.69 76 ASP B CA 1
ATOM 2699 C C . ASP B 1 76 ? 1.369 16.141 1.175 1 96.69 76 ASP B C 1
ATOM 2701 O O . ASP B 1 76 ? 1.777 15.062 1.604 1 96.69 76 ASP B O 1
ATOM 2705 N N . GLN B 1 77 ? 2.148 17.109 0.788 1 94.94 77 GLN B N 1
ATOM 2706 C CA . GLN B 1 77 ? 3.598 16.938 0.79 1 94.94 77 GLN B CA 1
ATOM 2707 C C . GLN B 1 77 ? 4.129 16.781 2.211 1 94.94 77 GLN B C 1
ATOM 2709 O O . GLN B 1 77 ? 4.977 15.93 2.475 1 94.94 77 GLN B O 1
ATOM 2714 N N . GLN B 1 78 ? 3.641 17.625 3.072 1 93.81 78 GLN B N 1
ATOM 2715 C CA . GLN B 1 78 ? 4.035 17.516 4.473 1 93.81 78 GLN B CA 1
ATOM 2716 C C . GLN B 1 78 ? 3.648 16.156 5.055 1 93.81 78 GLN B C 1
ATOM 2718 O O . GLN B 1 78 ? 4.434 15.539 5.773 1 93.81 78 GLN B O 1
ATOM 2723 N N . CYS B 1 79 ? 2.488 15.773 4.699 1 96.94 79 CYS B N 1
ATOM 2724 C CA . CYS B 1 79 ? 1.983 14.523 5.242 1 96.94 79 CYS B CA 1
ATOM 2725 C C . CYS B 1 79 ? 2.695 13.328 4.617 1 96.94 79 CYS B C 1
ATOM 2727 O O . CYS B 1 79 ? 2.922 12.312 5.277 1 96.94 79 CYS B O 1
ATOM 2729 N N . SER B 1 80 ? 3.023 13.406 3.295 1 97.31 80 SER B N 1
ATOM 2730 C CA . SER B 1 80 ? 3.807 12.352 2.656 1 97.31 80 SER B CA 1
ATOM 2731 C C . SER B 1 80 ? 5.148 12.156 3.359 1 97.31 80 SER B C 1
ATOM 2733 O O . SER B 1 80 ? 5.57 11.023 3.596 1 97.31 80 SER B O 1
ATOM 2735 N N . THR B 1 81 ? 5.766 13.219 3.711 1 96.31 81 THR B N 1
ATOM 2736 C CA . THR B 1 81 ? 7.051 13.172 4.402 1 96.31 81 THR B CA 1
ATOM 2737 C C . THR B 1 81 ? 6.879 12.641 5.82 1 96.31 81 THR B C 1
ATOM 2739 O O . THR B 1 81 ? 7.68 11.82 6.281 1 96.31 81 THR B O 1
ATOM 2742 N N . GLN B 1 82 ? 5.836 13.125 6.473 1 96.5 82 GLN B N 1
ATOM 2743 C CA . GLN B 1 82 ? 5.594 12.742 7.859 1 96.5 82 GLN B CA 1
ATOM 2744 C C . GLN B 1 82 ? 5.324 11.242 7.98 1 96.5 82 GLN B C 1
ATOM 2746 O O . GLN B 1 82 ? 5.719 10.617 8.969 1 96.5 82 GLN B O 1
ATOM 2751 N N . LEU B 1 83 ? 4.68 10.648 6.969 1 98.06 83 LEU B N 1
ATOM 2752 C CA . LEU B 1 83 ? 4.215 9.273 7.082 1 98.06 83 LEU B CA 1
ATOM 2753 C C . LEU B 1 83 ? 5.121 8.328 6.305 1 98.06 83 LEU B C 1
ATOM 2755 O O . LEU B 1 83 ? 4.746 7.184 6.031 1 98.06 83 LEU B O 1
ATOM 2759 N N . SER B 1 84 ? 6.301 8.742 5.887 1 98 84 SER B N 1
ATOM 2760 C CA . SER B 1 84 ? 7.234 7.91 5.137 1 98 84 SER B CA 1
ATOM 2761 C C . SER B 1 84 ? 8.641 8.008 5.715 1 98 84 SER B C 1
ATOM 2763 O O . SER B 1 84 ? 8.969 8.969 6.41 1 98 84 SER B O 1
ATOM 2765 N N . THR B 1 85 ? 9.453 6.977 5.469 1 98.06 85 THR B N 1
ATOM 2766 C CA . THR B 1 85 ? 10.891 7.125 5.641 1 98.06 85 THR B CA 1
ATOM 2767 C C . THR B 1 85 ? 11.492 7.918 4.484 1 98.06 85 THR B C 1
ATOM 2769 O O . THR B 1 85 ? 10.805 8.219 3.504 1 98.06 85 THR B O 1
ATOM 2772 N N . TYR B 1 86 ? 12.727 8.203 4.621 1 97.88 86 TYR B N 1
ATOM 2773 C CA . TYR B 1 86 ? 13.359 9.031 3.607 1 97.88 86 TYR B CA 1
ATOM 2774 C C . TYR B 1 86 ? 13.266 8.391 2.229 1 97.88 86 TYR B C 1
ATOM 2776 O O . TYR B 1 86 ? 13.438 7.176 2.09 1 97.88 86 TYR B O 1
ATOM 2784 N N . SER B 1 87 ? 13.102 9.188 1.267 1 98.44 87 SER B N 1
ATOM 2785 C CA . SER B 1 87 ? 13.219 8.891 -0.158 1 98.44 87 SER B CA 1
ATOM 2786 C C . SER B 1 87 ? 13.516 10.148 -0.962 1 98.44 87 SER B C 1
ATOM 2788 O O . SER B 1 87 ? 12.992 11.227 -0.664 1 98.44 87 SER B O 1
ATOM 2790 N N . PRO B 1 88 ? 14.367 10.039 -1.999 1 97.38 88 PRO B N 1
ATOM 2791 C CA . PRO B 1 88 ? 14.617 11.211 -2.846 1 97.38 88 PRO B CA 1
ATOM 2792 C C . PRO B 1 88 ? 13.383 11.641 -3.633 1 97.38 88 PRO B C 1
ATOM 2794 O O . PRO B 1 88 ? 13.367 12.734 -4.207 1 97.38 88 PRO B O 1
ATOM 2797 N N . LEU B 1 89 ? 12.32 10.836 -3.617 1 97.44 89 LEU B N 1
ATOM 2798 C CA . LEU B 1 89 ? 11.125 11.102 -4.406 1 97.44 89 LEU B CA 1
ATOM 2799 C C . LEU B 1 89 ? 10.094 11.875 -3.592 1 97.44 89 LEU B C 1
ATOM 2801 O O . LEU B 1 89 ? 9.094 12.352 -4.137 1 97.44 89 LEU B O 1
ATOM 2805 N N . LEU B 1 90 ? 10.242 12.039 -2.369 1 97.25 90 LEU B N 1
ATOM 2806 C CA . LEU B 1 90 ? 9.18 12.5 -1.486 1 97.25 90 LEU B CA 1
ATOM 2807 C C . LEU B 1 90 ? 8.688 13.883 -1.906 1 97.25 90 LEU B C 1
ATOM 2809 O O . LEU B 1 90 ? 7.492 14.164 -1.856 1 97.25 90 LEU B O 1
ATOM 2813 N N . ASP B 1 91 ? 9.586 14.719 -2.361 1 94.38 91 ASP B N 1
ATOM 2814 C CA . ASP B 1 91 ? 9.203 16.078 -2.727 1 94.38 91 ASP B CA 1
ATOM 2815 C C . ASP B 1 91 ? 8.422 16.094 -4.039 1 94.38 91 ASP B C 1
ATOM 2817 O O . ASP B 1 91 ? 7.781 17.094 -4.375 1 94.38 91 ASP B O 1
ATOM 2821 N N . SER B 1 92 ? 8.477 15.031 -4.738 1 95.5 92 SER B N 1
ATOM 2822 C CA . SER B 1 92 ? 7.84 14.992 -6.051 1 95.5 92 SER B CA 1
ATOM 2823 C C . SER B 1 92 ? 6.523 14.219 -6.004 1 95.5 92 SER B C 1
ATOM 2825 O O . SER B 1 92 ? 5.852 14.062 -7.027 1 95.5 92 SER B O 1
ATOM 2827 N N . ILE B 1 93 ? 6.129 13.742 -4.84 1 97.81 93 ILE B N 1
ATOM 2828 C CA . ILE B 1 93 ? 4.914 12.938 -4.727 1 97.81 93 ILE B CA 1
ATOM 2829 C C . ILE B 1 93 ? 3.689 13.844 -4.812 1 97.81 93 ILE B C 1
ATOM 2831 O O . ILE B 1 93 ? 3.623 14.875 -4.141 1 97.81 93 ILE B O 1
ATOM 2835 N N . GLU B 1 94 ? 2.83 13.539 -5.656 1 98.19 94 GLU B N 1
ATOM 2836 C CA . GLU B 1 94 ? 1.506 14.148 -5.773 1 98.19 94 GLU B CA 1
ATOM 2837 C C . GLU B 1 94 ? 0.407 13.125 -5.492 1 98.19 94 GLU B C 1
ATOM 2839 O O . GLU B 1 94 ? 0.567 11.938 -5.785 1 98.19 94 GLU B O 1
ATOM 2844 N N . TYR B 1 95 ? -0.69 13.617 -4.953 1 98.5 95 TYR B N 1
ATOM 2845 C CA . TYR B 1 95 ? -1.815 12.734 -4.664 1 98.5 95 TYR B CA 1
ATOM 2846 C C . TYR B 1 95 ? -2.99 13.031 -5.59 1 98.5 95 TYR B C 1
ATOM 2848 O O . TYR B 1 95 ? -3.25 14.188 -5.926 1 98.5 95 TYR B O 1
ATOM 2856 N N . ILE B 1 96 ? -3.664 11.992 -5.945 1 98.56 96 ILE B N 1
ATOM 2857 C CA . ILE B 1 96 ? -4.863 12.055 -6.773 1 98.56 96 ILE B CA 1
ATOM 2858 C C . ILE B 1 96 ? -5.945 11.148 -6.191 1 98.56 96 ILE B C 1
ATOM 2860 O O . ILE B 1 96 ? -5.641 10.203 -5.465 1 98.56 96 ILE B O 1
ATOM 2864 N N . GLU B 1 97 ? -7.184 11.453 -6.477 1 98.19 97 GLU B N 1
ATOM 2865 C CA . GLU B 1 97 ? -8.305 10.641 -6.027 1 98.19 97 GLU B CA 1
ATOM 2866 C C . GLU B 1 97 ? -9.062 10.031 -7.211 1 98.19 97 GLU B C 1
ATOM 2868 O O . GLU B 1 97 ? -9.32 10.719 -8.203 1 98.19 97 GLU B O 1
ATOM 2873 N N . TYR B 1 98 ? -9.367 8.773 -7.129 1 98.44 98 TYR B N 1
ATOM 2874 C CA . TYR B 1 98 ? -10.148 8.102 -8.172 1 98.44 98 TYR B CA 1
ATOM 2875 C C . TYR B 1 98 ? -10.719 6.785 -7.66 1 98.44 98 TYR B C 1
ATOM 2877 O O . TYR B 1 98 ? -10.336 6.309 -6.586 1 98.44 98 TYR B O 1
ATOM 2885 N N . ASP B 1 99 ? -11.68 6.27 -8.406 1 98.31 99 ASP B N 1
ATOM 2886 C CA . ASP B 1 99 ? -12.188 4.926 -8.148 1 98.31 99 ASP B CA 1
ATOM 2887 C C . ASP B 1 99 ? -11.305 3.867 -8.805 1 98.31 99 ASP B C 1
ATOM 2889 O O . ASP B 1 99 ? -10.898 4.016 -9.961 1 98.31 99 ASP B O 1
ATOM 2893 N N . PHE B 1 100 ? -11.047 2.836 -7.984 1 97.94 100 PHE B N 1
ATOM 2894 C CA . PHE B 1 100 ? -10.359 1.709 -8.602 1 97.94 100 PHE B CA 1
ATOM 2895 C C . PHE B 1 100 ? -11.195 1.115 -9.727 1 97.94 100 PHE B C 1
ATOM 2897 O O . PHE B 1 100 ? -12.43 1.1 -9.656 1 97.94 100 PHE B O 1
ATOM 2904 N N . ALA B 1 101 ? -10.625 0.752 -10.859 1 95.56 101 ALA B N 1
ATOM 2905 C CA . ALA B 1 101 ? -11.281 -0.03 -11.898 1 95.56 101 ALA B CA 1
ATOM 2906 C C . ALA B 1 101 ? -11.008 -1.521 -11.719 1 95.56 101 ALA B C 1
ATOM 2908 O O . ALA B 1 101 ? -10.391 -2.154 -12.578 1 95.56 101 ALA B O 1
ATOM 2909 N N . ALA B 1 102 ? -11.523 -2.066 -10.602 1 95.38 102 ALA B N 1
ATOM 2910 C CA . ALA B 1 102 ? -11.117 -3.408 -10.188 1 95.38 102 ALA B CA 1
ATOM 2911 C C . ALA B 1 102 ? -12.312 -4.359 -10.164 1 95.38 102 ALA B C 1
ATOM 2913 O O . ALA B 1 102 ? -12.312 -5.348 -9.43 1 95.38 102 ALA B O 1
ATOM 2914 N N . GLU B 1 103 ? -13.305 -4.062 -11 1 93.38 103 GLU B N 1
ATOM 2915 C CA . GLU B 1 103 ? -14.445 -4.977 -11.062 1 93.38 103 GLU B CA 1
ATOM 2916 C C . GLU B 1 103 ? -13.992 -6.398 -11.375 1 93.38 103 GLU B C 1
ATOM 2918 O O . GLU B 1 103 ? -12.984 -6.602 -12.055 1 93.38 103 GLU B O 1
ATOM 2923 N N . PHE B 1 104 ? -14.797 -7.305 -10.969 1 90.19 104 PHE B N 1
ATOM 2924 C CA . PHE B 1 104 ? -14.43 -8.711 -11.055 1 90.19 104 PHE B CA 1
ATOM 2925 C C . PHE B 1 104 ? -14.148 -9.109 -12.492 1 90.19 104 PHE B C 1
ATOM 2927 O O . PHE B 1 104 ? -13.219 -9.883 -12.758 1 90.19 104 PHE B O 1
ATOM 2934 N N . ASN B 1 105 ? -14.883 -8.562 -13.43 1 88.38 105 ASN B N 1
ATOM 2935 C CA . ASN B 1 105 ? -14.734 -8.93 -14.828 1 88.38 105 ASN B CA 1
ATOM 2936 C C . ASN B 1 105 ? -14.055 -7.824 -15.633 1 88.38 105 ASN B C 1
ATOM 2938 O O . ASN B 1 105 ? -14.156 -7.785 -16.859 1 88.38 105 ASN B O 1
ATOM 2942 N N . SER B 1 106 ? -13.422 -6.914 -14.938 1 91.06 106 SER B N 1
ATOM 2943 C CA . SER B 1 106 ? -12.742 -5.828 -15.633 1 91.06 106 SER B CA 1
ATOM 2944 C C . SER B 1 106 ? -11.656 -6.363 -16.562 1 91.06 106 SER B C 1
ATOM 2946 O O . SER B 1 106 ? -11.133 -7.461 -16.359 1 91.06 106 SER B O 1
ATOM 2948 N N . THR B 1 107 ? -11.43 -5.582 -17.656 1 93.75 107 THR B N 1
ATOM 2949 C CA . THR B 1 107 ? -10.375 -5.93 -18.609 1 93.75 107 THR B CA 1
ATOM 2950 C C . THR B 1 107 ? -9.43 -4.75 -18.828 1 93.75 107 THR B C 1
ATOM 2952 O O . THR B 1 107 ? -9.859 -3.594 -18.797 1 93.75 107 THR B O 1
ATOM 2955 N N . ASN B 1 108 ? -8.18 -5.043 -18.938 1 97.44 108 ASN B N 1
ATOM 2956 C CA . ASN B 1 108 ? -7.141 -4.066 -19.234 1 97.44 108 ASN B CA 1
ATOM 2957 C C . ASN B 1 108 ? -5.895 -4.734 -19.812 1 97.44 108 ASN B C 1
ATOM 2959 O O . ASN B 1 108 ? -5.875 -5.949 -20.016 1 97.44 108 ASN B O 1
ATOM 2963 N N . LYS B 1 109 ? -4.867 -4.02 -20.125 1 98 109 LYS B N 1
ATOM 2964 C CA . LYS B 1 109 ? -3.699 -4.531 -20.828 1 98 109 LYS B CA 1
ATOM 2965 C C . LYS B 1 109 ? -2.879 -5.457 -19.938 1 98 109 LYS B C 1
ATOM 2967 O O . LYS B 1 109 ? -1.989 -6.164 -20.422 1 98 109 LYS B O 1
ATOM 2972 N N . TYR B 1 110 ? -3.137 -5.562 -18.672 1 98.25 110 TYR B N 1
ATOM 2973 C CA . TYR B 1 110 ? -2.332 -6.348 -17.75 1 98.25 110 TYR B CA 1
ATOM 2974 C C . TYR B 1 110 ? -3.01 -7.672 -17.422 1 98.25 110 TYR B C 1
ATOM 2976 O O . TYR B 1 110 ? -2.391 -8.57 -16.844 1 98.25 110 TYR B O 1
ATOM 2984 N N . ARG B 1 111 ? -4.219 -7.855 -17.766 1 97.31 111 ARG B N 1
ATOM 2985 C CA . ARG B 1 111 ? -5.02 -8.992 -17.328 1 97.31 111 ARG B CA 1
ATOM 2986 C C . ARG B 1 111 ? -5.227 -9.992 -18.469 1 97.31 111 ARG B C 1
ATOM 2988 O O . ARG B 1 111 ? -5.52 -9.602 -19.594 1 97.31 111 ARG B O 1
ATOM 2995 N N . GLY B 1 112 ? -5.035 -11.289 -18.172 1 96.12 112 GLY B N 1
ATOM 2996 C CA . GLY B 1 112 ? -5.273 -12.336 -19.156 1 96.12 112 GLY B CA 1
ATOM 2997 C C . GLY B 1 112 ? -4.051 -13.195 -19.422 1 96.12 112 GLY B C 1
ATOM 2998 O O . GLY B 1 112 ? -3.01 -13.016 -18.781 1 96.12 112 GLY B O 1
ATOM 2999 N N . PRO B 1 113 ? -4.215 -14.172 -20.281 1 96.94 113 PRO B N 1
ATOM 3000 C CA . PRO B 1 113 ? -3.076 -15.031 -20.609 1 96.94 113 PRO B CA 1
ATOM 3001 C C . PRO B 1 113 ? -1.907 -14.258 -21.219 1 96.94 113 PRO B C 1
ATOM 3003 O O . PRO B 1 113 ? -2.1 -13.156 -21.75 1 96.94 113 PRO B O 1
ATOM 3006 N N . PRO B 1 114 ? -0.744 -14.898 -21.172 1 97.56 114 PRO B N 1
ATOM 3007 C CA . PRO B 1 114 ? 0.423 -14.203 -21.734 1 97.56 114 PRO B CA 1
ATOM 3008 C C . PRO B 1 114 ? 0.314 -13.977 -23.234 1 97.56 114 PRO B C 1
ATOM 3010 O O . PRO B 1 114 ? -0.079 -14.891 -23.969 1 97.56 114 PRO B O 1
ATOM 3013 N N . THR B 1 115 ? 0.497 -12.875 -23.672 1 97.19 115 THR B N 1
ATOM 3014 C CA . THR B 1 115 ? 0.711 -12.438 -25.047 1 97.19 115 THR B CA 1
ATOM 3015 C C . THR B 1 115 ? 1.925 -11.516 -25.141 1 97.19 115 THR B C 1
ATOM 3017 O O . THR B 1 115 ? 2.352 -10.945 -24.125 1 97.19 115 THR B O 1
ATOM 3020 N N . PRO B 1 116 ? 2.557 -11.414 -26.297 1 96.75 116 PRO B N 1
ATOM 3021 C CA . PRO B 1 116 ? 3.691 -10.492 -26.406 1 96.75 116 PRO B CA 1
ATOM 3022 C C . PRO B 1 116 ? 3.355 -9.086 -25.906 1 96.75 116 PRO B C 1
ATOM 3024 O O . PRO B 1 116 ? 4.168 -8.453 -25.234 1 96.75 116 PRO B O 1
ATOM 3027 N N . GLU B 1 117 ? 2.193 -8.602 -26.234 1 98 117 GLU B N 1
ATOM 3028 C CA . GLU B 1 117 ? 1.771 -7.266 -25.828 1 98 117 GLU B CA 1
ATOM 3029 C C . GLU B 1 117 ? 1.637 -7.164 -24.312 1 98 117 GLU B C 1
ATOM 3031 O O . GLU B 1 117 ? 2.059 -6.172 -23.719 1 98 117 GLU B O 1
ATOM 3036 N N . ARG B 1 118 ? 1.042 -8.125 -23.719 1 98 118 ARG B N 1
ATOM 3037 C CA . ARG B 1 118 ? 0.85 -8.141 -22.266 1 98 118 ARG B CA 1
ATOM 3038 C C . ARG B 1 118 ? 2.184 -8.273 -21.531 1 98 118 ARG B C 1
ATOM 3040 O O . ARG B 1 118 ? 2.412 -7.617 -20.516 1 98 118 ARG B O 1
ATOM 3047 N N . GLU B 1 119 ? 3.061 -9.117 -22.016 1 97.56 119 GLU B N 1
ATOM 3048 C CA . GLU B 1 119 ? 4.387 -9.266 -21.422 1 97.56 119 GLU B CA 1
ATOM 3049 C C . GLU B 1 119 ? 5.176 -7.961 -21.5 1 97.56 119 GLU B C 1
ATOM 3051 O O . GLU B 1 119 ? 5.879 -7.602 -20.547 1 97.56 119 GLU B O 1
ATOM 3056 N N . ASP B 1 120 ? 5.031 -7.266 -22.609 1 97.75 120 ASP B N 1
ATOM 3057 C CA . ASP B 1 120 ? 5.68 -5.965 -22.734 1 97.75 120 ASP B CA 1
ATOM 3058 C C . ASP B 1 120 ? 5.113 -4.965 -21.734 1 97.75 120 ASP B C 1
ATOM 3060 O O . ASP B 1 120 ? 5.855 -4.156 -21.172 1 97.75 120 ASP B O 1
ATOM 3064 N N . ALA B 1 121 ? 3.805 -4.992 -21.562 1 98.5 121 ALA B N 1
ATOM 3065 C CA . ALA B 1 121 ? 3.166 -4.09 -20.609 1 98.5 121 ALA B CA 1
ATOM 3066 C C . ALA B 1 121 ? 3.705 -4.312 -19.188 1 98.5 121 ALA B C 1
ATOM 3068 O O . ALA B 1 121 ? 4.047 -3.357 -18.484 1 98.5 121 ALA B O 1
ATOM 3069 N N . TRP B 1 122 ? 3.789 -5.566 -18.812 1 98.31 122 TRP B N 1
ATOM 3070 C CA . TRP B 1 122 ? 4.297 -5.891 -17.484 1 98.31 122 TRP B CA 1
ATOM 3071 C C . TRP B 1 122 ? 5.785 -5.57 -17.375 1 98.31 122 TRP B C 1
ATOM 3073 O O . TRP B 1 122 ? 6.25 -5.094 -16.328 1 98.31 122 TRP B O 1
ATOM 3083 N N . TYR B 1 123 ? 6.551 -5.844 -18.391 1 97.19 123 TYR B N 1
ATOM 3084 C CA . TYR B 1 123 ? 7.973 -5.512 -18.406 1 97.19 123 TYR B CA 1
ATOM 3085 C C . TYR B 1 123 ? 8.188 -4.023 -18.172 1 97.19 123 TYR B C 1
ATOM 3087 O O . TYR B 1 123 ? 8.984 -3.629 -17.328 1 97.19 123 TYR B O 1
ATOM 3095 N N . ASN B 1 124 ? 7.457 -3.201 -18.859 1 97.06 124 ASN B N 1
ATOM 3096 C CA . ASN B 1 124 ? 7.582 -1.752 -18.75 1 97.06 124 ASN B CA 1
ATOM 3097 C C . ASN B 1 124 ? 7.137 -1.257 -17.375 1 97.06 124 ASN B C 1
ATOM 3099 O O . ASN B 1 124 ? 7.664 -0.263 -16.875 1 97.06 124 ASN B O 1
ATOM 3103 N N . LEU B 1 125 ? 6.227 -1.963 -16.797 1 97.94 125 LEU B N 1
ATOM 3104 C CA . LEU B 1 125 ? 5.684 -1.596 -15.492 1 97.94 125 LEU B CA 1
ATOM 3105 C C . LEU B 1 125 ? 6.676 -1.917 -14.375 1 97.94 125 LEU B C 1
ATOM 3107 O O . LEU B 1 125 ? 6.75 -1.196 -13.375 1 97.94 125 LEU B O 1
ATOM 3111 N N . THR B 1 126 ? 7.477 -2.951 -14.484 1 96.88 126 THR B N 1
ATOM 3112 C CA . THR B 1 126 ? 8.211 -3.508 -13.352 1 96.88 126 THR B CA 1
ATOM 3113 C C . THR B 1 126 ? 9.703 -3.203 -13.469 1 96.88 126 THR B C 1
ATOM 3115 O O . THR B 1 126 ? 10.398 -3.066 -12.461 1 96.88 126 THR B O 1
ATOM 3118 N N . TYR B 1 127 ? 10.227 -3.148 -14.633 1 93.69 127 TYR B N 1
ATOM 3119 C CA . TYR B 1 127 ? 11.664 -2.992 -14.828 1 93.69 127 TYR B CA 1
ATOM 3120 C C . TYR B 1 127 ? 12.047 -1.52 -14.898 1 93.69 127 TYR B C 1
ATOM 3122 O O . TYR B 1 127 ? 11.758 -0.844 -15.891 1 93.69 127 TYR B O 1
ATOM 3130 N N . LYS B 1 128 ? 12.633 -1.084 -13.859 1 95.12 128 LYS B N 1
ATOM 3131 C CA . LYS B 1 128 ? 13.109 0.296 -13.781 1 95.12 128 LYS B CA 1
ATOM 3132 C C . LYS B 1 128 ? 14.562 0.354 -13.328 1 95.12 128 LYS B C 1
ATOM 3134 O O . LYS B 1 128 ? 15.062 -0.59 -12.719 1 95.12 128 LYS B O 1
ATOM 3139 N N . HIS B 1 129 ? 15.156 1.447 -13.633 1 93.81 129 HIS B N 1
ATOM 3140 C CA . HIS B 1 129 ? 16.547 1.653 -13.258 1 93.81 129 HIS B CA 1
ATOM 3141 C C . HIS B 1 129 ? 16.688 1.949 -11.773 1 93.81 129 HIS B C 1
ATOM 3143 O O . HIS B 1 129 ? 15.734 2.406 -11.133 1 93.81 129 HIS B O 1
ATOM 3149 N N . ALA B 1 130 ? 17.875 1.692 -11.336 1 96.62 130 ALA B N 1
ATOM 3150 C CA . ALA B 1 130 ? 18.203 2.045 -9.953 1 96.62 130 ALA B CA 1
ATOM 3151 C C . ALA B 1 130 ? 18.438 3.547 -9.812 1 96.62 130 ALA B C 1
ATOM 3153 O O . ALA B 1 130 ? 18.578 4.258 -10.812 1 96.62 130 ALA B O 1
ATOM 3154 N N . VAL B 1 131 ? 18.469 3.994 -8.57 1 97.31 131 VAL B N 1
ATOM 3155 C CA . VAL B 1 131 ? 18.75 5.391 -8.258 1 97.31 131 VAL B CA 1
ATOM 3156 C C . VAL B 1 131 ? 19.875 5.469 -7.238 1 97.31 131 VAL B C 1
ATOM 3158 O O . VAL B 1 131 ? 20.25 4.461 -6.629 1 97.31 131 VAL B O 1
ATOM 3161 N N . GLU B 1 132 ? 20.438 6.68 -7.152 1 97.5 132 GLU B N 1
ATOM 3162 C CA . GLU B 1 132 ? 21.484 6.926 -6.168 1 97.5 132 GLU B CA 1
ATOM 3163 C C . GLU B 1 132 ? 20.906 7.535 -4.891 1 97.5 132 GLU B C 1
ATOM 3165 O O . GLU B 1 132 ? 20.172 8.523 -4.945 1 97.5 132 GLU B O 1
ATOM 3170 N N . ILE B 1 133 ? 21.219 6.926 -3.768 1 98.06 133 ILE B N 1
ATOM 3171 C CA . ILE B 1 133 ? 20.891 7.477 -2.457 1 98.06 133 ILE B CA 1
ATOM 3172 C C . ILE B 1 133 ? 22.125 8.117 -1.838 1 98.06 133 ILE B C 1
ATOM 3174 O O . ILE B 1 133 ? 23.172 7.457 -1.688 1 98.06 133 ILE B O 1
ATOM 3178 N N . PRO B 1 134 ? 22.031 9.383 -1.489 1 97.5 134 PRO B N 1
ATOM 3179 C CA . PRO B 1 134 ? 23.188 10.031 -0.887 1 97.5 134 PRO B CA 1
ATOM 3180 C C . PRO B 1 134 ? 23.672 9.328 0.38 1 97.5 134 PRO B C 1
ATOM 3182 O O . PRO B 1 134 ? 22.859 8.852 1.174 1 97.5 134 PRO B O 1
ATOM 3185 N N . ALA B 1 135 ? 24.938 9.352 0.557 1 97.38 135 ALA B N 1
ATOM 3186 C CA . ALA B 1 135 ? 25.562 8.625 1.66 1 97.38 135 ALA B CA 1
ATOM 3187 C C . ALA B 1 135 ? 25.078 9.141 3.008 1 97.38 135 ALA B C 1
ATOM 3189 O O . ALA B 1 135 ? 24.938 8.375 3.963 1 97.38 135 ALA B O 1
ATOM 3190 N N . ASP B 1 136 ? 24.766 10.344 3.111 1 97.5 136 ASP B N 1
ATOM 3191 C CA . ASP B 1 136 ? 24.391 10.938 4.391 1 97.5 136 ASP B CA 1
ATOM 3192 C C . ASP B 1 136 ? 22.938 10.633 4.73 1 97.5 136 ASP B C 1
ATOM 3194 O O . ASP B 1 136 ? 22.453 11 5.805 1 97.5 136 ASP B O 1
ATOM 3198 N N . LYS B 1 137 ? 22.266 9.906 3.887 1 98.06 137 LYS B N 1
ATOM 3199 C CA . LYS B 1 137 ? 20.844 9.656 4.117 1 98.06 137 LYS B CA 1
ATOM 3200 C C . LYS B 1 137 ? 20.609 8.211 4.555 1 98.06 137 LYS B C 1
ATOM 3202 O O . LYS B 1 137 ? 19.5 7.859 4.969 1 98.06 137 LYS B O 1
ATOM 3207 N N . ILE B 1 138 ? 21.578 7.312 4.492 1 98.06 138 ILE B N 1
ATOM 3208 C CA . ILE B 1 138 ? 21.328 5.891 4.715 1 98.06 138 ILE B CA 1
ATOM 3209 C C . ILE B 1 138 ? 20.969 5.652 6.18 1 98.06 138 ILE B C 1
ATOM 3211 O O . ILE B 1 138 ? 20.25 4.707 6.5 1 98.06 138 ILE B O 1
ATOM 3215 N N . ALA B 1 139 ? 21.422 6.566 7.141 1 97.88 139 ALA B N 1
ATOM 3216 C CA . ALA B 1 139 ? 21.078 6.426 8.555 1 97.88 139 ALA B CA 1
ATOM 3217 C C . ALA B 1 139 ? 19.578 6.574 8.773 1 97.88 139 ALA B C 1
ATOM 3219 O O . ALA B 1 139 ? 19 5.914 9.641 1 97.88 139 ALA B O 1
ATOM 3220 N N . GLU B 1 140 ? 18.953 7.422 8 1 97.44 140 GLU B N 1
ATOM 3221 C CA . GLU B 1 140 ? 17.5 7.621 8.094 1 97.44 140 GLU B CA 1
ATOM 3222 C C . GLU B 1 140 ? 16.75 6.371 7.656 1 97.44 140 GLU B C 1
ATOM 3224 O O . GLU B 1 140 ? 15.555 6.238 7.926 1 97.44 140 GLU B O 1
ATOM 3229 N N . LEU B 1 141 ? 17.406 5.52 7.016 1 98.38 141 LEU B N 1
ATOM 3230 C CA . LEU B 1 141 ? 16.828 4.273 6.535 1 98.38 141 LEU B CA 1
ATOM 3231 C C . LEU B 1 141 ? 17.328 3.084 7.352 1 98.38 141 LEU B C 1
ATOM 3233 O O . LEU B 1 141 ? 17.266 1.943 6.887 1 98.38 141 LEU B O 1
ATOM 3237 N N . ASN B 1 142 ? 17.812 3.426 8.508 1 98.38 142 ASN B N 1
ATOM 3238 C CA . ASN B 1 142 ? 18.297 2.438 9.469 1 98.38 142 ASN B CA 1
ATOM 3239 C C . ASN B 1 142 ? 19.406 1.581 8.883 1 98.38 142 ASN B C 1
ATOM 3241 O O . ASN B 1 142 ? 19.438 0.366 9.086 1 98.38 142 ASN B O 1
ATOM 3245 N N . ARG B 1 143 ? 20.281 2.229 8.078 1 98.25 143 ARG B N 1
ATOM 3246 C CA . ARG B 1 143 ? 21.453 1.572 7.5 1 98.25 143 ARG B CA 1
ATOM 3247 C C . ARG B 1 143 ? 22.734 2.295 7.898 1 98.25 143 ARG B C 1
ATOM 3249 O O . ARG B 1 143 ? 22.703 3.477 8.25 1 98.25 143 ARG B O 1
ATOM 3256 N N . THR B 1 144 ? 23.844 1.544 7.855 1 97 144 THR B N 1
ATOM 3257 C CA . THR B 1 144 ? 25.172 2.064 8.125 1 97 144 THR B CA 1
ATOM 3258 C C . THR B 1 144 ? 26.188 1.521 7.117 1 97 144 THR B C 1
ATOM 3260 O O . THR B 1 144 ? 25.844 0.663 6.297 1 97 144 THR B O 1
ATOM 3263 N N . GLU B 1 145 ? 27.375 1.995 7.207 1 93.25 145 GLU B N 1
ATOM 3264 C CA . GLU B 1 145 ? 28.453 1.512 6.34 1 93.25 145 GLU B CA 1
ATOM 3265 C C . GLU B 1 145 ? 28.734 0.033 6.582 1 93.25 145 GLU B C 1
ATOM 3267 O O . GLU B 1 145 ? 29.172 -0.68 5.676 1 93.25 145 GLU B O 1
ATOM 3272 N N . ALA B 1 146 ? 28.422 -0.4 7.707 1 95.38 146 ALA B N 1
ATOM 3273 C CA . ALA B 1 146 ? 28.672 -1.789 8.078 1 95.38 146 ALA B CA 1
ATOM 3274 C C . ALA B 1 146 ? 27.75 -2.738 7.32 1 95.38 146 ALA B C 1
ATOM 3276 O O . ALA B 1 146 ? 27.984 -3.947 7.281 1 95.38 146 ALA B O 1
ATOM 3277 N N . ASP B 1 147 ? 26.75 -2.225 6.656 1 96.12 147 ASP B N 1
ATOM 3278 C CA . ASP B 1 147 ? 25.781 -3.043 5.945 1 96.12 147 ASP B CA 1
ATOM 3279 C C . ASP B 1 147 ? 26.297 -3.426 4.559 1 96.12 147 ASP B C 1
ATOM 3281 O O . ASP B 1 147 ? 25.594 -4.109 3.801 1 96.12 147 ASP B O 1
ATOM 3285 N N . ASN B 1 148 ? 27.469 -3.029 4.188 1 96.56 148 ASN B N 1
ATOM 3286 C CA . ASN B 1 148 ? 28.141 -3.379 2.941 1 96.56 148 ASN B CA 1
ATOM 3287 C C . ASN B 1 148 ? 27.266 -3.076 1.729 1 96.56 148 ASN B C 1
ATOM 3289 O O . ASN B 1 148 ? 27.094 -3.928 0.855 1 96.56 148 ASN B O 1
ATOM 3293 N N . LEU B 1 149 ? 26.688 -1.896 1.715 1 97.75 149 LEU B N 1
ATOM 3294 C CA . LEU B 1 149 ? 25.844 -1.457 0.605 1 97.75 149 LEU B CA 1
ATOM 3295 C C . LEU B 1 149 ? 26.688 -1.161 -0.63 1 97.75 149 LEU B C 1
ATOM 3297 O O . LEU B 1 149 ? 27.797 -0.621 -0.519 1 97.75 149 LEU B O 1
ATOM 3301 N N . LYS B 1 150 ? 26.156 -1.483 -1.768 1 97.19 150 LYS B N 1
ATOM 3302 C CA . LYS B 1 150 ? 26.844 -1.226 -3.027 1 97.19 150 LYS B CA 1
ATOM 3303 C C . LYS B 1 150 ? 26.859 0.264 -3.357 1 97.19 150 LYS B C 1
ATOM 3305 O O . LYS B 1 150 ? 25.812 0.914 -3.332 1 97.19 150 LYS B O 1
ATOM 3310 N N . ARG B 1 151 ? 28 0.762 -3.727 1 96.5 151 ARG B N 1
ATOM 3311 C CA . ARG B 1 151 ? 28.141 2.16 -4.121 1 96.5 151 ARG B CA 1
ATOM 3312 C C . ARG B 1 151 ? 27.938 2.328 -5.625 1 96.5 151 ARG B C 1
ATOM 3314 O O . ARG B 1 151 ? 28.188 1.396 -6.398 1 96.5 151 ARG B O 1
ATOM 3321 N N . VAL B 1 152 ? 27.438 3.525 -5.965 1 96 152 VAL B N 1
ATOM 3322 C CA . VAL B 1 152 ? 27.438 3.844 -7.391 1 96 152 VAL B CA 1
ATOM 3323 C C . VAL B 1 152 ? 28.875 3.971 -7.898 1 96 152 VAL B C 1
ATOM 3325 O O . VAL B 1 152 ? 29.797 4.156 -7.109 1 96 152 VAL B O 1
ATOM 3328 N N . PRO B 1 153 ? 29.031 3.801 -9.242 1 94.19 153 PRO B N 1
ATOM 3329 C CA . PRO B 1 153 ? 30.375 4.012 -9.781 1 94.19 153 PRO B CA 1
ATOM 3330 C C . PRO B 1 153 ? 30.938 5.383 -9.422 1 94.19 153 PRO B C 1
ATOM 3332 O O . PRO B 1 153 ? 30.203 6.359 -9.312 1 94.19 153 PRO B O 1
ATOM 3335 N N . GLU B 1 154 ? 32.25 5.414 -9.312 1 93.25 154 GLU B N 1
ATOM 3336 C CA . GLU B 1 154 ? 32.938 6.613 -8.852 1 93.25 154 GLU B CA 1
ATOM 3337 C C . GLU B 1 154 ? 32.688 7.797 -9.773 1 93.25 154 GLU B C 1
ATOM 3339 O O . GLU B 1 154 ? 32.625 8.945 -9.328 1 93.25 154 GLU B O 1
ATOM 3344 N N . ASP B 1 155 ? 32.531 7.5 -10.977 1 93.31 155 ASP B N 1
ATOM 3345 C CA . ASP B 1 155 ? 32.312 8.57 -11.953 1 93.31 155 ASP B CA 1
ATOM 3346 C C . ASP B 1 155 ? 30.891 9.094 -11.914 1 93.31 155 ASP B C 1
ATOM 3348 O O . ASP B 1 155 ? 30.594 10.133 -12.508 1 93.31 155 ASP B O 1
ATOM 3352 N N . VAL B 1 156 ? 30.047 8.406 -11.188 1 91.81 156 VAL B N 1
ATOM 3353 C CA . VAL B 1 156 ? 28.656 8.805 -11.086 1 91.81 156 VAL B CA 1
ATOM 3354 C C . VAL B 1 156 ? 28.438 9.609 -9.805 1 91.81 156 VAL B C 1
ATOM 3356 O O . VAL B 1 156 ? 27.781 10.656 -9.828 1 91.81 156 VAL B O 1
ATOM 3359 N N . GLY B 1 157 ? 28.922 9.078 -8.734 1 93.38 157 GLY B N 1
ATOM 3360 C CA . GLY B 1 157 ? 28.734 9.766 -7.469 1 93.38 157 GLY B CA 1
ATOM 3361 C C . GLY B 1 157 ? 29.344 9.031 -6.293 1 93.38 157 GLY B C 1
ATOM 3362 O O . GLY B 1 157 ? 30.219 8.18 -6.473 1 93.38 157 GLY B O 1
ATOM 3363 N N . THR B 1 158 ? 28.906 9.5 -5.066 1 95.38 158 THR B N 1
ATOM 3364 C CA . THR B 1 158 ? 29.453 8.922 -3.852 1 95.38 158 THR B CA 1
ATOM 3365 C C . THR B 1 158 ? 28.375 8.188 -3.057 1 95.38 158 THR B C 1
ATOM 3367 O O . THR B 1 158 ? 28.641 7.711 -1.946 1 95.38 158 THR B O 1
ATOM 3370 N N . GLY B 1 159 ? 27.25 8.062 -3.654 1 97.31 159 GLY B N 1
ATOM 3371 C CA . GLY B 1 159 ? 26.125 7.484 -2.939 1 97.31 159 GLY B CA 1
ATOM 3372 C C . GLY B 1 159 ? 25.984 5.988 -3.15 1 97.31 159 GLY B C 1
ATOM 3373 O O . GLY B 1 159 ? 26.953 5.316 -3.512 1 97.31 159 GLY B O 1
ATOM 3374 N N . TYR B 1 160 ? 24.828 5.516 -2.76 1 97.88 160 TYR B N 1
ATOM 3375 C CA . TYR B 1 160 ? 24.578 4.082 -2.803 1 97.88 160 TYR B CA 1
ATOM 3376 C C . TYR B 1 160 ? 23.484 3.76 -3.818 1 97.88 160 TYR B C 1
ATOM 3378 O O . TYR B 1 160 ? 22.609 4.586 -4.086 1 97.88 160 TYR B O 1
ATOM 3386 N N . VAL B 1 161 ? 23.547 2.49 -4.348 1 97.56 161 VAL B N 1
ATOM 3387 C CA . VAL B 1 161 ? 22.594 2.018 -5.348 1 97.56 161 VAL B CA 1
ATOM 3388 C C . VAL B 1 161 ? 21.328 1.506 -4.656 1 97.56 161 VAL B C 1
ATOM 3390 O O . VAL B 1 161 ? 21.406 0.706 -3.723 1 97.56 161 VAL B O 1
ATOM 3393 N N . ALA B 1 162 ? 20.172 1.967 -5.129 1 98 162 ALA B N 1
ATOM 3394 C CA . ALA B 1 162 ? 18.906 1.455 -4.598 1 98 162 ALA B CA 1
ATOM 3395 C C . ALA B 1 162 ? 17.844 1.382 -5.691 1 98 162 ALA B C 1
ATOM 3397 O O . ALA B 1 162 ? 17.875 2.164 -6.645 1 98 162 ALA B O 1
ATOM 3398 N N . ILE B 1 163 ? 17.016 0.419 -5.547 1 97.25 163 ILE B N 1
ATOM 3399 C CA . ILE B 1 163 ? 15.766 0.377 -6.309 1 97.25 163 ILE B CA 1
ATOM 3400 C C . ILE B 1 163 ? 14.617 0.905 -5.449 1 97.25 163 ILE B C 1
ATOM 3402 O O . ILE B 1 163 ? 14.75 1.01 -4.23 1 97.25 163 ILE B O 1
ATOM 3406 N N . ILE B 1 164 ? 13.57 1.312 -6.113 1 98.19 164 ILE B N 1
ATOM 3407 C CA . ILE B 1 164 ? 12.43 1.844 -5.379 1 98.19 164 ILE B CA 1
ATOM 3408 C C . ILE B 1 164 ? 11.406 0.732 -5.137 1 98.19 164 ILE B C 1
ATOM 3410 O O . ILE B 1 164 ? 11.07 -0.018 -6.055 1 98.19 164 ILE B O 1
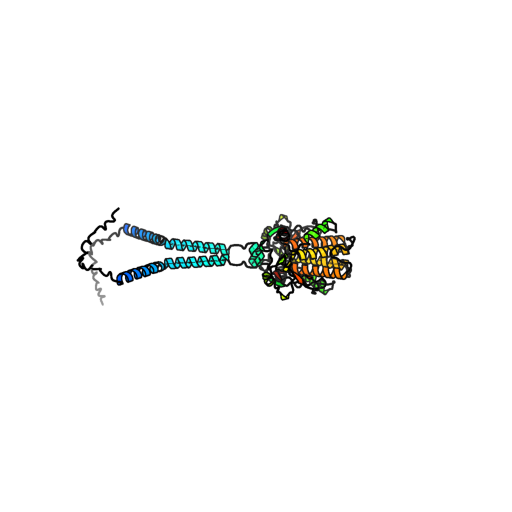ATOM 3414 N N . GLU B 1 165 ? 10.867 0.645 -3.984 1 98.56 165 GLU B N 1
ATOM 3415 C CA . GLU B 1 165 ? 10.133 -0.491 -3.445 1 98.56 165 GLU B CA 1
ATOM 3416 C C . GLU B 1 165 ? 8.906 -0.808 -4.297 1 98.56 165 GLU B C 1
ATOM 3418 O O . GLU B 1 165 ? 8.547 -1.974 -4.469 1 98.56 165 GLU B O 1
ATOM 3423 N N . VAL B 1 166 ? 8.195 0.202 -4.809 1 98.75 166 VAL B N 1
ATOM 3424 C CA . VAL B 1 166 ? 6.98 -0.057 -5.57 1 98.75 166 VAL B CA 1
ATOM 3425 C C . VAL B 1 166 ? 7.305 -0.938 -6.773 1 98.75 166 VAL B C 1
ATOM 3427 O O . VAL B 1 166 ? 6.512 -1.81 -7.145 1 98.75 166 VAL B O 1
ATOM 3430 N N . PHE B 1 167 ? 8.43 -0.797 -7.344 1 98.44 167 PHE B N 1
ATOM 3431 C CA . PHE B 1 167 ? 8.781 -1.568 -8.531 1 98.44 167 PHE B CA 1
ATOM 3432 C C . PHE B 1 167 ? 9.211 -2.98 -8.148 1 98.44 167 PHE B C 1
ATOM 3434 O O . PHE B 1 167 ? 8.969 -3.93 -8.898 1 98.44 167 PHE B O 1
ATOM 3441 N N . HIS B 1 168 ? 9.836 -3.117 -7.012 1 98.38 168 HIS B N 1
ATOM 3442 C CA . HIS B 1 168 ? 10.07 -4.461 -6.492 1 98.38 168 HIS B CA 1
ATOM 3443 C C . HIS B 1 168 ? 8.75 -5.191 -6.258 1 98.38 168 HIS B C 1
ATOM 3445 O O . HIS B 1 168 ? 8.617 -6.363 -6.621 1 98.38 168 HIS B O 1
ATOM 3451 N N . GLN B 1 169 ? 7.824 -4.527 -5.637 1 98.81 169 GLN B N 1
ATOM 3452 C CA . GLN B 1 169 ? 6.52 -5.117 -5.352 1 98.81 169 GLN B CA 1
ATOM 3453 C C . GLN B 1 169 ? 5.801 -5.508 -6.641 1 98.81 169 GLN B C 1
ATOM 3455 O O . GLN B 1 169 ? 5.223 -6.594 -6.73 1 98.81 169 GLN B O 1
ATOM 3460 N N . LEU B 1 170 ? 5.863 -4.656 -7.613 1 98.88 170 LEU B N 1
ATOM 3461 C CA . LEU B 1 170 ? 5.266 -4.965 -8.906 1 98.88 170 LEU B CA 1
ATOM 3462 C C . LEU B 1 170 ? 6 -6.117 -9.586 1 98.88 170 LEU B C 1
ATOM 3464 O O . LEU B 1 170 ? 5.375 -6.953 -10.242 1 98.88 170 LEU B O 1
ATOM 3468 N N . HIS B 1 171 ? 7.305 -6.145 -9.484 1 98.38 171 HIS B N 1
ATOM 3469 C CA . HIS B 1 171 ? 8.086 -7.273 -9.977 1 98.38 171 HIS B CA 1
ATOM 3470 C C . HIS B 1 171 ? 7.625 -8.578 -9.344 1 98.38 171 HIS B C 1
ATOM 3472 O O . HIS B 1 171 ? 7.414 -9.57 -10.039 1 98.38 171 HIS B O 1
ATOM 3478 N N . CYS B 1 172 ? 7.504 -8.547 -8.023 1 98.56 172 CYS B N 1
ATOM 3479 C CA . CYS B 1 172 ? 7.035 -9.727 -7.312 1 98.56 172 CYS B CA 1
ATOM 3480 C C . CYS B 1 172 ? 5.676 -10.18 -7.836 1 98.56 172 CYS B C 1
ATOM 3482 O O . CYS B 1 172 ? 5.465 -11.367 -8.078 1 98.56 172 CYS B O 1
ATOM 3484 N N . LEU B 1 173 ? 4.77 -9.25 -7.996 1 98.88 173 LEU B N 1
ATOM 3485 C CA . LEU B 1 173 ? 3.441 -9.586 -8.492 1 98.88 173 LEU B CA 1
ATOM 3486 C C . LEU B 1 173 ? 3.52 -10.195 -9.891 1 98.88 173 LEU B C 1
ATOM 3488 O O . LEU B 1 173 ? 2.838 -11.18 -10.18 1 98.88 173 LEU B O 1
ATOM 3492 N N . ASN B 1 174 ? 4.32 -9.617 -10.711 1 98.69 174 ASN B N 1
ATOM 3493 C CA . ASN B 1 174 ? 4.496 -10.133 -12.062 1 98.69 174 ASN B CA 1
ATOM 3494 C C . ASN B 1 174 ? 5.086 -11.539 -12.055 1 98.69 174 ASN B C 1
ATOM 3496 O O . ASN B 1 174 ? 4.707 -12.383 -12.867 1 98.69 174 ASN B O 1
ATOM 3500 N N . MET B 1 175 ? 6.074 -11.773 -11.18 1 98.25 175 MET B N 1
ATOM 3501 C CA . MET B 1 175 ? 6.668 -13.102 -11.062 1 98.25 175 MET B CA 1
ATOM 3502 C C . MET B 1 175 ? 5.613 -14.148 -10.711 1 98.25 175 MET B C 1
ATOM 3504 O O . MET B 1 175 ? 5.598 -15.242 -11.281 1 98.25 175 MET B O 1
ATOM 3508 N N . ILE B 1 176 ? 4.754 -13.789 -9.82 1 98.69 176 ILE B N 1
ATOM 3509 C CA . ILE B 1 176 ? 3.676 -14.688 -9.422 1 98.69 176 ILE B CA 1
ATOM 3510 C C . ILE B 1 176 ? 2.738 -14.922 -10.609 1 98.69 176 ILE B C 1
ATOM 3512 O O . ILE B 1 176 ? 2.354 -16.062 -10.891 1 98.69 176 ILE B O 1
ATOM 3516 N N . ARG B 1 177 ? 2.35 -13.836 -11.273 1 98.69 177 ARG B N 1
ATOM 3517 C CA . ARG B 1 177 ? 1.498 -13.938 -12.453 1 98.69 177 ARG B CA 1
ATOM 3518 C C . ARG B 1 177 ? 2.092 -14.898 -13.477 1 98.69 177 ARG B C 1
ATOM 3520 O O . ARG B 1 177 ? 1.425 -15.836 -13.914 1 98.69 177 ARG B O 1
ATOM 3527 N N . MET B 1 178 ? 3.33 -14.672 -13.844 1 98.19 178 MET B N 1
ATOM 3528 C CA . MET B 1 178 ? 3.996 -15.508 -14.844 1 98.19 178 MET B CA 1
ATOM 3529 C C . MET B 1 178 ? 4.047 -16.953 -14.391 1 98.19 178 MET B C 1
ATOM 3531 O O . MET B 1 178 ? 3.811 -17.875 -15.188 1 98.19 178 MET B O 1
ATOM 3535 N N . PHE B 1 179 ? 4.352 -17.141 -13.141 1 98.38 179 PHE B N 1
ATOM 3536 C CA . PHE B 1 179 ? 4.469 -18.484 -12.594 1 98.38 179 PHE B CA 1
ATOM 3537 C C . PHE B 1 179 ? 3.15 -19.25 -12.727 1 98.38 179 PHE B C 1
ATOM 3539 O O . PHE B 1 179 ? 3.135 -20.422 -13.102 1 98.38 179 PHE B O 1
ATOM 3546 N N . THR B 1 180 ? 2.018 -18.578 -12.438 1 98.19 180 THR B N 1
ATOM 3547 C CA . THR B 1 180 ? 0.718 -19.25 -12.508 1 98.19 180 THR B CA 1
ATOM 3548 C C . THR B 1 180 ? 0.382 -19.625 -13.945 1 98.19 180 THR B C 1
ATOM 3550 O O . THR B 1 180 ? -0.191 -20.703 -14.188 1 98.19 180 THR B O 1
ATOM 3553 N N . TRP B 1 181 ? 0.687 -18.828 -14.891 1 97.81 181 TRP B N 1
ATOM 3554 C CA . TRP B 1 181 ? 0.438 -19.141 -16.297 1 97.81 181 TRP B CA 1
ATOM 3555 C C . TRP B 1 181 ? 1.417 -20.188 -16.797 1 97.81 181 TRP B C 1
ATOM 3557 O O . TRP B 1 181 ? 1.066 -21.016 -17.641 1 97.81 181 TRP B O 1
ATOM 3567 N N . TYR B 1 182 ? 2.641 -20.094 -16.281 1 97.25 182 TYR B N 1
ATOM 3568 C CA . TYR B 1 182 ? 3.633 -21.094 -16.625 1 97.25 182 TYR B CA 1
ATOM 3569 C C . TYR B 1 182 ? 3.186 -22.484 -16.156 1 97.25 182 TYR B C 1
ATOM 3571 O O . TYR B 1 182 ? 3.242 -23.453 -16.906 1 97.25 182 TYR B O 1
ATOM 3579 N N . GLN B 1 183 ? 2.748 -22.578 -14.953 1 96 183 GLN B N 1
ATOM 3580 C CA . GLN B 1 183 ? 2.232 -23.828 -14.406 1 96 183 GLN B CA 1
ATOM 3581 C C . GLN B 1 183 ? 1.051 -24.344 -15.227 1 96 183 GLN B C 1
ATOM 3583 O O . GLN B 1 183 ? 0.826 -25.547 -15.32 1 96 183 GLN B O 1
ATOM 3588 N N . ALA B 1 184 ? 0.325 -23.453 -15.875 1 95.56 184 ALA B N 1
ATOM 3589 C CA . ALA B 1 184 ? -0.847 -23.797 -16.672 1 95.56 184 ALA B CA 1
ATOM 3590 C C . ALA B 1 184 ? -0.45 -24.156 -18.094 1 95.56 184 ALA B C 1
ATOM 3592 O O . ALA B 1 184 ? -1.31 -24.438 -18.938 1 95.56 184 ALA B O 1
ATOM 3593 N N . GLY B 1 185 ? 0.837 -24.047 -18.422 1 95.31 185 GLY B N 1
ATOM 3594 C CA . GLY B 1 185 ? 1.323 -24.438 -19.734 1 95.31 185 GLY B CA 1
ATOM 3595 C C . GLY B 1 185 ? 1.034 -23.406 -20.812 1 95.31 185 GLY B C 1
ATOM 3596 O O . GLY B 1 185 ? 0.902 -23.75 -21.984 1 95.31 185 GLY B O 1
ATOM 3597 N N . LYS B 1 186 ? 0.909 -22.188 -20.375 1 96.19 186 LYS B N 1
ATOM 3598 C CA . LYS B 1 186 ? 0.467 -21.172 -21.328 1 96.19 186 LYS B CA 1
ATOM 3599 C C . LYS B 1 186 ? 1.655 -20.438 -21.938 1 96.19 186 LYS B C 1
ATOM 3601 O O . LYS B 1 186 ? 1.479 -19.547 -22.766 1 96.19 186 LYS B O 1
ATOM 3606 N N . TYR B 1 187 ? 2.869 -20.797 -21.516 1 96.12 187 TYR B N 1
ATOM 3607 C CA . TYR B 1 187 ? 4.074 -20.234 -22.109 1 96.12 187 TYR B CA 1
ATOM 3608 C C . TYR B 1 187 ? 4.738 -21.219 -23.047 1 96.12 187 TYR B C 1
ATOM 3610 O O . TYR B 1 187 ? 4.801 -22.422 -22.766 1 96.12 187 TYR B O 1
ATOM 3618 N N . PRO B 1 188 ? 5.195 -20.828 -24.25 1 92.88 188 PRO B N 1
ATOM 3619 C CA . PRO B 1 188 ? 5.898 -21.734 -25.156 1 92.88 188 PRO B CA 1
ATOM 3620 C C . PRO B 1 188 ? 7.246 -22.203 -24.609 1 92.88 188 PRO B C 1
ATOM 3622 O O . PRO B 1 188 ? 7.766 -23.234 -25.031 1 92.88 188 PRO B O 1
ATOM 3625 N N . GLY B 1 189 ? 7.832 -21.578 -23.703 1 92.88 189 GLY B N 1
ATOM 3626 C CA . GLY B 1 189 ? 9.094 -21.844 -23.031 1 92.88 189 GLY B CA 1
ATOM 3627 C C . GLY B 1 189 ? 9.156 -21.25 -21.641 1 92.88 189 GLY B C 1
ATOM 3628 O O . GLY B 1 189 ? 8.125 -20.922 -21.047 1 92.88 189 GLY B O 1
ATOM 3629 N N . ILE B 1 190 ? 10.289 -21.281 -21.094 1 93.94 190 ILE B N 1
ATOM 3630 C CA . ILE B 1 190 ? 10.469 -20.703 -19.766 1 93.94 190 ILE B CA 1
ATOM 3631 C C . ILE B 1 190 ? 10.422 -19.172 -19.859 1 93.94 190 ILE B C 1
ATOM 3633 O O . ILE B 1 190 ? 11.242 -18.562 -20.547 1 93.94 190 ILE B O 1
ATOM 3637 N N . PRO B 1 191 ? 9.492 -18.625 -19.234 1 93.56 191 PRO B N 1
ATOM 3638 C CA . PRO B 1 191 ? 9.43 -17.156 -19.297 1 93.56 191 PRO B CA 1
ATOM 3639 C C . PRO B 1 191 ? 10.625 -16.484 -18.609 1 93.56 191 PRO B C 1
ATOM 3641 O O . PRO B 1 191 ? 11.258 -17.094 -17.734 1 93.56 191 PRO B O 1
ATOM 3644 N N . ASP B 1 192 ? 10.82 -15.164 -18.984 1 89.31 192 ASP B N 1
ATOM 3645 C CA . ASP B 1 192 ? 11.906 -14.391 -18.391 1 89.31 192 ASP B CA 1
ATOM 3646 C C . ASP B 1 192 ? 11.703 -14.219 -16.891 1 89.31 192 ASP B C 1
ATOM 3648 O O . ASP B 1 192 ? 10.625 -13.844 -16.438 1 89.31 192 ASP B O 1
ATOM 3652 N N . GLY B 1 193 ? 12.742 -14.555 -16.156 1 88.62 193 GLY B N 1
ATOM 3653 C CA . GLY B 1 193 ? 12.672 -14.43 -14.703 1 88.62 193 GLY B CA 1
ATOM 3654 C C . GLY B 1 193 ? 12.5 -15.766 -14 1 88.62 193 GLY B C 1
ATOM 3655 O O . GLY B 1 193 ? 12.758 -15.883 -12.805 1 88.62 193 GLY B O 1
ATOM 3656 N N . LEU B 1 194 ? 11.984 -16.734 -14.75 1 94 194 LEU B N 1
ATOM 3657 C CA . LEU B 1 194 ? 11.898 -18.094 -14.219 1 94 194 LEU B CA 1
ATOM 3658 C C . LEU B 1 194 ? 13.016 -18.969 -14.773 1 94 194 LEU B C 1
ATOM 3660 O O . LEU B 1 194 ? 13.766 -18.531 -15.656 1 94 194 LEU B O 1
ATOM 3664 N N . SER B 1 195 ? 13.203 -20.094 -14.156 1 93.44 195 SER B N 1
ATOM 3665 C CA . SER B 1 195 ? 14.266 -21 -14.57 1 93.44 195 SER B CA 1
ATOM 3666 C C . SER B 1 195 ? 13.734 -22.422 -14.758 1 93.44 195 SER B C 1
ATOM 3668 O O . SER B 1 195 ? 12.547 -22.672 -14.562 1 93.44 195 SER B O 1
ATOM 3670 N N . ASP B 1 196 ? 14.617 -23.297 -15.273 1 93 196 ASP B N 1
ATOM 3671 C CA . ASP B 1 196 ? 14.234 -24.703 -15.477 1 93 196 ASP B CA 1
ATOM 3672 C C . ASP B 1 196 ? 14.273 -25.469 -14.156 1 93 196 ASP B C 1
ATOM 3674 O O . ASP B 1 196 ? 13.945 -26.656 -14.125 1 93 196 ASP B O 1
ATOM 3678 N N . ASN B 1 197 ? 14.578 -24.797 -13.164 1 94.81 197 ASN B N 1
ATOM 3679 C CA . ASN B 1 197 ? 14.594 -25.375 -11.828 1 94.81 197 ASN B CA 1
ATOM 3680 C C . ASN B 1 197 ? 13.336 -25.016 -11.047 1 94.81 197 ASN B C 1
ATOM 3682 O O . ASN B 1 197 ? 13.172 -23.859 -10.625 1 94.81 197 ASN B O 1
ATOM 3686 N N . GLU B 1 198 ? 12.555 -25.984 -10.789 1 93.38 198 GLU B N 1
ATOM 3687 C CA . GLU B 1 198 ? 11.258 -25.781 -10.156 1 93.38 198 GLU B CA 1
ATOM 3688 C C . GLU B 1 198 ? 11.422 -25.25 -8.727 1 93.38 198 GLU B C 1
ATOM 3690 O O . GLU B 1 198 ? 10.625 -24.422 -8.273 1 93.38 198 GLU B O 1
ATOM 3695 N N . LEU B 1 199 ? 12.398 -25.734 -8.031 1 94.19 199 LEU B N 1
ATOM 3696 C CA . LEU B 1 199 ? 12.641 -25.297 -6.66 1 94.19 199 LEU B CA 1
ATOM 3697 C C . LEU B 1 199 ? 13.031 -23.828 -6.609 1 94.19 199 LEU B C 1
ATOM 3699 O O . LEU B 1 199 ? 12.578 -23.094 -5.73 1 94.19 199 LEU B O 1
ATOM 3703 N N . LYS B 1 200 ? 13.867 -23.438 -7.539 1 94.69 200 LYS B N 1
ATOM 3704 C CA . LYS B 1 200 ? 14.273 -22.031 -7.617 1 94.69 200 LYS B CA 1
ATOM 3705 C C . LYS B 1 200 ? 13.07 -21.125 -7.895 1 94.69 200 LYS B C 1
ATOM 3707 O O . LYS B 1 200 ? 12.93 -20.078 -7.277 1 94.69 200 LYS B O 1
ATOM 3712 N N . ASN B 1 201 ? 12.242 -21.578 -8.828 1 97 201 ASN B N 1
ATOM 3713 C CA . ASN B 1 201 ? 11.031 -20.812 -9.133 1 97 201 ASN B CA 1
ATOM 3714 C C . ASN B 1 201 ? 10.125 -20.688 -7.914 1 97 201 ASN B C 1
ATOM 3716 O O . ASN B 1 201 ? 9.633 -19.594 -7.613 1 97 201 ASN B O 1
ATOM 3720 N N . ARG B 1 202 ? 9.977 -21.797 -7.199 1 96.69 202 ARG B N 1
ATOM 3721 C CA . ARG B 1 202 ? 9.125 -21.812 -6.016 1 96.69 202 ARG B CA 1
ATOM 3722 C C . ARG B 1 202 ? 9.672 -20.891 -4.934 1 96.69 202 ARG B C 1
ATOM 3724 O O . ARG B 1 202 ? 8.914 -20.141 -4.309 1 96.69 202 ARG B O 1
ATOM 3731 N N . MET B 1 203 ? 10.945 -20.922 -4.719 1 95.31 203 MET B N 1
ATOM 3732 C CA . MET B 1 203 ? 11.578 -20.062 -3.717 1 95.31 203 MET B CA 1
ATOM 3733 C C . MET B 1 203 ? 11.352 -18.594 -4.035 1 95.31 203 MET B C 1
ATOM 3735 O O . MET B 1 203 ? 11.055 -17.797 -3.143 1 95.31 203 MET B O 1
ATOM 3739 N N . HIS B 1 204 ? 11.5 -18.266 -5.312 1 96.56 204 HIS B N 1
ATOM 3740 C CA . HIS B 1 204 ? 11.281 -16.891 -5.734 1 96.56 204 HIS B CA 1
ATOM 3741 C C . HIS B 1 204 ? 9.836 -16.469 -5.512 1 96.56 204 HIS B C 1
ATOM 3743 O O . HIS B 1 204 ? 9.57 -15.398 -4.953 1 96.56 204 HIS B O 1
ATOM 3749 N N . VAL B 1 205 ? 8.938 -17.312 -5.902 1 98 205 VAL B N 1
ATOM 3750 C CA . VAL B 1 205 ? 7.512 -17.016 -5.785 1 98 205 VAL B CA 1
ATOM 3751 C C . VAL B 1 205 ? 7.125 -16.906 -4.312 1 98 205 VAL B C 1
ATOM 3753 O O . VAL B 1 205 ? 6.359 -16.016 -3.926 1 98 205 VAL B O 1
ATOM 3756 N N . ASP B 1 206 ? 7.684 -17.766 -3.494 1 97.81 206 ASP B N 1
ATOM 3757 C CA . ASP B 1 206 ? 7.395 -17.703 -2.064 1 97.81 206 ASP B CA 1
ATOM 3758 C C . ASP B 1 206 ? 7.934 -16.422 -1.452 1 97.81 206 ASP B C 1
ATOM 3760 O O . ASP B 1 206 ? 7.301 -15.828 -0.573 1 97.81 206 ASP B O 1
ATOM 3764 N N . HIS B 1 207 ? 9.125 -16.031 -1.847 1 97.62 207 HIS B N 1
ATOM 3765 C CA . HIS B 1 207 ? 9.633 -14.727 -1.446 1 97.62 207 HIS B CA 1
ATOM 3766 C C . HIS B 1 207 ? 8.656 -13.617 -1.811 1 97.62 207 HIS B C 1
ATOM 3768 O O . HIS B 1 207 ? 8.359 -12.75 -0.987 1 97.62 207 HIS B O 1
ATOM 3774 N N . CYS B 1 208 ? 8.172 -13.648 -3.066 1 98.44 208 CYS B N 1
ATOM 3775 C CA . CYS B 1 208 ? 7.266 -12.617 -3.568 1 98.44 208 CYS B CA 1
ATOM 3776 C C . CYS B 1 208 ? 5.973 -12.586 -2.764 1 98.44 208 CYS B C 1
ATOM 3778 O O . CYS B 1 208 ? 5.496 -11.516 -2.383 1 98.44 208 CYS B O 1
ATOM 3780 N N . LEU B 1 209 ? 5.41 -13.781 -2.482 1 98.69 209 LEU B N 1
ATOM 3781 C CA . LEU B 1 209 ? 4.176 -13.859 -1.708 1 98.69 209 LEU B CA 1
ATOM 3782 C C . LEU B 1 209 ? 4.367 -13.266 -0.318 1 98.69 209 LEU B C 1
ATOM 3784 O O . LEU B 1 209 ? 3.531 -12.484 0.146 1 98.69 209 LEU B O 1
ATOM 3788 N N . ASP B 1 210 ? 5.449 -13.555 0.26 1 98.5 210 ASP B N 1
ATOM 3789 C CA . ASP B 1 210 ? 5.711 -13.078 1.614 1 98.5 210 ASP B CA 1
ATOM 3790 C C . ASP B 1 210 ? 5.996 -11.578 1.621 1 98.5 210 ASP B C 1
ATOM 3792 O O . ASP B 1 210 ? 5.5 -10.852 2.484 1 98.5 210 ASP B O 1
ATOM 3796 N N . ALA B 1 211 ? 6.82 -11.125 0.72 1 98.56 211 ALA B N 1
ATOM 3797 C CA . ALA B 1 211 ? 7.137 -9.703 0.622 1 98.56 211 ALA B CA 1
ATOM 3798 C C . ALA B 1 211 ? 5.875 -8.875 0.407 1 98.56 211 ALA B C 1
ATOM 3800 O O . ALA B 1 211 ? 5.703 -7.82 1.028 1 98.56 211 ALA B O 1
ATOM 3801 N N . LEU B 1 212 ? 4.973 -9.375 -0.448 1 98.88 212 LEU B N 1
ATOM 3802 C CA . LEU B 1 212 ? 3.727 -8.656 -0.707 1 98.88 212 LEU B CA 1
ATOM 3803 C C . LEU B 1 212 ? 2.818 -8.688 0.518 1 98.88 212 LEU B C 1
ATOM 3805 O O . LEU B 1 212 ? 2.129 -7.707 0.808 1 98.88 212 LEU B O 1
ATOM 3809 N N . ARG B 1 213 ? 2.781 -9.82 1.236 1 98.94 213 ARG B N 1
ATOM 3810 C CA . ARG B 1 213 ? 2.01 -9.891 2.473 1 98.94 213 ARG B CA 1
ATOM 3811 C C . ARG B 1 213 ? 2.459 -8.82 3.461 1 98.94 213 ARG B C 1
ATOM 3813 O O . ARG B 1 213 ? 1.633 -8.094 4.012 1 98.94 213 ARG B O 1
ATOM 3820 N N . ILE B 1 214 ? 3.734 -8.68 3.635 1 98.75 214 ILE B N 1
ATOM 3821 C CA . ILE B 1 214 ? 4.316 -7.711 4.555 1 98.75 214 ILE B CA 1
ATOM 3822 C C . ILE B 1 214 ? 3.957 -6.297 4.105 1 98.75 214 ILE B C 1
ATOM 3824 O O . ILE B 1 214 ? 3.553 -5.465 4.922 1 98.75 214 ILE B O 1
ATOM 3828 N N . ALA B 1 215 ? 4.102 -6.047 2.816 1 98.88 215 ALA B N 1
ATOM 3829 C CA . ALA B 1 215 ? 3.814 -4.723 2.275 1 98.88 215 ALA B CA 1
ATOM 3830 C C . ALA B 1 215 ? 2.346 -4.355 2.473 1 98.88 215 ALA B C 1
ATOM 3832 O O . ALA B 1 215 ? 2.027 -3.238 2.881 1 98.88 215 ALA B O 1
ATOM 3833 N N . ILE B 1 216 ? 1.404 -5.312 2.168 1 98.88 216 ILE B N 1
ATOM 3834 C CA . ILE B 1 216 ? -0.029 -5.078 2.307 1 98.88 216 ILE B CA 1
ATOM 3835 C C . ILE B 1 216 ? -0.364 -4.77 3.764 1 98.88 216 ILE B C 1
ATOM 3837 O O . ILE B 1 216 ? -1.126 -3.844 4.051 1 98.88 216 ILE B O 1
ATOM 3841 N N . GLN B 1 217 ? 0.219 -5.465 4.688 1 98.81 217 GLN B N 1
ATOM 3842 C CA . GLN B 1 217 ? -0.002 -5.227 6.109 1 98.81 217 GLN B CA 1
ATOM 3843 C C . GLN B 1 217 ? 0.572 -3.877 6.535 1 98.81 217 GLN B C 1
ATOM 3845 O O . GLN B 1 217 ? -0.008 -3.188 7.379 1 98.81 217 GLN B O 1
ATOM 3850 N N . CYS B 1 218 ? 1.734 -3.52 5.988 1 98.81 218 CYS B N 1
ATOM 3851 C CA . CYS B 1 218 ? 2.365 -2.242 6.301 1 98.81 218 CYS B CA 1
ATOM 3852 C C . CYS B 1 218 ? 1.491 -1.078 5.852 1 98.81 218 CYS B C 1
ATOM 3854 O O . CYS B 1 218 ? 1.306 -0.112 6.594 1 98.81 218 CYS B O 1
ATOM 3856 N N . TYR B 1 219 ? 0.999 -1.153 4.602 1 98.38 219 TYR B N 1
ATOM 3857 C CA . TYR B 1 219 ? 0.173 -0.072 4.078 1 98.38 219 TYR B CA 1
ATOM 3858 C C . TYR B 1 219 ? -1.143 0.029 4.84 1 98.38 219 TYR B C 1
ATOM 3860 O O . TYR B 1 219 ? -1.617 1.131 5.129 1 98.38 219 TYR B O 1
ATOM 3868 N N . GLY B 1 220 ? -1.733 -1.095 5.18 1 98.62 220 GLY B N 1
ATOM 3869 C CA . GLY B 1 220 ? -2.947 -1.123 5.98 1 98.62 220 GLY B CA 1
ATOM 3870 C C . GLY B 1 220 ? -4.066 -0.278 5.398 1 98.62 220 GLY B C 1
ATOM 3871 O O . GLY B 1 220 ? -4.582 0.622 6.066 1 98.62 220 GLY B O 1
ATOM 3872 N N . ASP B 1 221 ? -4.438 -0.564 4.168 1 98.75 221 ASP B N 1
ATOM 3873 C CA . ASP B 1 221 ? -5.492 0.181 3.488 1 98.75 221 ASP B CA 1
ATOM 3874 C C . ASP B 1 221 ? -6.828 0.033 4.215 1 98.75 221 ASP B C 1
ATOM 3876 O O . ASP B 1 221 ? -7.465 -1.021 4.148 1 98.75 221 ASP B O 1
ATOM 3880 N N . VAL B 1 222 ? -7.348 1.12 4.809 1 98.69 222 VAL B N 1
ATOM 3881 C CA . VAL B 1 222 ? -8.539 1.013 5.645 1 98.69 222 VAL B CA 1
ATOM 3882 C C . VAL B 1 222 ? -9.75 1.55 4.887 1 98.69 222 VAL B C 1
ATOM 3884 O O . VAL B 1 222 ? -10.773 1.88 5.496 1 98.69 222 VAL B O 1
ATOM 3887 N N . THR B 1 223 ? -9.656 1.698 3.602 1 98.69 223 THR B N 1
ATOM 3888 C CA . THR B 1 223 ? -10.766 2.16 2.779 1 98.69 223 THR B CA 1
ATOM 3889 C C . THR B 1 223 ? -11.922 1.164 2.822 1 98.69 223 THR B C 1
ATOM 3891 O O . THR B 1 223 ? -11.711 -0.044 2.699 1 98.69 223 THR B O 1
ATOM 3894 N N . PRO B 1 224 ? -13.133 1.625 2.979 1 98.44 224 PRO B N 1
ATOM 3895 C CA . PRO B 1 224 ? -14.281 0.724 2.932 1 98.44 224 PRO B CA 1
ATOM 3896 C C . PRO B 1 224 ? -14.547 0.177 1.53 1 98.44 224 PRO B C 1
ATOM 3898 O O . PRO B 1 224 ? -14.492 0.924 0.551 1 98.44 224 PRO B O 1
ATOM 3901 N N . LEU B 1 225 ? -14.758 -1.061 1.477 1 98.19 225 LEU B N 1
ATOM 3902 C CA . LEU B 1 225 ? -15.227 -1.773 0.295 1 98.19 225 LEU B CA 1
ATOM 3903 C C . LEU B 1 225 ? -16.672 -2.244 0.483 1 98.19 225 LEU B C 1
ATOM 3905 O O . LEU B 1 225 ? -16.922 -3.211 1.205 1 98.19 225 LEU B O 1
ATOM 3909 N N . PHE B 1 226 ? -17.594 -1.6 -0.193 1 98.12 226 PHE B N 1
ATOM 3910 C CA . PHE B 1 226 ? -19.016 -1.823 0.046 1 98.12 226 PHE B CA 1
ATOM 3911 C C . PHE B 1 226 ? -19.469 -3.131 -0.59 1 98.12 226 PHE B C 1
ATOM 3913 O O . PHE B 1 226 ? -18.812 -3.658 -1.484 1 98.12 226 PHE B O 1
ATOM 3920 N N . VAL B 1 227 ? -20.547 -3.637 -0.062 1 97.12 227 VAL B N 1
ATOM 3921 C CA . VAL B 1 227 ? -21.312 -4.715 -0.683 1 97.12 227 VAL B CA 1
ATOM 3922 C C . VAL B 1 227 ? -22.531 -4.141 -1.394 1 97.12 227 VAL B C 1
ATOM 3924 O O . VAL B 1 227 ? -23.25 -3.303 -0.836 1 97.12 227 VAL B O 1
ATOM 3927 N N . ARG B 1 228 ? -22.75 -4.527 -2.594 1 96.25 228 ARG B N 1
ATOM 3928 C CA . ARG B 1 228 ? -23.922 -4.105 -3.377 1 96.25 228 ARG B CA 1
ATOM 3929 C C . ARG B 1 228 ? -24.953 -5.215 -3.451 1 96.25 228 ARG B C 1
ATOM 3931 O O . ARG B 1 228 ? -24.609 -6.398 -3.463 1 96.25 228 ARG B O 1
ATOM 3938 N N . ASN B 1 229 ? -26.141 -4.754 -3.5 1 95.31 229 ASN B N 1
ATOM 3939 C CA . ASN B 1 229 ? -27.203 -5.711 -3.787 1 95.31 229 ASN B CA 1
ATOM 3940 C C . ASN B 1 229 ? -27.203 -6.129 -5.254 1 95.31 229 ASN B C 1
ATOM 3942 O O . ASN B 1 229 ? -26.875 -5.324 -6.133 1 95.31 229 ASN B O 1
ATOM 3946 N N . GLY B 1 230 ? -27.469 -7.422 -5.363 1 88.75 230 GLY B N 1
ATOM 3947 C CA . GLY B 1 230 ? -27.578 -7.93 -6.723 1 88.75 230 GLY B CA 1
ATOM 3948 C C . GLY B 1 230 ? -26.484 -8.914 -7.082 1 88.75 230 GLY B C 1
ATOM 3949 O O . GLY B 1 230 ? -25.812 -9.453 -6.195 1 88.75 230 GLY B O 1
ATOM 3950 N N . GLY B 1 231 ? -26.438 -9.258 -8.391 1 81.56 231 GLY B N 1
ATOM 3951 C CA . GLY B 1 231 ? -25.484 -10.266 -8.844 1 81.56 231 GLY B CA 1
ATOM 3952 C C . GLY B 1 231 ? -26.047 -11.68 -8.773 1 81.56 231 GLY B C 1
ATOM 3953 O O . GLY B 1 231 ? -27.172 -11.883 -8.352 1 81.56 231 GLY B O 1
ATOM 3954 N N . HIS B 1 232 ? -25.188 -12.602 -9.148 1 81.94 232 HIS B N 1
ATOM 3955 C CA . HIS B 1 232 ? -25.609 -13.992 -9.25 1 81.94 232 HIS B CA 1
ATOM 3956 C C . HIS B 1 232 ? -25.953 -14.57 -7.887 1 81.94 232 HIS B C 1
ATOM 3958 O O . HIS B 1 232 ? -26.906 -15.352 -7.758 1 81.94 232 HIS B O 1
ATOM 3964 N N . ALA B 1 233 ? -25.281 -14.117 -6.832 1 81.88 233 ALA B N 1
ATOM 3965 C CA . ALA B 1 233 ? -25.484 -14.648 -5.488 1 81.88 233 ALA B CA 1
ATOM 3966 C C . ALA B 1 233 ? -26.328 -13.703 -4.645 1 81.88 233 ALA B C 1
ATOM 3968 O O . ALA B 1 233 ? -26.438 -13.875 -3.428 1 81.88 233 ALA B O 1
ATOM 3969 N N . GLY B 1 234 ? -26.891 -12.625 -5.25 1 89.25 234 GLY B N 1
ATOM 3970 C CA . GLY B 1 234 ? -27.734 -11.68 -4.531 1 89.25 234 GLY B CA 1
ATOM 3971 C C . GLY B 1 234 ? -26.953 -10.508 -3.957 1 89.25 234 GLY B C 1
ATOM 3972 O O . GLY B 1 234 ? -27.547 -9.508 -3.555 1 89.25 234 GLY B O 1
ATOM 3973 N N . ALA B 1 235 ? -25.672 -10.734 -3.838 1 92.12 235 ALA B N 1
ATOM 3974 C CA . ALA B 1 235 ? -24.797 -9.672 -3.369 1 92.12 235 ALA B CA 1
ATOM 3975 C C . ALA B 1 235 ? -23.422 -9.781 -4.02 1 92.12 235 ALA B C 1
ATOM 3977 O O . ALA B 1 235 ? -22.969 -10.875 -4.352 1 92.12 235 ALA B O 1
ATOM 3978 N N . LYS B 1 236 ? -22.828 -8.602 -4.23 1 93.62 236 LYS B N 1
ATOM 3979 C CA . LYS B 1 236 ? -21.484 -8.578 -4.812 1 93.62 236 LYS B CA 1
ATOM 3980 C C . LYS B 1 236 ? -20.641 -7.465 -4.191 1 93.62 236 LYS B C 1
ATOM 3982 O O . LYS B 1 236 ? -21.172 -6.422 -3.805 1 93.62 236 LYS B O 1
ATOM 3987 N N . ALA B 1 237 ? -19.438 -7.715 -4.168 1 94.94 237 ALA B N 1
ATOM 3988 C CA . ALA B 1 237 ? -18.516 -6.707 -3.641 1 94.94 237 ALA B CA 1
ATOM 3989 C C . ALA B 1 237 ? -18.344 -5.551 -4.621 1 94.94 237 ALA B C 1
ATOM 3991 O O . ALA B 1 237 ? -18.281 -5.766 -5.836 1 94.94 237 ALA B O 1
ATOM 3992 N N . ASP B 1 238 ? -18.281 -4.32 -4.109 1 96.62 238 ASP B N 1
ATOM 3993 C CA . ASP B 1 238 ? -17.969 -3.131 -4.895 1 96.62 238 ASP B CA 1
ATOM 3994 C C . ASP B 1 238 ? -16.453 -2.895 -4.953 1 96.62 238 ASP B C 1
ATOM 3996 O O . ASP B 1 238 ? -15.93 -2.07 -4.207 1 96.62 238 ASP B O 1
ATOM 4000 N N . PHE B 1 239 ? -15.844 -3.508 -5.898 1 97.44 239 PHE B N 1
ATOM 4001 C CA . PHE B 1 239 ? -14.391 -3.496 -5.969 1 97.44 239 PHE B CA 1
ATOM 4002 C C . PHE B 1 239 ? -13.883 -2.158 -6.496 1 97.44 239 PHE B C 1
ATOM 4004 O O . PHE B 1 239 ? -12.688 -1.882 -6.453 1 97.44 239 PHE B O 1
ATOM 4011 N N . ASP B 1 240 ? -14.773 -1.32 -6.98 1 97.19 240 ASP B N 1
ATOM 4012 C CA . ASP B 1 240 ? -14.383 -0.012 -7.5 1 97.19 240 ASP B CA 1
ATOM 4013 C C . ASP B 1 240 ? -14.328 1.026 -6.383 1 97.19 240 ASP B C 1
ATOM 4015 O O . ASP B 1 240 ? -14.922 2.1 -6.492 1 97.19 240 ASP B O 1
ATOM 4019 N N . THR B 1 241 ? -13.523 0.723 -5.406 1 98.12 241 THR B N 1
ATOM 4020 C CA . THR B 1 241 ? -13.438 1.566 -4.219 1 98.12 241 THR B CA 1
ATOM 4021 C C . THR B 1 241 ? -12.773 2.898 -4.547 1 98.12 241 THR B C 1
ATOM 4023 O O . THR B 1 241 ? -11.867 2.955 -5.387 1 98.12 241 THR B O 1
ATOM 4026 N N . HIS B 1 242 ? -13.211 3.955 -3.867 1 98.5 242 HIS B N 1
ATOM 4027 C CA . HIS B 1 242 ? -12.656 5.293 -4.031 1 98.5 242 HIS B CA 1
ATOM 4028 C C . HIS B 1 242 ? -11.438 5.496 -3.137 1 98.5 242 HIS B C 1
ATOM 4030 O O . HIS B 1 242 ? -11.5 5.242 -1.933 1 98.5 242 HIS B O 1
ATOM 4036 N N . HIS B 1 243 ? -10.344 5.938 -3.76 1 98.69 243 HIS B N 1
ATOM 4037 C CA . HIS B 1 243 ? -9.094 6.047 -3.018 1 98.69 243 HIS B CA 1
ATOM 4038 C C . HIS B 1 243 ? -8.406 7.379 -3.295 1 98.69 243 HIS B C 1
ATOM 4040 O O . HIS B 1 243 ? -8.609 7.98 -4.352 1 98.69 243 HIS B O 1
ATOM 4046 N N . LYS B 1 244 ? -7.723 7.852 -2.311 1 98.56 244 LYS B N 1
ATOM 4047 C CA . LYS B 1 244 ? -6.66 8.836 -2.506 1 98.56 244 LYS B CA 1
ATOM 4048 C C . LYS B 1 244 ? -5.301 8.148 -2.654 1 98.56 244 LYS B C 1
ATOM 4050 O O . LYS B 1 244 ? -4.871 7.41 -1.768 1 98.56 244 LYS B O 1
ATOM 4055 N N . CYS B 1 245 ? -4.641 8.391 -3.797 1 98.75 245 CYS B N 1
ATOM 4056 C CA . CYS B 1 245 ? -3.459 7.621 -4.168 1 98.75 245 CYS B CA 1
ATOM 4057 C C . CYS B 1 245 ? -2.295 8.539 -4.512 1 98.75 245 CYS B C 1
ATOM 4059 O O . CYS B 1 245 ? -2.5 9.688 -4.906 1 98.75 245 CYS B O 1
ATOM 4061 N N . ARG B 1 246 ? -1.091 7.996 -4.281 1 98.75 246 ARG B N 1
ATOM 4062 C CA . ARG B 1 246 ? 0.055 8.648 -4.906 1 98.75 246 ARG B CA 1
ATOM 4063 C C . ARG B 1 246 ? -0.019 8.539 -6.426 1 98.75 246 ARG B C 1
ATOM 4065 O O . ARG B 1 246 ? -0.382 7.488 -6.965 1 98.75 246 ARG B O 1
ATOM 4072 N N . ASN B 1 247 ? 0.28 9.617 -7.09 1 98.75 247 ASN B N 1
ATOM 4073 C CA . ASN B 1 247 ? 0.28 9.617 -8.547 1 98.75 247 ASN B CA 1
ATOM 4074 C C . ASN B 1 247 ? 1.415 8.766 -9.109 1 98.75 247 ASN B C 1
ATOM 4076 O O . ASN B 1 247 ? 2.555 9.227 -9.195 1 98.75 247 ASN B O 1
ATOM 4080 N N . PHE B 1 248 ? 1.13 7.59 -9.531 1 98.69 248 PHE B N 1
ATOM 4081 C CA . PHE B 1 248 ? 2.123 6.609 -9.945 1 98.69 248 PHE B CA 1
ATOM 4082 C C . PHE B 1 248 ? 2.871 7.094 -11.188 1 98.69 248 PHE B C 1
ATOM 4084 O O . PHE B 1 248 ? 4.074 6.855 -11.32 1 98.69 248 PHE B O 1
ATOM 4091 N N . ASP B 1 249 ? 2.176 7.73 -12.102 1 98 249 ASP B N 1
ATOM 4092 C CA . ASP B 1 249 ? 2.811 8.242 -13.312 1 98 249 ASP B CA 1
ATOM 4093 C C . ASP B 1 249 ? 3.951 9.203 -12.969 1 98 249 ASP B C 1
ATOM 4095 O O . ASP B 1 249 ? 4.98 9.219 -13.641 1 98 249 ASP B O 1
ATOM 4099 N N . LYS B 1 250 ? 3.742 9.977 -11.961 1 98.06 250 LYS B N 1
ATOM 4100 C CA . LYS B 1 250 ? 4.773 10.922 -11.539 1 98.06 250 LYS B CA 1
ATOM 4101 C C . LYS B 1 250 ? 5.969 10.195 -10.93 1 98.06 250 LYS B C 1
ATOM 4103 O O . LYS B 1 250 ? 7.113 10.625 -11.078 1 98.06 250 LYS B O 1
ATOM 4108 N N . ILE B 1 251 ? 5.727 9.133 -10.211 1 98.12 251 ILE B N 1
ATOM 4109 C CA . ILE B 1 251 ? 6.797 8.32 -9.648 1 98.12 251 ILE B CA 1
ATOM 4110 C C . ILE B 1 251 ? 7.641 7.727 -10.773 1 98.12 251 ILE B C 1
ATOM 4112 O O . ILE B 1 251 ? 8.875 7.809 -10.75 1 98.12 251 ILE B O 1
ATOM 4116 N N . GLU B 1 252 ? 6.973 7.156 -11.797 1 97.31 252 GLU B N 1
ATOM 4117 C CA . GLU B 1 252 ? 7.676 6.574 -12.938 1 97.31 252 GLU B CA 1
ATOM 4118 C C . GLU B 1 252 ? 8.5 7.629 -13.672 1 97.31 252 GLU B C 1
ATOM 4120 O O . GLU B 1 252 ? 9.656 7.379 -14.031 1 97.31 252 GLU B O 1
ATOM 4125 N N . ALA B 1 253 ? 7.895 8.766 -13.875 1 96.75 253 ALA B N 1
ATOM 4126 C CA . ALA B 1 253 ? 8.578 9.844 -14.578 1 96.75 253 ALA B CA 1
ATOM 4127 C C . ALA B 1 253 ? 9.828 10.297 -13.82 1 96.75 253 ALA B C 1
ATOM 4129 O O . ALA B 1 253 ? 10.852 10.602 -14.43 1 96.75 253 ALA B O 1
ATOM 4130 N N . TRP B 1 254 ? 9.68 10.383 -12.562 1 97.44 254 TRP B N 1
ATOM 4131 C CA . TRP B 1 254 ? 10.828 10.789 -11.75 1 97.44 254 TRP B CA 1
ATOM 4132 C C . TRP B 1 254 ? 11.992 9.828 -11.938 1 97.44 254 TRP B C 1
ATOM 4134 O O . TRP B 1 254 ? 13.141 10.25 -12.07 1 97.44 254 TRP B O 1
ATOM 4144 N N . ILE B 1 255 ? 11.734 8.531 -11.922 1 96.06 255 ILE B N 1
ATOM 4145 C CA . ILE B 1 255 ? 12.789 7.531 -12.07 1 96.06 255 ILE B CA 1
ATOM 4146 C C . ILE B 1 255 ? 13.461 7.688 -13.43 1 96.06 255 ILE B C 1
ATOM 4148 O O . ILE B 1 255 ? 14.68 7.582 -13.547 1 96.06 255 ILE B O 1
ATOM 4152 N N . ASP B 1 256 ? 12.695 7.883 -14.445 1 92.81 256 ASP B N 1
ATOM 4153 C CA . ASP B 1 256 ? 13.211 8.031 -15.805 1 92.81 256 ASP B CA 1
ATOM 4154 C C . ASP B 1 256 ? 14.172 9.219 -15.898 1 92.81 256 ASP B C 1
ATOM 4156 O O . ASP B 1 256 ? 15.094 9.211 -16.719 1 92.81 256 ASP B O 1
ATOM 4160 N N . GLU B 1 257 ? 14.023 10.18 -15.031 1 93.81 257 GLU B N 1
ATOM 4161 C CA . GLU B 1 257 ? 14.82 11.406 -15.102 1 93.81 257 GLU B CA 1
ATOM 4162 C C . GLU B 1 257 ? 15.992 11.367 -14.125 1 93.81 257 GLU B C 1
ATOM 4164 O O . GLU B 1 257 ? 16.938 12.141 -14.242 1 93.81 257 GLU B O 1
ATOM 4169 N N . ASN B 1 258 ? 15.891 10.469 -13.141 1 91.5 258 ASN B N 1
ATOM 4170 C CA . ASN B 1 258 ? 16.859 10.539 -12.055 1 91.5 258 ASN B CA 1
ATOM 4171 C C . ASN B 1 258 ? 17.578 9.203 -11.852 1 91.5 258 ASN B C 1
ATOM 4173 O O . ASN B 1 258 ? 18.172 8.969 -10.805 1 91.5 258 ASN B O 1
ATOM 4177 N N . TRP B 1 259 ? 17.594 8.344 -12.82 1 88.5 259 TRP B N 1
ATOM 4178 C CA . TRP B 1 259 ? 18.172 7.012 -12.664 1 88.5 259 TRP B CA 1
ATOM 4179 C C . TRP B 1 259 ? 19.688 7.066 -12.695 1 88.5 259 TRP B C 1
ATOM 4181 O O . TRP B 1 259 ? 20.266 8.094 -13.055 1 88.5 259 TRP B O 1
ATOM 4191 N N . THR B 1 260 ? 20.297 6.066 -12.164 1 85.75 260 THR B N 1
ATOM 4192 C CA . THR B 1 260 ? 21.734 5.902 -12.18 1 85.75 260 THR B CA 1
ATOM 4193 C C . THR B 1 260 ? 22.125 4.527 -12.727 1 85.75 260 THR B C 1
ATOM 4195 O O . THR B 1 260 ? 21.281 3.637 -12.82 1 85.75 260 THR B O 1
ATOM 4198 N N . VAL B 1 261 ? 23.359 4.41 -13.086 1 78.81 261 VAL B N 1
ATOM 4199 C CA . VAL B 1 261 ? 23.891 3.125 -13.531 1 78.81 261 VAL B CA 1
ATOM 4200 C C . VAL B 1 261 ? 24.219 2.254 -12.32 1 78.81 261 VAL B C 1
ATOM 4202 O O . VAL B 1 261 ? 24.688 2.754 -11.297 1 78.81 261 VAL B O 1
ATOM 4205 N N . SER B 1 262 ? 23.719 1.034 -12.297 1 69.56 262 SER B N 1
ATOM 4206 C CA . SER B 1 262 ? 24 0.118 -11.195 1 69.56 262 SER B CA 1
ATOM 4207 C C . SER B 1 262 ? 25.094 -0.87 -11.57 1 69.56 262 SER B C 1
ATOM 4209 O O . SER B 1 262 ? 25.297 -1.174 -12.75 1 69.56 262 SER B O 1
#

Solvent-accessible surface area (backbone atoms only — not comparable to full-atom values): 29964 Å² total; per-residue (Å²): 138,86,79,78,74,77,74,78,75,79,79,80,83,84,74,80,81,75,75,84,77,76,80,72,75,73,77,55,73,63,58,59,51,48,49,52,48,46,48,53,49,46,60,52,40,55,62,58,33,65,62,55,45,50,34,52,53,49,50,50,50,32,51,50,49,50,50,48,44,72,64,54,74,76,50,71,53,59,29,52,52,70,61,40,49,67,39,96,54,51,88,66,59,45,76,45,73,50,60,43,85,38,43,74,81,58,82,56,74,80,58,71,80,81,41,76,68,34,52,49,49,51,47,65,68,27,64,70,70,29,29,68,41,57,63,88,50,39,57,68,46,79,43,57,81,88,64,41,60,31,60,34,52,78,92,76,43,81,21,28,31,22,36,47,39,36,33,53,52,44,38,32,51,49,50,44,53,50,48,51,40,46,76,68,62,63,49,99,59,80,52,92,93,53,61,95,43,66,66,60,40,49,48,52,41,45,34,29,55,50,41,49,50,53,49,49,42,30,62,44,45,58,39,58,30,39,31,22,59,35,70,95,80,51,48,40,74,41,50,48,34,46,40,48,24,40,42,45,69,52,54,54,51,49,44,75,74,52,48,42,75,122,142,88,83,79,77,79,73,81,74,83,78,83,83,83,74,85,80,74,79,83,78,76,80,72,76,74,77,56,73,62,57,59,52,49,50,50,48,47,48,52,49,46,60,52,40,55,60,58,32,65,62,52,46,50,36,52,53,50,51,52,51,33,51,51,49,49,49,48,43,72,63,54,74,77,49,71,52,58,30,52,51,71,61,40,51,67,40,97,55,51,88,66,58,45,76,46,72,50,59,43,87,38,42,72,82,58,84,56,74,81,60,72,78,82,40,75,69,33,50,50,49,50,46,66,68,26,66,71,70,29,30,68,42,56,64,89,50,38,58,68,46,78,42,57,80,87,64,41,61,31,61,32,52,76,92,76,42,81,23,28,32,21,36,46,39,36,33,53,53,44,37,31,51,47,51,44,55,52,49,52,40,46,76,68,62,60,46,100,58,79,54,93,90,54,62,96,41,66,66,60,40,49,48,52,42,45,33,29,54,49,42,47,52,53,50,47,42,30,63,42,45,59,39,57,28,39,32,23,58,36,70,96,78,50,49,38,74,41,51,49,32,45,40,48,22,40,41,45,69,52,55,54,52,48,46,76,74,52,49,42,75,124

Nearest PDB structures (foldseek):
  7l2m-assembly1_D  TM=1.471E-01  e=9.995E+00  Rattus norvegicus

Radius of gyration: 44.21 Å; Cα contacts (8 Å, |Δi|>4): 714; chains: 2; bounding box: 136×146×109 Å

Organism: Curvularia clavata (NCBI:txid95742)

InterPro domains:
  IPR021765 Mycotoxin biosynthesis protein UstYa-like [PF11807] (40-258)
  IPR021765 Mycotoxin biosynthesis protein UstYa-like [PTHR33365] (10-258)

Foldseek 3Di:
DDPPPVPPPDPDDDDDPDDPDPPPPPPDPVVVVVVVVVVVVVVVVVCVPPVVVVVVVVVVVVVVVVVCVVPPDDDPLVVLPVLDFDDPCSNQWDKDKFWDPPDPPDDDLCDDFDDPSNVVVLCLQQDFFKFFDAQVRVVSVVDDVVVVFDAADPVFDGTGTDDDVVSVLSVLVVLLVLVVNVVVVRDPDADPPDDPDPVVSVVSNVVSVVSNVVVCVVVVDPFDWDWDADDPVRIDIRNRTMDIDIDVVSVRVVRVVGGGHD/DDPDPDPPDDPDDDDDPDDPPPPPVCPDPVVVVVVVVVVVVVVVVVCVPVVVVVVVVVVVVVVVVVVCVVPPDDDPLVVLPVLDFDDPCSNQWDKDKFWDQPPPPDDDLCDDFDDPSNVVVLCLQQDFFKFFDAQVRVVSVVDDVVVVFDAADPVFHGTGTGDDVVSVLSVLVVLLVLVVNVVVVRDPDADPPDDPDPVVSVVSNVVSVVSNVVVCVVVVDPFDWDWDADDPVRIDIRNRTMDIDTDVVSVRVVRVVGGGDD

Secondary structure (DSSP, 8-state):
----------------------------HHHHHHHHHHHHHHHHHHTT-HHHHHHHHHHHHHHHHHHHHHHPPPPHHHHHHHTS---TTGGG--EEEEE----TT---TTSSS--HHHHHHHHHHH----EEEPGGGGGGGT--GGG-BPBPPTTT-SSEEEEEHHHHHHHHHHHHHHHHHHHTT-SSSPPTT--S-HHHHHHHHHHHHHHHHHHHHHH----EEEEEE-STTSEEE----EEEEE-HHHHHHHHHHHB---/----------------------------HHHHHHHHHHHHHHHHHHTT-HHHHHHHHHHHHHHHHHHHHHHPPPPHHHHHHHTS---TTGGG--EEEEE----TT---TTSSS--HHHHHHHHHHH----EEEPGGGGGGGT--GGG-BPBPPTTT-SSEEEEEHHHHHHHHHHHHHHHHHHHTT-SSSPPTT--S-HHHHHHHHHHHHHHHHHHHHHH----EEEEEE-STTSEEE----EEEEE-HHHHHHHHHHH----